Protein AF-0000000074729782 (afdb_homodimer)

Sequence (700 aa):
MRWAVLGTGQIAHDFTIAMLAAPKEQIVAVASRALERSKEFAEKHNVPKAYGSYDEALEDPEVDIVYVAAATSCHVQLACAALGKKKPVLVEKPAGVNAREVRQLLETAQKNDTFLMEGVWMHFFPVVRALSDAMKRGDIGDITSVHASFGWMNPVDVNPGVEDVTQGGGGLLAVGIYLIHLAMLAFNGAKPEKVEAVGELGPKGGDVRTSMVLGWSGGRQAMLAVSLRDNYAGSAVIYGTKAKISIPFPFLCPTSATVEPYDPKEMPTSISEGLPCAEATTNAAGELISNKFNLINSAGLAYEANRVAADVSQGKKENEHVSHELSLAVIEVMDKVREKIGLCYPADKYMRWAVLGTGQIAHDFTIAMLAAPKEQIVAVASRALERSKEFAEKHNVPKAYGSYDEALEDPEVDIVYVAAATSCHVQLACAALGKKKPVLVEKPAGVNAREVRQLLETAQKNDTFLMEGVWMHFFPVVRALSDAMKRGDIGDITSVHASFGWMNPVDVNPGVEDVTQGGGGLLAVGIYLIHLAMLAFNGAKPEKVEAVGELGPKGGDVRTSMVLGWSGGRQAMLAVSLRDNYAGSAVIYGTKAKISIPFPFLCPTSATVEPYDPKEMPTSISEGLPCAEATTNAAGELISNKFNLINSAGLAYEANRVAADVSQGKKENEHVSHELSLAVIEVMDKVREKIGLCYPADKY

Radius of gyration: 29.37 Å; Cα contacts (8 Å, |Δi|>4): 1637; chains: 2; bounding box: 46×94×70 Å

Structure (mmCIF, N/CA/C/O backbone):
data_AF-0000000074729782-model_v1
#
loop_
_entity.id
_entity.type
_entity.pdbx_description
1 polymer 'D-xylose 1-dehydrogenase (NADP(+), D-xylono-1,5-lactone-forming)'
#
loop_
_atom_site.group_PDB
_atom_site.id
_atom_site.type_symbol
_atom_site.label_atom_id
_atom_site.label_alt_id
_atom_site.label_comp_id
_atom_site.label_asym_id
_atom_site.label_entity_id
_atom_site.label_seq_id
_atom_site.pdbx_PDB_ins_code
_atom_site.Cartn_x
_atom_site.Cartn_y
_atom_site.Cartn_z
_atom_site.occupancy
_atom_site.B_iso_or_equiv
_atom_site.auth_seq_id
_atom_site.auth_comp_id
_atom_site.auth_asym_id
_atom_site.auth_atom_id
_atom_site.pdbx_PDB_model_num
ATOM 1 N N . MET A 1 1 ? 7.682 -32.968 -25.435 1 89.98 1 MET A N 1
ATOM 2 C CA . MET A 1 1 ? 7.352 -33.815 -24.293 1 89.98 1 MET A CA 1
ATOM 3 C C . MET A 1 1 ? 5.853 -34.09 -24.235 1 89.98 1 MET A C 1
ATOM 5 O O . MET A 1 1 ? 5.053 -33.303 -24.744 1 89.98 1 MET A O 1
ATOM 9 N N . ARG A 1 2 ? 5.462 -35.17 -23.732 1 94.54 2 ARG A N 1
ATOM 10 C CA . ARG A 1 2 ? 4.065 -35.555 -23.56 1 94.54 2 ARG A CA 1
ATOM 11 C C . ARG A 1 2 ? 3.598 -35.292 -22.132 1 94.54 2 ARG A C 1
ATOM 13 O O . ARG A 1 2 ? 4.081 -35.922 -21.189 1 94.54 2 ARG A O 1
ATOM 20 N N . TRP A 1 3 ? 2.648 -34.349 -22.023 1 96.11 3 TRP A N 1
ATOM 21 C CA . TRP A 1 3 ? 2.21 -33.848 -20.725 1 96.11 3 TRP A CA 1
ATOM 22 C C . TRP A 1 3 ? 0.946 -34.565 -20.263 1 96.11 3 TRP A C 1
ATOM 24 O O . TRP A 1 3 ? 0.058 -34.852 -21.07 1 96.11 3 TRP A O 1
ATOM 34 N N . ALA A 1 4 ? 0.858 -34.809 -19.005 1 97.86 4 ALA A N 1
ATOM 35 C CA . ALA A 1 4 ? -0.421 -35.115 -18.368 1 97.86 4 ALA A CA 1
ATOM 36 C C . ALA A 1 4 ? -0.869 -33.973 -17.461 1 97.86 4 ALA A C 1
ATOM 38 O O . ALA A 1 4 ? -0.054 -33.379 -16.752 1 97.86 4 ALA A O 1
ATOM 39 N N . VAL A 1 5 ? -2.122 -33.646 -17.47 1 97.95 5 VAL A N 1
ATOM 40 C CA . VAL A 1 5 ? -2.714 -32.625 -16.612 1 97.95 5 VAL A CA 1
ATOM 41 C C . VAL A 1 5 ? -3.514 -33.289 -15.494 1 97.95 5 VAL A C 1
ATOM 43 O O . VAL A 1 5 ? -4.464 -34.031 -15.758 1 97.95 5 VAL A O 1
ATOM 46 N N . LEU A 1 6 ? -3.097 -33.052 -14.279 1 98.38 6 LEU A N 1
ATOM 47 C CA . LEU A 1 6 ? -3.818 -33.563 -13.118 1 98.38 6 LEU A CA 1
ATOM 48 C C . LEU A 1 6 ? -4.724 -32.489 -12.525 1 98.38 6 LEU A C 1
ATOM 50 O O . LEU A 1 6 ? -4.252 -31.592 -11.823 1 98.38 6 LEU A O 1
ATOM 54 N N . GLY A 1 7 ? -5.97 -32.644 -12.668 1 96.72 7 GLY A N 1
ATOM 55 C CA . GLY A 1 7 ? -6.969 -31.642 -12.334 1 96.72 7 GLY A CA 1
ATOM 56 C C . GLY A 1 7 ? -7.704 -31.105 -13.548 1 96.72 7 GLY A C 1
ATOM 57 O O . GLY A 1 7 ? -7.149 -31.062 -14.648 1 96.72 7 GLY A O 1
ATOM 58 N N . THR A 1 8 ? -8.933 -30.658 -13.353 1 95.46 8 THR A N 1
ATOM 59 C CA . THR A 1 8 ? -9.754 -30.224 -14.477 1 95.46 8 THR A CA 1
ATOM 60 C C . THR A 1 8 ? -10.411 -28.879 -14.179 1 95.46 8 THR A C 1
ATOM 62 O O . THR A 1 8 ? -11.501 -28.59 -14.678 1 95.46 8 THR A O 1
ATOM 65 N N . GLY A 1 9 ? -9.777 -28.119 -13.306 1 91.58 9 GLY A N 1
ATOM 66 C CA . GLY A 1 9 ? -10.333 -26.825 -12.943 1 91.58 9 GLY A CA 1
ATOM 67 C C . GLY A 1 9 ? -10.022 -25.737 -13.953 1 91.58 9 GLY A C 1
ATOM 68 O O . GLY A 1 9 ? -9.58 -26.025 -15.067 1 91.58 9 GLY A O 1
ATOM 69 N N . GLN A 1 10 ? -10.261 -24.51 -13.619 1 89.35 10 GLN A N 1
ATOM 70 C CA . GLN A 1 10 ? -10.151 -23.35 -14.497 1 89.35 10 GLN A CA 1
ATOM 71 C C . GLN A 1 10 ? -8.716 -23.16 -14.98 1 89.35 10 GLN A C 1
ATOM 73 O O . GLN A 1 10 ? -8.484 -22.869 -16.156 1 89.35 10 GLN A O 1
ATOM 78 N N . ILE A 1 11 ? -7.804 -23.339 -14.05 1 92.91 11 ILE A N 1
ATOM 79 C CA . ILE A 1 11 ? -6.416 -23.097 -14.43 1 92.91 11 ILE A CA 1
ATOM 80 C C . ILE A 1 11 ? -5.93 -24.216 -15.349 1 92.91 11 ILE A C 1
ATOM 82 O O . ILE A 1 11 ? -5.128 -23.979 -16.255 1 92.91 11 ILE A O 1
ATOM 86 N N . ALA A 1 12 ? -6.373 -25.439 -15.115 1 95.15 12 ALA A N 1
ATOM 87 C CA . ALA A 1 12 ? -6.059 -26.551 -16.009 1 95.15 12 ALA A CA 1
ATOM 88 C C . ALA A 1 12 ? -6.576 -26.285 -17.419 1 95.15 12 ALA A C 1
ATOM 90 O O . ALA A 1 12 ? -5.882 -26.553 -18.403 1 95.15 12 ALA A O 1
ATOM 91 N N . HIS A 1 13 ? -7.771 -25.771 -17.441 1 92.73 13 HIS A N 1
ATOM 92 C CA . HIS A 1 13 ? -8.354 -25.374 -18.717 1 92.73 13 HIS A CA 1
ATOM 93 C C . HIS A 1 13 ? -7.474 -24.352 -19.43 1 92.73 13 HIS A C 1
ATOM 95 O O . HIS A 1 13 ? -7.121 -24.537 -20.597 1 92.73 13 HIS A O 1
ATOM 101 N N . ASP A 1 14 ? -7.114 -23.308 -18.731 1 91.55 14 ASP A N 1
ATOM 102 C CA . ASP A 1 14 ? -6.328 -22.228 -19.32 1 91.55 14 ASP A CA 1
ATOM 103 C C . ASP A 1 14 ? -4.952 -22.726 -19.758 1 91.55 14 ASP A C 1
ATOM 105 O O . ASP A 1 14 ? -4.46 -22.347 -20.823 1 91.55 14 ASP A O 1
ATOM 109 N N . PHE A 1 15 ? -4.371 -23.541 -18.914 1 93.8 15 PHE A N 1
ATOM 110 C CA . PHE A 1 15 ? -3.068 -24.115 -19.23 1 93.8 15 PHE A CA 1
ATOM 111 C C . PHE A 1 15 ? -3.135 -24.939 -20.51 1 93.8 15 PHE A C 1
ATOM 113 O O . PHE A 1 15 ? -2.281 -24.801 -21.388 1 93.8 15 PHE A O 1
ATOM 120 N N . THR A 1 16 ? -4.123 -25.737 -20.628 1 91.96 16 THR A N 1
ATOM 121 C CA . THR A 1 16 ? -4.292 -26.612 -21.784 1 91.96 16 THR A CA 1
ATOM 122 C C . THR A 1 16 ? -4.468 -25.793 -23.06 1 91.96 16 THR A C 1
ATOM 124 O O . THR A 1 16 ? -3.804 -26.053 -24.066 1 91.96 16 THR A O 1
ATOM 127 N N . ILE A 1 17 ? -5.261 -24.774 -22.927 1 88.16 17 ILE A N 1
ATOM 128 C CA . ILE A 1 17 ? -5.489 -23.912 -24.082 1 88.16 17 ILE A CA 1
ATOM 129 C C . ILE A 1 17 ? -4.187 -23.213 -24.47 1 88.16 17 ILE A C 1
ATOM 131 O O . ILE A 1 17 ? -3.851 -23.127 -25.653 1 88.16 17 ILE A O 1
ATOM 135 N N . ALA A 1 18 ? -3.495 -22.757 -23.468 1 89.62 18 ALA A N 1
ATOM 136 C CA . ALA A 1 18 ? -2.24 -22.051 -23.715 1 89.62 18 ALA A CA 1
ATOM 137 C C . ALA A 1 18 ? -1.225 -22.962 -24.399 1 89.62 18 ALA A C 1
ATOM 139 O O . ALA A 1 18 ? -0.512 -22.533 -25.31 1 89.62 18 ALA A O 1
ATOM 140 N N . MET A 1 19 ? -1.136 -24.194 -24.032 1 88.06 19 MET A N 1
ATOM 141 C CA . MET A 1 19 ? -0.178 -25.155 -24.571 1 88.06 19 MET A CA 1
ATOM 142 C C . MET A 1 19 ? -0.559 -25.565 -25.989 1 88.06 19 MET A C 1
ATOM 144 O O . MET A 1 19 ? 0.314 -25.824 -26.821 1 88.06 19 MET A O 1
ATOM 148 N N . LEU A 1 20 ? -1.807 -25.606 -26.195 1 77.29 20 LEU A N 1
ATOM 149 C CA . LEU A 1 20 ? -2.28 -25.973 -27.526 1 77.29 20 LEU A CA 1
ATOM 150 C C . LEU A 1 20 ? -2.02 -24.85 -28.524 1 77.29 20 LEU A C 1
ATOM 152 O O . LEU A 1 20 ? -1.811 -25.106 -29.712 1 77.29 20 LEU A O 1
ATOM 156 N N . ALA A 1 21 ? -2.007 -23.687 -28.05 1 69.57 21 ALA A N 1
ATOM 157 C CA . ALA A 1 21 ? -1.85 -22.52 -28.914 1 69.57 21 ALA A CA 1
ATOM 158 C C . ALA A 1 21 ? -0.391 -22.328 -29.318 1 69.57 21 ALA A C 1
ATOM 160 O O . ALA A 1 21 ? -0.099 -21.665 -30.316 1 69.57 21 ALA A O 1
ATOM 161 N N . ALA A 1 22 ? 0.444 -22.725 -28.576 1 60.62 22 ALA A N 1
ATOM 162 C CA . ALA A 1 22 ? 1.858 -22.606 -28.919 1 60.62 22 ALA A CA 1
ATOM 163 C C . ALA A 1 22 ? 2.555 -23.963 -28.854 1 60.62 22 ALA A C 1
ATOM 165 O O . ALA A 1 22 ? 3.264 -24.257 -27.889 1 60.62 22 ALA A O 1
ATOM 166 N N . PRO A 1 23 ? 2.223 -24.781 -29.89 1 60.78 23 PRO A N 1
ATOM 167 C CA . PRO A 1 23 ? 2.385 -26.234 -29.793 1 60.78 23 PRO A CA 1
ATOM 168 C C . PRO A 1 23 ? 3.847 -26.67 -29.85 1 60.78 23 PRO A C 1
ATOM 170 O O . PRO A 1 23 ? 4.452 -26.675 -30.925 1 60.78 23 PRO A O 1
ATOM 173 N N . LYS A 1 24 ? 4.603 -26.271 -28.804 1 66.93 24 LYS A N 1
ATOM 174 C CA . LYS A 1 24 ? 5.89 -26.955 -28.722 1 66.93 24 LYS A CA 1
ATOM 175 C C . LYS A 1 24 ? 5.778 -28.244 -27.913 1 66.93 24 LYS A C 1
ATOM 177 O O . LYS A 1 24 ? 6.649 -29.113 -27.996 1 66.93 24 LYS A O 1
ATOM 182 N N . GLU A 1 25 ? 4.559 -28.476 -27.249 1 77.65 25 GLU A N 1
ATOM 183 C CA . GLU A 1 25 ? 4.344 -29.585 -26.323 1 77.65 25 GLU A CA 1
ATOM 184 C C . GLU A 1 25 ? 3.011 -30.277 -26.592 1 77.65 25 GLU A C 1
ATOM 186 O O . GLU A 1 25 ? 2.155 -29.736 -27.295 1 77.65 25 GLU A O 1
ATOM 191 N N . GLN A 1 26 ? 2.881 -31.496 -26.204 1 87.79 26 GLN A N 1
ATOM 192 C CA . GLN A 1 26 ? 1.646 -32.252 -26.381 1 87.79 26 GLN A CA 1
ATOM 193 C C . GLN A 1 26 ? 1.03 -32.622 -25.034 1 87.79 26 GLN A C 1
ATOM 195 O O . GLN A 1 26 ? 1.736 -33.059 -24.122 1 87.79 26 GLN A O 1
ATOM 200 N N . ILE A 1 27 ? -0.243 -32.369 -24.931 1 93.38 27 ILE A N 1
ATOM 201 C CA . ILE A 1 27 ? -0.99 -32.901 -23.796 1 93.38 27 ILE A CA 1
ATOM 202 C C . ILE A 1 27 ? -1.626 -34.236 -24.178 1 93.38 27 ILE A C 1
ATOM 204 O O . ILE A 1 27 ? -2.477 -34.294 -25.068 1 93.38 27 ILE A O 1
ATOM 208 N N . VAL A 1 28 ? -1.258 -35.299 -23.497 1 95.38 28 VAL A N 1
ATOM 209 C CA . VAL A 1 28 ? -1.65 -36.621 -23.975 1 95.38 28 VAL A CA 1
ATOM 210 C C . VAL A 1 28 ? -2.662 -37.239 -23.013 1 95.38 28 VAL A C 1
ATOM 212 O O . VAL A 1 28 ? -3.337 -38.213 -23.354 1 95.38 28 VAL A O 1
ATOM 215 N N . ALA A 1 29 ? -2.75 -36.632 -21.813 1 97.48 29 ALA A N 1
ATOM 216 C CA . ALA A 1 29 ? -3.624 -37.24 -20.814 1 97.48 29 ALA A CA 1
ATOM 217 C C . ALA A 1 29 ? -4.14 -36.197 -19.828 1 97.48 29 ALA A C 1
ATOM 219 O O . ALA A 1 29 ? -3.484 -35.18 -19.59 1 97.48 29 ALA A O 1
ATOM 220 N N . VAL A 1 30 ? -5.323 -36.477 -19.286 1 98.04 30 VAL A N 1
ATOM 221 C CA . VAL A 1 30 ? -5.906 -35.717 -18.186 1 98.04 30 VAL A CA 1
ATOM 222 C C . VAL A 1 30 ? -6.475 -36.675 -17.141 1 98.04 30 VAL A C 1
ATOM 224 O O . VAL A 1 30 ? -6.954 -37.76 -17.479 1 98.04 30 VAL A O 1
ATOM 227 N N . ALA A 1 31 ? -6.351 -36.281 -15.887 1 98.16 31 ALA A N 1
ATOM 228 C CA . ALA A 1 31 ? -6.874 -37.123 -14.814 1 98.16 31 ALA A CA 1
ATOM 229 C C . ALA A 1 31 ? -7.579 -36.283 -13.753 1 98.16 31 ALA A C 1
ATOM 231 O O . ALA A 1 31 ? -7.141 -35.174 -13.437 1 98.16 31 ALA A O 1
ATOM 232 N N . SER A 1 32 ? -8.619 -36.796 -13.194 1 96.43 32 SER A N 1
ATOM 233 C CA . SER A 1 32 ? -9.321 -36.307 -12.013 1 96.43 32 SER A CA 1
ATOM 234 C C . SER A 1 32 ? -9.748 -37.457 -11.107 1 96.43 32 SER A C 1
ATOM 236 O O . SER A 1 32 ? -9.481 -38.622 -11.407 1 96.43 32 SER A O 1
ATOM 238 N N . ARG A 1 33 ? -10.36 -36.997 -9.974 1 92.99 33 ARG A N 1
ATOM 239 C CA . ARG A 1 33 ? -10.847 -38.02 -9.055 1 92.99 33 ARG A CA 1
ATOM 240 C C . ARG A 1 33 ? -12.068 -38.734 -9.627 1 92.99 33 ARG A C 1
ATOM 242 O O . ARG A 1 33 ? -12.41 -39.835 -9.191 1 92.99 33 ARG A O 1
ATOM 249 N N . ALA A 1 34 ? -12.634 -38.068 -10.626 1 94.25 34 ALA A N 1
ATOM 250 C CA . ALA A 1 34 ? -13.815 -38.627 -11.277 1 94.25 34 ALA A CA 1
ATOM 251 C C . ALA A 1 34 ? -13.6 -38.763 -12.782 1 94.25 34 ALA A C 1
ATOM 253 O O . ALA A 1 34 ? -13.324 -37.775 -13.467 1 94.25 34 ALA A O 1
ATOM 254 N N . LEU A 1 35 ? -13.833 -39.995 -13.283 1 96.39 35 LEU A N 1
ATOM 255 C CA . LEU A 1 35 ? -13.602 -40.275 -14.696 1 96.39 35 LEU A CA 1
ATOM 256 C C . LEU A 1 35 ? -14.455 -39.366 -15.576 1 96.39 35 LEU A C 1
ATOM 258 O O . LEU A 1 35 ? -14.001 -38.911 -16.628 1 96.39 35 LEU A O 1
ATOM 262 N N . GLU A 1 36 ? -15.637 -39.099 -15.131 1 97.35 36 GLU A N 1
ATOM 263 C C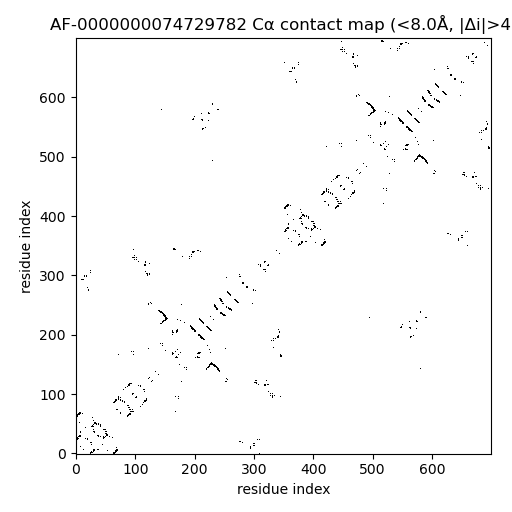A . GLU A 1 36 ? -16.553 -38.282 -15.921 1 97.35 36 GLU A CA 1
ATOM 264 C C . GLU A 1 36 ? -15.993 -36.88 -16.141 1 97.35 36 GLU A C 1
ATOM 266 O O . GLU A 1 36 ? -16.116 -36.321 -17.233 1 97.35 36 GLU A O 1
ATOM 271 N N . ARG A 1 37 ? -15.4 -36.353 -15.126 1 96.35 37 ARG A N 1
ATOM 272 C CA . ARG A 1 37 ? -14.805 -35.025 -15.235 1 96.35 37 ARG A CA 1
ATOM 273 C C . ARG A 1 37 ? -13.626 -35.031 -16.201 1 96.35 37 ARG A C 1
ATOM 275 O O . ARG A 1 37 ? -13.463 -34.104 -16.997 1 96.35 37 ARG A O 1
ATOM 282 N N . SER A 1 38 ? -12.841 -36.084 -16.119 1 97.64 38 SER A N 1
ATOM 283 C CA . SER A 1 38 ? -11.7 -36.21 -17.02 1 97.64 38 SER A CA 1
ATOM 284 C C . SER A 1 38 ? -12.153 -36.347 -18.47 1 97.64 38 SER A C 1
ATOM 286 O O . SER A 1 38 ? -11.555 -35.756 -19.371 1 97.64 38 SER A O 1
ATOM 288 N N . LYS A 1 39 ? -13.183 -37.099 -18.648 1 97.71 39 LYS A N 1
ATOM 289 C CA . LYS A 1 39 ? -13.688 -37.313 -20.001 1 97.71 39 LYS A CA 1
ATOM 290 C C . LYS A 1 39 ? -14.234 -36.018 -20.595 1 97.71 39 LYS A C 1
ATOM 292 O O . LYS A 1 39 ? -13.978 -35.707 -21.76 1 97.71 39 LYS A O 1
ATOM 297 N N . GLU A 1 40 ? -14.978 -35.331 -19.798 1 96.56 40 GLU A N 1
ATOM 298 C CA . GLU A 1 40 ? -15.511 -34.05 -20.251 1 96.56 40 GLU A CA 1
ATOM 299 C C . GLU A 1 40 ? -14.389 -33.089 -20.634 1 96.56 40 GLU A C 1
ATOM 301 O O . GLU A 1 40 ? -14.463 -32.422 -21.669 1 96.56 40 GLU A O 1
ATOM 306 N N . PHE A 1 41 ? -13.431 -33.052 -19.76 1 95.45 41 PHE A N 1
ATOM 307 C CA . PHE A 1 41 ? -12.282 -32.188 -20.005 1 95.45 41 PHE A CA 1
ATOM 308 C C . PHE A 1 41 ? -11.542 -32.617 -21.267 1 95.45 41 PHE A C 1
ATOM 310 O O . PHE A 1 41 ? -11.187 -31.78 -22.099 1 95.45 41 PHE A O 1
ATOM 317 N N . ALA A 1 42 ? -11.308 -33.902 -21.466 1 95.44 42 ALA A N 1
ATOM 318 C CA . ALA A 1 42 ? -10.594 -34.451 -22.616 1 95.44 42 ALA A CA 1
ATOM 319 C C . ALA A 1 42 ? -11.334 -34.149 -23.916 1 95.44 42 ALA A C 1
ATOM 321 O O . ALA A 1 42 ? -10.717 -33.777 -24.917 1 95.44 42 ALA A O 1
ATOM 322 N N . GLU A 1 43 ? -12.62 -34.292 -23.831 1 94.34 43 GLU A N 1
ATOM 323 C CA . GLU A 1 43 ? -13.44 -34.002 -25.004 1 94.34 43 GLU A CA 1
ATOM 324 C C . GLU A 1 43 ? -13.369 -32.523 -25.375 1 94.34 43 GLU A C 1
ATOM 326 O O . GLU A 1 43 ? -13.228 -32.179 -26.55 1 94.34 43 GLU A O 1
ATOM 331 N N . LYS A 1 44 ? -13.431 -31.762 -24.361 1 90.04 44 LYS A N 1
ATOM 332 C CA . LYS A 1 44 ? -13.434 -30.316 -24.565 1 90.04 44 LYS A CA 1
ATOM 333 C C . LYS A 1 44 ? -12.124 -29.846 -25.19 1 90.04 44 LYS A C 1
ATOM 335 O O . LYS A 1 44 ? -12.116 -28.928 -26.013 1 90.04 44 LYS A O 1
ATOM 340 N N . HIS A 1 45 ? -11.018 -30.53 -24.846 1 90.84 45 HIS A N 1
ATOM 341 C CA . HIS A 1 45 ? -9.713 -30.006 -25.23 1 90.84 45 HIS A CA 1
ATOM 342 C C . HIS A 1 45 ? -9.008 -30.943 -26.204 1 90.84 45 HIS A C 1
ATOM 344 O O . HIS A 1 45 ? -7.843 -30.728 -26.547 1 90.84 45 HIS A O 1
ATOM 350 N N . ASN A 1 46 ? -9.674 -31.965 -26.584 1 88.59 46 ASN A N 1
ATOM 351 C CA . ASN A 1 46 ? -9.134 -32.96 -27.504 1 88.59 46 ASN A CA 1
ATOM 352 C C . ASN A 1 46 ? -7.87 -33.61 -26.948 1 88.59 46 ASN A C 1
ATOM 354 O O . ASN A 1 46 ? -6.846 -33.671 -27.63 1 88.59 46 ASN A O 1
ATOM 358 N N . VAL A 1 47 ? -7.958 -33.985 -25.696 1 92.84 47 VAL A N 1
ATOM 359 C CA . VAL A 1 47 ? -6.9 -34.757 -25.052 1 92.84 47 VAL A CA 1
ATOM 360 C C . VAL A 1 47 ? -7.159 -36.25 -25.243 1 92.84 47 VAL A C 1
ATOM 362 O O . VAL A 1 47 ? -8.259 -36.735 -24.967 1 92.84 47 VAL A O 1
ATOM 365 N N . PRO A 1 48 ? -6.253 -36.968 -25.704 1 94.37 48 PRO A N 1
ATOM 366 C CA . PRO A 1 48 ? -6.485 -38.34 -26.162 1 94.37 48 PRO A CA 1
ATOM 367 C C . PRO A 1 48 ? -6.899 -39.278 -25.031 1 94.37 48 PRO A C 1
ATOM 369 O O . PRO A 1 48 ? -7.65 -40.23 -25.258 1 94.37 48 PRO A O 1
ATOM 372 N N . LYS A 1 49 ? -6.376 -39.068 -23.821 1 97.54 49 LYS A N 1
ATOM 373 C CA . LYS A 1 49 ? -6.622 -40.023 -22.744 1 97.54 49 LYS A CA 1
ATOM 374 C C . LYS A 1 49 ? -7.22 -39.332 -21.522 1 97.54 49 LYS A C 1
ATOM 376 O O . LYS A 1 49 ? -6.824 -38.216 -21.177 1 97.54 49 LYS A O 1
ATOM 381 N N . ALA A 1 50 ? -8.204 -40.005 -20.948 1 98.2 50 ALA A N 1
ATOM 382 C CA . ALA A 1 50 ? -8.854 -39.555 -19.72 1 98.2 50 ALA A CA 1
ATOM 383 C C . ALA A 1 50 ? -8.817 -40.642 -18.65 1 98.2 50 ALA A C 1
ATOM 385 O O . ALA A 1 50 ? -9.179 -41.792 -18.911 1 98.2 50 ALA A O 1
ATOM 386 N N . TYR A 1 51 ? -8.369 -40.25 -17.505 1 98.14 51 TYR A N 1
ATOM 387 C CA . TYR A 1 51 ? -8.253 -41.223 -16.425 1 98.14 51 TYR A CA 1
ATOM 388 C C . TYR A 1 51 ? -9.121 -40.824 -15.237 1 98.14 51 TYR A C 1
ATOM 390 O O . TYR A 1 51 ? -9.251 -39.638 -14.925 1 98.14 51 TYR A O 1
ATOM 398 N N . GLY A 1 52 ? -9.634 -41.799 -14.498 1 96.38 52 GLY A N 1
ATOM 399 C CA . GLY A 1 52 ? -10.461 -41.569 -13.324 1 96.38 52 GLY A CA 1
ATOM 400 C C . GLY A 1 52 ? -9.675 -41.596 -12.026 1 96.38 52 GLY A C 1
ATOM 401 O O . GLY A 1 52 ? -10.26 -41.614 -10.941 1 96.38 52 GLY A O 1
ATOM 402 N N . SER A 1 53 ? -8.407 -41.73 -12.201 1 95.98 53 SER A N 1
ATOM 403 C CA . SER A 1 53 ? -7.501 -41.643 -11.059 1 95.98 53 SER A CA 1
ATOM 404 C C . SER A 1 53 ? -6.162 -41.034 -11.461 1 95.98 53 SER A C 1
ATOM 406 O O . SER A 1 53 ? -5.698 -41.228 -12.586 1 95.98 53 SER A O 1
ATOM 408 N N . TYR A 1 54 ? -5.561 -40.393 -10.467 1 96.77 54 TYR A N 1
ATOM 409 C CA . TYR A 1 54 ? -4.263 -39.777 -10.722 1 96.77 54 TYR A CA 1
ATOM 410 C C . TYR A 1 54 ? -3.184 -40.837 -10.908 1 96.77 54 TYR A C 1
ATOM 412 O O . TYR A 1 54 ? -2.297 -40.686 -11.752 1 96.77 54 TYR A O 1
ATOM 420 N N . ASP A 1 55 ? -3.316 -41.921 -10.268 1 96.09 55 ASP A N 1
ATOM 421 C CA . ASP A 1 55 ? -2.337 -43.002 -10.342 1 96.09 55 ASP A CA 1
ATOM 422 C C . ASP A 1 55 ? -2.281 -43.596 -11.747 1 96.09 55 ASP A C 1
ATOM 424 O O . ASP A 1 55 ? -1.2 -43.906 -12.253 1 96.09 55 ASP A O 1
ATOM 428 N N . GLU A 1 56 ? -3.447 -43.763 -12.32 1 96.78 56 GLU A N 1
ATOM 429 C CA . GLU A 1 56 ? -3.498 -44.317 -13.67 1 96.78 56 GLU A CA 1
ATOM 430 C C . GLU A 1 56 ? -2.731 -43.44 -14.656 1 96.78 56 GLU A C 1
ATOM 432 O O . GLU A 1 56 ? -2.02 -43.949 -15.525 1 96.78 56 GLU A O 1
ATOM 437 N N . ALA A 1 57 ? -2.923 -42.173 -14.523 1 97.08 57 ALA A N 1
ATOM 438 C CA . ALA A 1 57 ? -2.214 -41.245 -15.401 1 97.08 57 ALA A CA 1
ATOM 439 C C . ALA A 1 57 ? -0.707 -41.316 -15.173 1 97.08 57 ALA A C 1
ATOM 441 O O . ALA A 1 57 ? 0.074 -41.267 -16.126 1 97.08 57 ALA A O 1
ATOM 442 N N . LEU A 1 58 ? -0.254 -41.485 -13.934 1 97.45 58 LEU A N 1
ATOM 443 C CA . LEU A 1 58 ? 1.159 -41.481 -13.569 1 97.45 58 LEU A CA 1
ATOM 444 C C . LEU A 1 58 ? 1.838 -42.773 -14.01 1 97.45 58 LEU A C 1
ATOM 446 O O . LEU A 1 58 ? 3.061 -42.817 -14.16 1 97.45 58 LEU A O 1
ATOM 450 N N . GLU A 1 59 ? 1.024 -43.819 -14.235 1 97.1 59 GLU A N 1
ATOM 451 C CA . GLU A 1 59 ? 1.562 -45.112 -14.648 1 97.1 59 GLU A CA 1
ATOM 452 C C . GLU A 1 59 ? 1.657 -45.21 -16.168 1 97.1 59 GLU A C 1
ATOM 454 O O . GLU A 1 59 ? 2.273 -46.137 -16.698 1 97.1 59 GLU A O 1
ATOM 459 N N . ASP A 1 60 ? 1.064 -44.296 -16.832 1 97.22 60 ASP A N 1
ATOM 460 C CA . ASP A 1 60 ? 1.069 -44.315 -18.291 1 97.22 60 ASP A CA 1
ATOM 461 C C . ASP A 1 60 ? 2.469 -44.049 -18.839 1 97.22 60 ASP A C 1
ATOM 463 O O . ASP A 1 60 ? 3.033 -42.974 -18.622 1 97.22 60 ASP A O 1
ATOM 467 N N . PRO A 1 61 ? 3.034 -44.94 -19.581 1 96.34 61 PRO A N 1
ATOM 468 C CA . PRO A 1 61 ? 4.388 -44.765 -20.111 1 96.34 61 PRO A CA 1
ATOM 469 C C . PRO A 1 61 ? 4.471 -43.664 -21.165 1 96.34 61 PRO A C 1
ATOM 471 O O . PRO A 1 61 ? 5.569 -43.226 -21.52 1 96.34 61 PRO A O 1
ATOM 474 N N . GLU A 1 62 ? 3.342 -43.209 -21.631 1 96.04 62 GLU A N 1
ATOM 475 C CA . GLU A 1 62 ? 3.335 -42.162 -22.648 1 96.04 62 GLU A CA 1
ATOM 476 C C . GLU A 1 62 ? 3.35 -40.775 -22.011 1 96.04 62 GLU A C 1
ATOM 478 O O . GLU A 1 62 ? 3.374 -39.763 -22.715 1 96.04 62 GLU A O 1
ATOM 483 N N . VAL A 1 63 ? 3.362 -40.733 -20.725 1 96.88 63 VAL A N 1
ATOM 484 C CA . VAL A 1 63 ? 3.446 -39.465 -20.009 1 96.88 63 VAL A CA 1
ATOM 485 C C . VAL A 1 63 ? 4.891 -39.202 -19.591 1 96.88 63 VAL A C 1
ATOM 487 O O . VAL A 1 63 ? 5.476 -39.979 -18.834 1 96.88 63 VAL A O 1
ATOM 490 N N . ASP A 1 64 ? 5.459 -38.087 -20.073 1 96 64 ASP A N 1
ATOM 491 C CA . ASP A 1 64 ? 6.84 -37.727 -19.764 1 96 64 ASP A CA 1
ATOM 492 C C . ASP A 1 64 ? 6.905 -36.755 -18.589 1 96 64 ASP A C 1
ATOM 494 O O . ASP A 1 64 ? 7.885 -36.741 -17.841 1 96 64 ASP A O 1
ATOM 498 N N . ILE A 1 65 ? 5.938 -35.897 -18.454 1 96.92 65 ILE A N 1
ATOM 499 C CA . ILE A 1 65 ? 5.94 -34.79 -17.504 1 96.92 65 ILE A CA 1
ATOM 500 C C . ILE A 1 65 ? 4.514 -34.51 -17.035 1 96.92 65 ILE A C 1
ATOM 502 O O . ILE A 1 65 ? 3.553 -34.769 -17.762 1 96.92 65 ILE A O 1
ATOM 506 N N . VAL A 1 66 ? 4.383 -33.999 -15.839 1 97.97 66 VAL A N 1
ATOM 507 C CA . VAL A 1 66 ? 3.047 -33.832 -15.278 1 97.97 66 VAL A CA 1
ATOM 508 C C . VAL A 1 66 ? 2.854 -32.387 -14.823 1 97.97 66 VAL A C 1
ATOM 510 O O . VAL A 1 66 ? 3.777 -31.771 -14.285 1 97.97 66 VAL A O 1
ATOM 513 N N . TYR A 1 67 ? 1.709 -31.817 -15.084 1 98.11 67 TYR A N 1
ATOM 514 C CA . TYR A 1 67 ? 1.217 -30.557 -14.536 1 98.11 67 TYR A CA 1
ATOM 515 C C . TYR A 1 67 ? 0.165 -30.804 -13.462 1 98.11 67 TYR A C 1
ATOM 517 O O . TYR A 1 67 ? -0.925 -31.301 -13.754 1 98.11 67 TYR A O 1
ATOM 525 N N . VAL A 1 68 ? 0.482 -30.436 -12.238 1 98.58 68 VAL A N 1
ATOM 526 C CA . VAL A 1 68 ? -0.439 -30.636 -11.123 1 98.58 68 VAL A CA 1
ATOM 527 C C . VAL A 1 68 ? -1.27 -29.373 -10.908 1 98.58 68 VAL A C 1
ATOM 529 O O . VAL A 1 68 ? -0.761 -28.363 -10.416 1 98.58 68 VAL A O 1
ATOM 532 N N . ALA A 1 69 ? -2.533 -29.45 -11.219 1 96.64 69 ALA A N 1
ATOM 533 C CA . ALA A 1 69 ? -3.428 -28.299 -11.134 1 96.64 69 ALA A CA 1
ATOM 534 C C . ALA A 1 69 ? -4.693 -28.643 -10.354 1 96.64 69 ALA A C 1
ATOM 536 O O . ALA A 1 69 ? -5.76 -28.081 -10.609 1 96.64 69 ALA A O 1
ATOM 537 N N . ALA A 1 70 ? -4.654 -29.645 -9.499 1 93.82 70 ALA A N 1
ATOM 538 C CA . ALA A 1 70 ? -5.731 -29.975 -8.568 1 93.82 70 ALA A CA 1
ATOM 539 C C . ALA A 1 70 ? -5.811 -28.952 -7.438 1 93.82 70 ALA A C 1
ATOM 541 O O . ALA A 1 70 ? -5.153 -27.911 -7.487 1 93.82 70 ALA A O 1
ATOM 542 N N . ALA A 1 71 ? -6.708 -29.181 -6.471 1 90.87 71 ALA A N 1
ATOM 543 C CA . ALA A 1 71 ? -6.803 -28.294 -5.315 1 90.87 71 ALA A CA 1
ATOM 544 C C . ALA A 1 71 ? -5.473 -28.22 -4.57 1 90.87 71 ALA A C 1
ATOM 546 O O . ALA A 1 71 ? -4.727 -29.201 -4.519 1 90.87 71 ALA A O 1
ATOM 547 N N . THR A 1 72 ? -5.202 -27.058 -3.976 1 93.51 72 THR A N 1
ATOM 548 C CA . THR A 1 72 ? -3.916 -26.809 -3.334 1 93.51 72 THR A CA 1
ATOM 549 C C . THR A 1 72 ? -3.61 -27.888 -2.299 1 93.51 72 THR A C 1
ATOM 551 O O . THR A 1 72 ? -2.462 -28.313 -2.158 1 93.51 72 THR A O 1
ATOM 554 N N . SER A 1 73 ? -4.616 -28.361 -1.664 1 92.24 73 SER A N 1
ATOM 555 C CA . SER A 1 73 ? -4.438 -29.361 -0.617 1 92.24 73 SER A CA 1
ATOM 556 C C . SER A 1 73 ? -3.922 -30.676 -1.19 1 92.24 73 SER A C 1
ATOM 558 O O . SER A 1 73 ? -3.429 -31.531 -0.451 1 92.24 73 SER A O 1
ATOM 560 N N . CYS A 1 74 ? -3.957 -30.828 -2.497 1 94.2 74 CYS A N 1
ATOM 561 C CA . CYS A 1 74 ? -3.553 -32.068 -3.149 1 94.2 74 CYS A CA 1
ATOM 562 C C . CYS A 1 74 ? -2.18 -31.923 -3.795 1 94.2 74 CYS A C 1
ATOM 564 O O . CYS A 1 74 ? -1.612 -32.902 -4.281 1 94.2 74 CYS A O 1
ATOM 566 N N . HIS A 1 75 ? -1.634 -30.72 -3.796 1 97.93 75 HIS A N 1
ATOM 567 C CA . HIS A 1 75 ? -0.425 -30.435 -4.56 1 97.93 75 HIS A CA 1
ATOM 568 C C . HIS A 1 75 ? 0.725 -31.34 -4.13 1 97.93 75 HIS A C 1
ATOM 570 O O . HIS A 1 75 ? 1.32 -32.031 -4.96 1 97.93 75 HIS A O 1
ATOM 576 N N . VAL A 1 76 ? 0.922 -31.424 -2.841 1 97.92 76 VAL A N 1
ATOM 577 C CA . VAL A 1 76 ? 2.103 -32.117 -2.337 1 97.92 76 VAL A CA 1
ATOM 578 C C . VAL A 1 76 ? 1.959 -33.619 -2.571 1 97.92 76 VAL A C 1
ATOM 580 O O . VAL A 1 76 ? 2.883 -34.268 -3.067 1 97.92 76 VAL A O 1
ATOM 583 N N . GLN A 1 77 ? 0.829 -34.118 -2.284 1 97.41 77 GLN A N 1
ATOM 584 C CA . GLN A 1 77 ? 0.585 -35.545 -2.458 1 97.41 77 GLN A CA 1
ATOM 585 C C . GLN A 1 77 ? 0.763 -35.96 -3.915 1 97.41 77 GLN A C 1
ATOM 587 O O . GLN A 1 77 ? 1.479 -36.92 -4.21 1 97.41 77 GLN A O 1
ATOM 592 N N . LEU A 1 78 ? 0.181 -35.266 -4.801 1 98.36 78 LEU A N 1
ATOM 593 C CA . LEU A 1 78 ? 0.214 -35.611 -6.218 1 98.36 78 LEU A CA 1
ATOM 594 C C . LEU A 1 78 ? 1.611 -35.41 -6.795 1 98.36 78 LEU A C 1
ATOM 596 O O . LEU A 1 78 ? 2.093 -36.24 -7.569 1 98.36 78 LEU A O 1
ATOM 600 N N . ALA A 1 79 ? 2.222 -34.311 -6.436 1 98.75 79 ALA A N 1
ATOM 601 C CA . ALA A 1 79 ? 3.569 -34.04 -6.932 1 98.75 79 ALA A CA 1
ATOM 602 C C . ALA A 1 79 ? 4.56 -35.084 -6.427 1 98.75 79 ALA A C 1
ATOM 604 O O . ALA A 1 79 ? 5.403 -35.568 -7.186 1 98.75 79 ALA A O 1
ATOM 605 N N . CYS A 1 80 ? 4.445 -35.442 -5.178 1 98.66 80 CYS A N 1
ATOM 606 C CA . CYS A 1 80 ? 5.333 -36.458 -4.623 1 98.66 80 CYS A CA 1
ATOM 607 C C . CYS A 1 80 ? 5.133 -37.798 -5.32 1 98.66 80 CYS A C 1
ATOM 609 O O . CYS A 1 80 ? 6.101 -38.506 -5.602 1 98.66 80 CYS A O 1
ATOM 611 N N . ALA A 1 81 ? 3.917 -38.162 -5.554 1 98.53 81 ALA A N 1
ATOM 612 C CA . ALA A 1 81 ? 3.628 -39.408 -6.261 1 98.53 81 ALA A CA 1
ATOM 613 C C . ALA A 1 81 ? 4.281 -39.42 -7.64 1 98.53 81 ALA A C 1
ATOM 615 O O . ALA A 1 81 ? 4.876 -40.422 -8.044 1 98.53 81 ALA A O 1
ATOM 616 N N . ALA A 1 82 ? 4.169 -38.348 -8.362 1 98.64 82 ALA A N 1
ATOM 617 C CA . ALA A 1 82 ? 4.768 -38.234 -9.69 1 98.64 82 ALA A CA 1
ATOM 618 C C . ALA A 1 82 ? 6.29 -38.313 -9.613 1 98.64 82 ALA A C 1
ATOM 620 O O . ALA A 1 82 ? 6.921 -39.021 -10.401 1 98.64 82 ALA A O 1
ATOM 621 N N . LEU A 1 83 ? 6.855 -37.599 -8.685 1 98.71 83 LEU A N 1
ATOM 622 C CA . LEU A 1 83 ? 8.301 -37.589 -8.495 1 98.71 83 LEU A CA 1
ATOM 623 C C . LEU A 1 83 ? 8.814 -38.983 -8.149 1 98.71 83 LEU A C 1
ATOM 625 O O . LEU A 1 83 ? 9.889 -39.383 -8.603 1 98.71 83 LEU A O 1
ATOM 629 N N . GLY A 1 84 ? 8.017 -39.646 -7.357 1 97.98 84 GLY A N 1
ATOM 630 C CA . GLY A 1 84 ? 8.369 -41.013 -7.007 1 97.98 84 GLY A CA 1
ATOM 631 C C . GLY A 1 84 ? 8.463 -41.932 -8.21 1 97.98 84 GLY A C 1
ATOM 632 O O . GLY A 1 84 ? 9.16 -42.948 -8.168 1 97.98 84 GLY A O 1
ATOM 633 N N . LYS A 1 85 ? 7.815 -41.623 -9.214 1 97.53 85 LYS A N 1
ATOM 634 C CA . LYS A 1 85 ? 7.83 -42.388 -10.457 1 97.53 85 LYS A CA 1
ATOM 635 C C . LYS A 1 85 ? 8.794 -41.775 -11.469 1 97.53 85 LYS A C 1
ATOM 637 O O . LYS A 1 85 ? 8.769 -42.126 -12.65 1 97.53 85 LYS A O 1
ATOM 642 N N . LYS A 1 86 ? 9.563 -40.78 -10.992 1 97.37 86 LYS A N 1
ATOM 643 C CA . LYS A 1 86 ? 10.62 -40.103 -11.738 1 97.37 86 LYS A CA 1
ATOM 644 C C . LYS A 1 86 ? 10.045 -39.309 -12.907 1 97.37 86 LYS A C 1
ATOM 646 O O . LYS A 1 86 ? 10.658 -39.233 -13.974 1 97.37 86 LYS A O 1
ATOM 651 N N . LYS A 1 87 ? 8.891 -38.847 -12.749 1 98.18 87 LYS A N 1
ATOM 652 C CA . LYS A 1 87 ? 8.299 -37.94 -13.728 1 98.18 87 LYS A CA 1
ATOM 653 C C . LYS A 1 87 ? 8.502 -36.484 -13.322 1 98.18 87 LYS A C 1
ATOM 655 O O . LYS A 1 87 ? 8.134 -36.086 -12.214 1 98.18 87 LYS A O 1
ATOM 660 N N . PRO A 1 88 ? 9.092 -35.674 -14.197 1 98.54 88 PRO A N 1
ATOM 661 C CA . PRO A 1 88 ? 9.197 -34.241 -13.912 1 98.54 88 PRO A CA 1
ATOM 662 C C . PRO A 1 88 ? 7.844 -33.599 -13.612 1 98.54 88 PRO A C 1
ATOM 664 O O . PRO A 1 88 ? 6.823 -34.013 -14.166 1 98.54 88 PRO A O 1
ATOM 667 N N . VAL A 1 89 ? 7.884 -32.539 -12.734 1 98.83 89 VAL A N 1
ATOM 668 C CA . VAL A 1 89 ? 6.62 -31.995 -12.248 1 98.83 89 VAL A CA 1
ATOM 669 C C . VAL A 1 89 ? 6.643 -30.471 -12.343 1 98.83 89 VAL A C 1
ATOM 671 O O . VAL A 1 89 ? 7.614 -29.832 -11.931 1 98.83 89 VAL A O 1
ATOM 674 N N . LEU A 1 90 ? 5.63 -29.866 -12.934 1 98.64 90 LEU A N 1
ATOM 675 C CA . LEU A 1 90 ? 5.187 -28.492 -12.724 1 98.64 90 LEU A CA 1
ATOM 676 C C . LEU A 1 90 ? 3.958 -28.449 -11.822 1 98.64 90 LEU A C 1
ATOM 678 O O . LEU A 1 90 ? 2.875 -28.882 -12.221 1 98.64 90 LEU A O 1
ATOM 682 N N . VAL A 1 91 ? 4.13 -27.994 -10.624 1 98.79 91 VAL A N 1
ATOM 683 C CA . VAL A 1 91 ? 3.01 -27.938 -9.691 1 98.79 91 VAL A CA 1
ATOM 684 C C . VAL A 1 91 ? 2.494 -26.505 -9.589 1 98.79 91 VAL A C 1
ATOM 686 O O . VAL A 1 91 ? 3.277 -25.567 -9.42 1 98.79 91 VAL A O 1
ATOM 689 N N . GLU A 1 92 ? 1.25 -26.308 -9.723 1 97.99 92 GLU A N 1
ATOM 690 C CA . GLU A 1 92 ? 0.641 -24.986 -9.607 1 97.99 92 GLU A CA 1
ATOM 691 C C . GLU A 1 92 ? 0.969 -24.343 -8.263 1 97.99 92 GLU A C 1
ATOM 693 O O . GLU A 1 92 ? 1.216 -25.043 -7.278 1 97.99 92 GLU A O 1
ATOM 698 N N . LYS A 1 93 ? 1.02 -23.077 -8.246 1 98.15 93 LYS A N 1
ATOM 699 C CA . LYS A 1 93 ? 1.226 -22.351 -6.996 1 98.15 93 LYS A CA 1
ATOM 700 C C . LYS A 1 93 ? -0.067 -22.266 -6.19 1 98.15 93 LYS A C 1
ATOM 702 O O . LYS A 1 93 ? -1.159 -22.218 -6.762 1 98.15 93 LYS A O 1
ATOM 707 N N . PRO A 1 94 ? -0.048 -22.278 -4.962 1 97.73 94 PRO A N 1
ATOM 708 C CA . PRO A 1 94 ? 1.18 -22.58 -4.222 1 97.73 94 PRO A CA 1
ATOM 709 C C . PRO A 1 94 ? 1.526 -24.067 -4.235 1 97.73 94 PRO A C 1
ATOM 711 O O . PRO A 1 94 ? 0.633 -24.912 -4.336 1 97.73 94 PRO A O 1
ATOM 714 N N . ALA A 1 95 ? 2.807 -24.387 -4.121 1 98.27 95 ALA A N 1
ATOM 715 C CA . ALA A 1 95 ? 3.246 -25.78 -4.152 1 98.27 95 ALA A CA 1
ATOM 716 C C . ALA A 1 95 ? 2.742 -26.541 -2.929 1 98.27 95 ALA A C 1
ATOM 718 O O . ALA A 1 95 ? 2.548 -27.758 -2.984 1 98.27 95 ALA A O 1
ATOM 719 N N . GLY A 1 96 ? 2.564 -25.9 -1.883 1 97.69 96 GLY A N 1
ATOM 720 C CA . GLY A 1 96 ? 2.029 -26.363 -0.613 1 97.69 96 GLY A CA 1
ATOM 721 C C . GLY A 1 96 ? 1.425 -25.25 0.222 1 97.69 96 GLY A C 1
ATOM 722 O O . GLY A 1 96 ? 1.555 -24.072 -0.117 1 97.69 96 GLY A O 1
ATOM 723 N N . VAL A 1 97 ? 0.837 -25.649 1.339 1 97.36 97 VAL A N 1
ATOM 724 C CA . VAL A 1 97 ? 0.101 -24.641 2.095 1 97.36 97 VAL A CA 1
ATOM 725 C C . VAL A 1 97 ? 0.989 -24.071 3.199 1 97.36 97 VAL A C 1
ATOM 727 O O . VAL A 1 97 ? 0.638 -23.075 3.834 1 97.36 97 VAL A O 1
ATOM 730 N N . ASN A 1 98 ? 2.148 -24.724 3.496 1 97.78 98 ASN A N 1
ATOM 731 C CA . ASN A 1 98 ? 3.108 -24.251 4.488 1 97.78 98 ASN A CA 1
ATOM 732 C C . ASN A 1 98 ? 4.523 -24.725 4.168 1 97.78 98 ASN A C 1
ATOM 734 O O . ASN A 1 98 ? 4.73 -25.473 3.211 1 97.78 98 ASN A O 1
ATOM 738 N N . ALA A 1 99 ? 5.463 -24.269 4.94 1 98.24 99 ALA A N 1
ATOM 739 C CA . ALA A 1 99 ? 6.873 -24.554 4.687 1 98.24 99 ALA A CA 1
ATOM 740 C C . ALA A 1 99 ? 7.169 -26.042 4.845 1 98.24 99 ALA A C 1
ATOM 742 O O . ALA A 1 99 ? 8.003 -26.596 4.124 1 98.24 99 ALA A O 1
ATOM 743 N N . ARG A 1 100 ? 6.544 -26.669 5.761 1 98.04 100 ARG A N 1
ATOM 744 C CA . ARG A 1 100 ? 6.759 -28.097 5.971 1 98.04 100 ARG A CA 1
ATOM 745 C C . ARG A 1 100 ? 6.4 -28.894 4.721 1 98.04 100 ARG A C 1
ATOM 747 O O . ARG A 1 100 ? 7.165 -29.759 4.289 1 98.04 100 ARG A O 1
ATOM 754 N N . GLU A 1 101 ? 5.296 -28.604 4.164 1 98.09 101 GLU A N 1
ATOM 755 C CA . GLU A 1 101 ? 4.849 -29.291 2.955 1 98.09 101 GLU A CA 1
ATOM 756 C C . GLU A 1 101 ? 5.801 -29.034 1.791 1 98.09 101 GLU A C 1
ATOM 758 O O . GLU A 1 101 ? 6.153 -29.958 1.054 1 98.09 101 GLU A O 1
ATOM 763 N N . VAL A 1 102 ? 6.185 -27.795 1.633 1 98.53 102 VAL A N 1
ATOM 764 C CA . VAL A 1 102 ? 7.067 -27.453 0.522 1 98.53 102 VAL A CA 1
ATOM 765 C C . VAL A 1 102 ? 8.42 -28.135 0.707 1 98.53 102 VAL A C 1
ATOM 767 O O . VAL A 1 102 ? 9.006 -28.638 -0.255 1 98.53 102 VAL A O 1
ATOM 770 N N . ARG A 1 103 ? 8.911 -28.19 1.921 1 98.41 103 ARG A N 1
ATOM 771 C CA . ARG A 1 103 ? 10.159 -28.895 2.194 1 98.41 103 ARG A CA 1
ATOM 772 C C . ARG A 1 103 ? 10.046 -30.371 1.828 1 98.41 103 ARG A C 1
ATOM 774 O O . ARG A 1 103 ? 10.974 -30.946 1.254 1 98.41 103 ARG A O 1
ATOM 781 N N . GLN A 1 104 ? 8.954 -30.943 2.24 1 98.03 104 GLN A N 1
ATOM 782 C CA . GLN A 1 104 ? 8.721 -32.342 1.895 1 98.03 104 GLN A CA 1
ATOM 783 C C . GLN A 1 104 ? 8.778 -32.552 0.384 1 98.03 104 GLN A C 1
ATOM 785 O O . GLN A 1 104 ? 9.379 -33.518 -0.091 1 98.03 104 GLN A O 1
ATOM 790 N N . LEU A 1 105 ? 8.135 -31.721 -0.291 1 98.45 105 LEU A N 1
ATOM 791 C CA . LEU A 1 105 ? 8.099 -31.789 -1.748 1 98.45 105 LEU A CA 1
ATOM 792 C C . LEU A 1 105 ? 9.502 -31.666 -2.333 1 98.45 105 LEU A C 1
ATOM 794 O O . LEU A 1 105 ? 9.89 -32.456 -3.197 1 98.45 105 LEU A O 1
ATOM 798 N N . LEU A 1 106 ? 10.26 -30.693 -1.869 1 98.66 106 LEU A N 1
ATOM 799 C CA . LEU A 1 106 ? 11.616 -30.458 -2.355 1 98.66 106 LEU A CA 1
ATOM 800 C C . LEU A 1 106 ? 12.521 -31.643 -2.036 1 98.66 106 LEU A C 1
ATOM 802 O O . LEU A 1 106 ? 13.339 -32.046 -2.866 1 98.66 106 LEU A O 1
ATOM 806 N N . GLU A 1 107 ? 12.372 -32.169 -0.89 1 98.58 107 GLU A N 1
ATOM 807 C CA . GLU A 1 107 ? 13.153 -33.337 -0.494 1 98.58 107 GLU A CA 1
ATOM 808 C C . GLU A 1 107 ? 12.837 -34.538 -1.381 1 98.58 107 GLU A C 1
ATOM 810 O O . GLU A 1 107 ? 13.734 -35.304 -1.741 1 98.58 107 GLU A O 1
ATOM 815 N N . THR A 1 108 ? 11.584 -34.713 -1.662 1 98.74 108 THR A N 1
ATOM 816 C CA . THR A 1 108 ? 11.179 -35.806 -2.539 1 98.74 108 THR A CA 1
ATOM 817 C C . THR A 1 108 ? 11.803 -35.649 -3.923 1 98.74 108 THR A C 1
ATOM 819 O O . THR A 1 108 ? 12.276 -36.624 -4.51 1 98.74 108 THR A O 1
ATOM 822 N N . ALA A 1 109 ? 11.792 -34.448 -4.452 1 98.8 109 ALA A N 1
ATOM 823 C CA . ALA A 1 109 ? 12.407 -34.187 -5.751 1 98.8 109 ALA A CA 1
ATOM 824 C C . ALA A 1 109 ? 13.897 -34.516 -5.728 1 98.8 109 ALA A C 1
ATOM 826 O O . ALA A 1 109 ? 14.418 -35.127 -6.663 1 98.8 109 ALA A O 1
ATOM 827 N N . GLN A 1 110 ? 14.537 -34.066 -4.669 1 98.44 110 GLN A N 1
ATOM 828 C CA . GLN A 1 110 ? 15.967 -34.313 -4.515 1 98.44 110 GLN A CA 1
ATOM 829 C C . GLN A 1 110 ? 16.26 -35.807 -4.418 1 98.44 110 GLN A C 1
ATOM 831 O O . GLN A 1 110 ? 17.154 -36.315 -5.097 1 98.44 110 GLN A O 1
ATOM 836 N N . LYS A 1 111 ? 15.54 -36.484 -3.616 1 98.38 111 LYS A N 1
ATOM 837 C CA . LYS A 1 111 ? 15.727 -37.915 -3.394 1 98.38 111 LYS A CA 1
ATOM 838 C C . LYS A 1 111 ? 15.569 -38.698 -4.695 1 98.38 111 LYS A C 1
ATOM 840 O O . LYS A 1 111 ? 16.285 -39.674 -4.928 1 98.38 111 LYS A O 1
ATOM 845 N N . ASN A 1 112 ? 14.669 -38.3 -5.517 1 98.42 112 ASN A N 1
ATOM 846 C CA . ASN A 1 112 ? 14.374 -39.036 -6.742 1 98.42 112 ASN A CA 1
ATOM 847 C C . ASN A 1 112 ? 15.123 -38.457 -7.939 1 98.42 112 ASN A C 1
ATOM 849 O O . ASN A 1 112 ? 14.992 -38.954 -9.058 1 98.42 112 ASN A O 1
ATOM 853 N N . ASP A 1 113 ? 15.889 -37.36 -7.675 1 98.42 113 ASP A N 1
ATOM 854 C CA . ASP A 1 113 ? 16.676 -36.712 -8.72 1 98.42 113 ASP A CA 1
ATOM 855 C C . ASP A 1 113 ? 15.805 -36.36 -9.924 1 98.42 113 ASP A C 1
ATOM 857 O O . ASP A 1 113 ? 16.128 -36.723 -11.057 1 98.42 113 ASP A O 1
ATOM 861 N N . THR A 1 114 ? 14.714 -35.788 -9.706 1 98.59 114 THR A N 1
ATOM 862 C CA . THR A 1 114 ? 13.71 -35.486 -10.72 1 98.59 114 THR A CA 1
ATOM 863 C C . THR A 1 114 ? 13.356 -34.001 -10.705 1 98.59 114 THR A C 1
ATOM 865 O O . THR A 1 114 ? 13.334 -33.374 -9.644 1 98.59 114 THR A O 1
ATOM 868 N N . PHE A 1 115 ? 13.044 -33.373 -11.824 1 98.71 115 PHE A N 1
ATOM 869 C CA . PHE A 1 115 ? 12.733 -31.957 -11.987 1 98.71 115 PHE A CA 1
ATOM 870 C C . PHE A 1 115 ? 11.446 -31.598 -11.255 1 98.71 115 PHE A C 1
ATOM 872 O O . PHE A 1 115 ? 10.461 -32.338 -11.32 1 98.71 115 PHE A O 1
ATOM 879 N N . LEU A 1 116 ? 11.488 -30.495 -10.543 1 98.9 116 LEU A N 1
ATOM 880 C CA . LEU A 1 116 ? 10.321 -29.909 -9.891 1 98.9 116 LEU A CA 1
ATOM 881 C C . LEU A 1 116 ? 10.334 -28.389 -10.018 1 98.9 116 LEU A C 1
ATOM 883 O O . LEU A 1 116 ? 11.378 -27.756 -9.846 1 98.9 116 LEU A O 1
ATOM 887 N N . MET A 1 117 ? 9.187 -27.811 -10.362 1 98.79 117 MET A N 1
ATOM 888 C CA . MET A 1 117 ? 9.059 -26.356 -10.351 1 98.79 117 MET A CA 1
ATOM 889 C C . MET A 1 117 ? 7.674 -25.935 -9.874 1 98.79 117 MET A C 1
ATOM 891 O O . MET A 1 117 ? 6.669 -26.527 -10.271 1 98.79 117 MET A O 1
ATOM 895 N N . GLU A 1 118 ? 7.649 -25.023 -8.95 1 98.79 118 GLU A N 1
ATOM 896 C CA . GLU A 1 118 ? 6.4 -24.353 -8.603 1 98.79 118 GLU A CA 1
ATOM 897 C C . GLU A 1 118 ? 5.925 -23.449 -9.738 1 98.79 118 GLU A C 1
ATOM 899 O O . GLU A 1 118 ? 6.717 -22.7 -10.315 1 98.79 118 GLU A O 1
ATOM 904 N N . GLY A 1 119 ? 4.637 -23.526 -10.072 1 98.35 119 GLY A N 1
ATOM 905 C CA . GLY A 1 119 ? 4.075 -22.837 -11.222 1 98.35 119 GLY A CA 1
ATOM 906 C C . GLY A 1 119 ? 3.678 -21.403 -10.924 1 98.35 119 GLY A C 1
ATOM 907 O O . GLY A 1 119 ? 2.497 -21.055 -10.984 1 98.35 119 GLY A O 1
ATOM 908 N N . VAL A 1 120 ? 4.661 -20.554 -10.719 1 98.31 120 VAL A N 1
ATOM 909 C CA . VAL A 1 120 ? 4.417 -19.12 -10.609 1 98.31 120 VAL A CA 1
ATOM 910 C C . VAL A 1 120 ? 4.661 -18.449 -11.96 1 98.31 120 VAL A C 1
ATOM 912 O O . VAL A 1 120 ? 5.739 -17.901 -12.202 1 98.31 120 VAL A O 1
ATOM 915 N N . TRP A 1 121 ? 3.689 -18.377 -12.744 1 97.4 121 TRP A N 1
ATOM 916 C CA . TRP A 1 121 ? 3.802 -18.029 -14.157 1 97.4 121 TRP A CA 1
ATOM 917 C C . TRP A 1 121 ? 4.304 -16.6 -14.327 1 97.4 121 TRP A C 1
ATOM 919 O O . TRP A 1 121 ? 4.933 -16.272 -15.336 1 97.4 121 TRP A O 1
ATOM 929 N N . MET A 1 122 ? 4.18 -15.765 -13.316 1 97.83 122 MET A N 1
ATOM 930 C CA . MET A 1 122 ? 4.579 -14.361 -13.343 1 97.83 122 MET A CA 1
ATOM 931 C C . MET A 1 122 ? 6.042 -14.218 -13.752 1 97.83 122 MET A C 1
ATOM 933 O O . MET A 1 122 ? 6.385 -13.346 -14.552 1 97.83 122 MET A O 1
ATOM 937 N N . HIS A 1 123 ? 6.841 -15.11 -13.308 1 98.05 123 HIS A N 1
ATOM 938 C CA . HIS A 1 123 ? 8.284 -15.012 -13.496 1 98.05 123 HIS A CA 1
ATOM 939 C C . HIS A 1 123 ? 8.665 -15.224 -14.957 1 98.05 123 HIS A C 1
ATOM 941 O O . HIS A 1 123 ? 9.797 -14.943 -15.355 1 98.05 123 HIS A O 1
ATOM 947 N N . PHE A 1 124 ? 7.746 -15.64 -15.76 1 96.99 124 PHE A N 1
ATOM 948 C CA . PHE A 1 124 ? 8.146 -16.079 -17.092 1 96.99 124 PHE A CA 1
ATOM 949 C C . PHE A 1 124 ? 7.611 -15.13 -18.157 1 96.99 124 PHE A C 1
ATOM 951 O O . PHE A 1 124 ? 7.909 -15.288 -19.343 1 96.99 124 PHE A O 1
ATOM 958 N N . PHE A 1 125 ? 6.796 -14.185 -17.742 1 97.16 125 PHE A N 1
ATOM 959 C CA . PHE A 1 125 ? 6.401 -13.155 -18.695 1 97.16 125 PHE A CA 1
ATOM 960 C C . PHE A 1 125 ? 7.613 -12.359 -19.166 1 97.16 125 PHE A C 1
ATOM 962 O O . PHE A 1 125 ? 8.449 -11.954 -18.356 1 97.16 125 PHE A O 1
ATOM 969 N N . PRO A 1 126 ? 7.695 -12.113 -20.469 1 97.22 126 PRO A N 1
ATOM 970 C CA . PRO A 1 126 ? 8.845 -11.381 -21.006 1 97.22 126 PRO A CA 1
ATOM 971 C C . PRO A 1 126 ? 9.043 -10.023 -20.337 1 97.22 126 PRO A C 1
ATOM 973 O O . PRO A 1 126 ? 10.181 -9.596 -20.123 1 97.22 126 PRO A O 1
ATOM 976 N N . VAL A 1 127 ? 8.002 -9.35 -19.961 1 97.79 127 VAL A N 1
ATOM 977 C CA . VAL A 1 127 ? 8.075 -8.053 -19.297 1 97.79 127 VAL A CA 1
ATOM 978 C C . VAL A 1 127 ? 8.773 -8.202 -17.947 1 97.79 127 VAL A C 1
ATOM 980 O O . VAL A 1 127 ? 9.657 -7.412 -17.608 1 97.79 127 VAL A O 1
ATOM 983 N N . VAL A 1 128 ? 8.436 -9.22 -17.18 1 98 128 VAL A N 1
ATOM 984 C CA . VAL A 1 128 ? 9.022 -9.449 -15.864 1 98 128 VAL A CA 1
ATOM 985 C C . VAL A 1 128 ? 10.502 -9.795 -16.009 1 98 128 VAL A C 1
ATOM 987 O O . VAL A 1 128 ? 11.336 -9.321 -15.234 1 98 128 VAL A O 1
ATOM 990 N N . ARG A 1 129 ? 10.838 -10.564 -16.996 1 96.88 129 ARG A N 1
ATOM 991 C CA . ARG A 1 129 ? 12.231 -10.908 -17.257 1 96.88 129 ARG A CA 1
ATOM 992 C C . ARG A 1 129 ? 13.045 -9.667 -17.609 1 96.88 129 ARG A C 1
ATOM 994 O O . ARG A 1 129 ? 14.162 -9.491 -17.117 1 96.88 129 ARG A O 1
ATOM 1001 N N . ALA A 1 130 ? 12.439 -8.859 -18.454 1 96.97 130 ALA A N 1
ATOM 1002 C CA . ALA A 1 130 ? 13.116 -7.624 -18.841 1 96.97 130 ALA A CA 1
ATOM 1003 C C . ALA A 1 130 ? 13.348 -6.723 -17.631 1 96.97 130 ALA A C 1
ATOM 1005 O O . ALA A 1 130 ? 14.419 -6.129 -17.488 1 96.97 130 ALA A O 1
ATOM 1006 N N . LEU A 1 131 ? 12.362 -6.646 -16.791 1 96.82 131 LEU A N 1
ATOM 1007 C CA . LEU A 1 131 ? 12.476 -5.83 -15.586 1 96.82 131 LEU A CA 1
ATOM 1008 C C . LEU A 1 131 ? 13.542 -6.39 -14.65 1 96.82 131 LEU A C 1
ATOM 1010 O O . LEU A 1 131 ? 14.331 -5.634 -14.078 1 96.82 131 LEU A O 1
ATOM 1014 N N . SER A 1 132 ? 13.501 -7.685 -14.476 1 96.27 132 SER A N 1
ATOM 1015 C CA . SER A 1 132 ? 14.502 -8.338 -13.639 1 96.27 132 SER A CA 1
ATOM 1016 C C . SER A 1 132 ? 15.914 -8.029 -14.124 1 96.27 132 SER A C 1
ATOM 1018 O O . SER A 1 132 ? 16.795 -7.709 -13.323 1 96.27 132 SER A O 1
ATOM 1020 N N . ASP A 1 133 ? 16.122 -8.096 -15.413 1 95.2 133 ASP A N 1
ATOM 1021 C CA . ASP A 1 133 ? 17.424 -7.793 -16 1 95.2 133 ASP A CA 1
ATOM 1022 C C . ASP A 1 133 ? 17.806 -6.333 -15.763 1 95.2 133 ASP A C 1
ATOM 1024 O O . ASP A 1 133 ? 18.953 -6.034 -15.423 1 95.2 133 ASP A O 1
ATOM 1028 N N . ALA A 1 134 ? 16.863 -5.468 -15.926 1 94.81 134 ALA A N 1
ATOM 1029 C CA . ALA A 1 134 ? 17.108 -4.043 -15.719 1 94.81 134 ALA A CA 1
ATOM 1030 C C . ALA A 1 134 ? 17.516 -3.761 -14.275 1 94.81 134 ALA A C 1
ATOM 1032 O O . ALA A 1 134 ? 18.42 -2.961 -14.024 1 94.81 134 ALA A O 1
ATOM 1033 N N . MET A 1 135 ? 16.872 -4.385 -13.334 1 96.1 135 MET A N 1
ATOM 1034 C CA . MET A 1 135 ? 17.169 -4.214 -11.915 1 96.1 135 MET A CA 1
ATOM 1035 C C . MET A 1 135 ? 18.553 -4.761 -11.579 1 96.1 135 MET A C 1
ATOM 1037 O O . MET A 1 135 ? 19.31 -4.132 -10.839 1 96.1 135 MET A O 1
ATOM 1041 N N . LYS A 1 136 ? 18.908 -5.845 -12.155 1 94.26 136 LYS A N 1
ATOM 1042 C CA . LYS A 1 136 ? 20.208 -6.467 -11.918 1 94.26 136 LYS A CA 1
ATOM 1043 C C . LYS A 1 136 ? 21.337 -5.615 -12.492 1 94.26 136 LYS A C 1
ATOM 1045 O O . LYS A 1 136 ? 22.422 -5.541 -11.911 1 94.26 136 LYS A O 1
ATOM 1050 N N . ARG A 1 137 ? 21.031 -4.953 -13.6 1 94.49 137 ARG A N 1
ATOM 1051 C CA . ARG A 1 137 ? 22.034 -4.112 -14.245 1 94.49 137 ARG A CA 1
ATOM 1052 C C . ARG A 1 137 ? 22.204 -2.792 -13.499 1 94.49 137 ARG A C 1
ATOM 1054 O O . ARG A 1 137 ? 23.139 -2.036 -13.77 1 94.49 137 ARG A O 1
ATOM 1061 N N . GLY A 1 138 ? 21.233 -2.475 -12.65 1 93.83 138 GLY A N 1
ATOM 1062 C CA . GLY A 1 138 ? 21.321 -1.25 -11.872 1 93.83 138 GLY A CA 1
ATOM 1063 C C . GLY A 1 138 ? 20.692 -0.056 -12.564 1 93.83 138 GLY A C 1
ATOM 1064 O O . GLY A 1 138 ? 20.971 1.092 -12.211 1 93.83 138 GLY A O 1
ATOM 1065 N N . ASP A 1 139 ? 19.816 -0.326 -13.566 1 92.9 139 ASP A N 1
ATOM 1066 C CA . ASP A 1 139 ? 19.206 0.75 -14.343 1 92.9 139 ASP A CA 1
ATOM 1067 C C . ASP A 1 139 ? 18.347 1.648 -13.457 1 92.9 139 ASP A C 1
ATOM 1069 O O . ASP A 1 139 ? 18.146 2.825 -13.765 1 92.9 139 ASP A O 1
ATOM 1073 N N . ILE A 1 140 ? 17.908 1.122 -12.359 1 95.6 140 ILE A N 1
ATOM 1074 C CA . ILE A 1 140 ? 17.006 1.925 -11.541 1 95.6 140 ILE A CA 1
ATOM 1075 C C . ILE A 1 140 ? 17.678 2.261 -10.211 1 95.6 140 ILE A C 1
ATOM 1077 O O . ILE A 1 140 ? 17.022 2.735 -9.28 1 95.6 140 ILE A O 1
ATOM 1081 N N . GLY A 1 141 ? 18.95 1.971 -10.076 1 96.18 141 GLY A N 1
ATOM 1082 C CA . GLY A 1 141 ? 19.647 2.157 -8.813 1 96.18 141 GLY A CA 1
ATOM 1083 C C . GLY A 1 141 ? 19.319 1.088 -7.787 1 96.18 141 GLY A C 1
ATOM 1084 O O . GLY A 1 141 ? 18.898 -0.014 -8.145 1 96.18 141 GLY A O 1
ATOM 1085 N N . ASP A 1 142 ? 19.611 1.389 -6.526 1 96.23 142 ASP A N 1
ATOM 1086 C CA . ASP A 1 142 ? 19.287 0.46 -5.448 1 96.23 142 ASP A CA 1
ATOM 1087 C C . ASP A 1 142 ? 17.785 0.445 -5.169 1 96.23 142 ASP A C 1
ATOM 1089 O O . ASP A 1 142 ? 17.171 1.499 -4.99 1 96.23 142 ASP A O 1
ATOM 1093 N N . ILE A 1 143 ? 17.196 -0.682 -5.144 1 97.58 143 ILE A N 1
ATOM 1094 C CA . ILE A 1 143 ? 15.77 -0.806 -4.861 1 97.58 143 ILE A CA 1
ATOM 1095 C C . ILE A 1 143 ? 15.506 -0.491 -3.391 1 97.58 143 ILE A C 1
ATOM 1097 O O . ILE A 1 143 ? 16.179 -1.022 -2.505 1 97.58 143 ILE A O 1
ATOM 1101 N N . THR A 1 144 ? 14.501 0.335 -3.159 1 97.14 144 THR A N 1
ATOM 1102 C CA . THR A 1 144 ? 14.26 0.781 -1.791 1 97.14 144 THR A CA 1
ATOM 1103 C C . THR A 1 144 ? 12.894 0.308 -1.301 1 97.14 144 THR A C 1
ATOM 1105 O O . THR A 1 144 ? 12.721 0.016 -0.115 1 97.14 144 THR A O 1
ATOM 1108 N N . SER A 1 145 ? 11.97 0.244 -2.239 1 98.24 145 SER A N 1
ATOM 1109 C CA . SER A 1 145 ? 10.617 -0.084 -1.801 1 98.24 145 SER A CA 1
ATOM 1110 C C . SER A 1 145 ? 9.819 -0.746 -2.918 1 98.24 145 SER A C 1
ATOM 1112 O O . SER A 1 145 ? 10.061 -0.487 -4.099 1 98.24 145 SER A O 1
ATOM 1114 N N . VAL A 1 146 ? 8.859 -1.583 -2.541 1 98.75 146 VAL A N 1
ATOM 1115 C CA . VAL A 1 146 ? 7.89 -2.198 -3.443 1 98.75 146 VAL A CA 1
ATOM 1116 C C . VAL A 1 146 ? 6.476 -1.978 -2.91 1 98.75 146 VAL A C 1
ATOM 1118 O O . VAL A 1 146 ? 6.188 -2.282 -1.749 1 98.75 146 VAL A O 1
ATOM 1121 N N . HIS A 1 147 ? 5.606 -1.38 -3.696 1 98.74 147 HIS A N 1
ATOM 1122 C CA . HIS A 1 147 ? 4.193 -1.222 -3.373 1 98.74 147 HIS A CA 1
ATOM 1123 C C . HIS A 1 147 ? 3.314 -1.993 -4.353 1 98.74 147 HIS A C 1
ATOM 1125 O O . HIS A 1 147 ? 3.412 -1.797 -5.567 1 98.74 147 HIS A O 1
ATOM 1131 N N . ALA A 1 148 ? 2.48 -2.859 -3.833 1 98.54 148 ALA A N 1
ATOM 1132 C CA . ALA A 1 148 ? 1.61 -3.627 -4.72 1 98.54 148 ALA A CA 1
ATOM 1133 C C . ALA A 1 148 ? 0.367 -4.116 -3.981 1 98.54 148 ALA A C 1
ATOM 1135 O O . ALA A 1 148 ? 0.411 -4.357 -2.772 1 98.54 148 ALA A O 1
ATOM 1136 N N . SER A 1 149 ? -0.707 -4.224 -4.637 1 97.92 149 SER A N 1
ATOM 1137 C CA . SER A 1 149 ? -1.944 -4.79 -4.107 1 97.92 149 SER A CA 1
ATOM 1138 C C . SER A 1 149 ? -2.716 -5.539 -5.188 1 97.92 149 SER A C 1
ATOM 1140 O O . SER A 1 149 ? -2.557 -5.26 -6.378 1 97.92 149 SER A O 1
ATOM 1142 N N . PHE A 1 150 ? -3.411 -6.464 -4.784 1 96.26 150 PHE A N 1
ATOM 1143 C CA . PHE A 1 150 ? -4.279 -7.214 -5.684 1 96.26 150 PHE A CA 1
ATOM 1144 C C . PHE A 1 150 ? -5.523 -7.705 -4.953 1 96.26 150 PHE A C 1
ATOM 1146 O O . PHE A 1 150 ? -5.427 -8.254 -3.854 1 96.26 150 PHE A O 1
ATOM 1153 N N . GLY A 1 151 ? -6.602 -7.437 -5.543 1 92.28 151 GLY A N 1
ATOM 1154 C CA . GLY A 1 151 ? -7.858 -7.88 -4.958 1 92.28 151 GLY A CA 1
ATOM 1155 C C . GLY A 1 151 ? -8.996 -7.934 -5.96 1 92.28 151 GLY A C 1
ATOM 1156 O O . GLY A 1 151 ? -9.023 -7.161 -6.919 1 92.28 151 GLY A O 1
ATOM 1157 N N . TRP A 1 152 ? -9.815 -8.834 -5.803 1 86.09 152 TRP A N 1
ATOM 1158 C CA . TRP A 1 152 ? -11.027 -8.953 -6.606 1 86.09 152 TRP A CA 1
ATOM 1159 C C . TRP A 1 152 ? -12.224 -9.319 -5.734 1 86.09 152 TRP A C 1
ATOM 1161 O O . TRP A 1 152 ? -12.089 -10.075 -4.769 1 86.09 152 TRP A O 1
ATOM 1171 N N . MET A 1 153 ? -13.243 -8.593 -6.094 1 78.17 153 MET A N 1
ATOM 1172 C CA . MET A 1 153 ?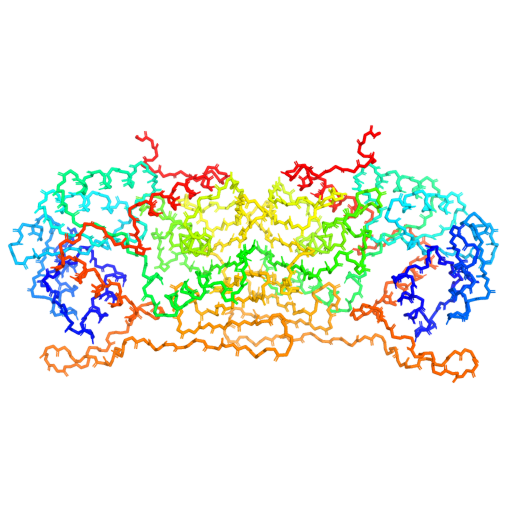 -14.478 -8.948 -5.4 1 78.17 153 MET A CA 1
ATOM 1173 C C . MET A 1 153 ? -14.978 -10.318 -5.846 1 78.17 153 MET A C 1
ATOM 1175 O O . MET A 1 153 ? -15.343 -10.502 -7.009 1 78.17 153 MET A O 1
ATOM 1179 N N . ASN A 1 154 ? -14.642 -11.287 -5.108 1 65.36 154 ASN A N 1
ATOM 1180 C CA . ASN A 1 154 ? -15.081 -12.645 -5.409 1 65.36 154 ASN A CA 1
ATOM 1181 C C . ASN A 1 154 ? -16.465 -12.928 -4.832 1 65.36 154 ASN A C 1
ATOM 1183 O O . ASN A 1 154 ? -16.639 -12.961 -3.612 1 65.36 154 ASN A O 1
ATOM 1187 N N . PRO A 1 155 ? -17.327 -12.899 -5.731 1 55 155 PRO A N 1
ATOM 1188 C CA . PRO A 1 155 ? -18.568 -13.412 -5.144 1 55 155 PRO A CA 1
ATOM 1189 C C . PRO A 1 155 ? -18.422 -14.833 -4.606 1 55 155 PRO A C 1
ATOM 1191 O O . PRO A 1 155 ? -17.834 -15.691 -5.27 1 55 155 PRO A O 1
ATOM 1194 N N . VAL A 1 156 ? -18.558 -15.045 -3.34 1 52.57 156 VAL A N 1
ATOM 1195 C CA . VAL A 1 156 ? -18.42 -16.304 -2.616 1 52.57 156 VAL A CA 1
ATOM 1196 C C . VAL A 1 156 ? -18.984 -17.448 -3.457 1 52.57 156 VAL A C 1
ATOM 1198 O O . VAL A 1 156 ? -18.432 -18.551 -3.465 1 52.57 156 VAL A O 1
ATOM 1201 N N . ASP A 1 157 ? -19.853 -17.096 -4.274 1 52.34 157 ASP A N 1
ATOM 1202 C CA . ASP A 1 157 ? -20.564 -18.151 -4.99 1 52.34 157 ASP A CA 1
ATOM 1203 C C . ASP A 1 157 ? -19.798 -18.58 -6.239 1 52.34 157 ASP A C 1
ATOM 1205 O O . ASP A 1 157 ? -19.967 -19.701 -6.723 1 52.34 157 ASP A O 1
ATOM 1209 N N . VAL A 1 158 ? -18.918 -17.666 -6.797 1 56.2 158 VAL A N 1
ATOM 1210 C CA . VAL A 1 158 ? -18.268 -17.978 -8.065 1 56.2 158 VAL A CA 1
ATOM 1211 C C . VAL A 1 158 ? -17.162 -19.006 -7.84 1 56.2 158 VAL A C 1
ATOM 1213 O O . VAL A 1 158 ? -17.018 -19.953 -8.617 1 56.2 158 VAL A O 1
ATOM 1216 N N . ASN A 1 159 ? -16.394 -19.047 -6.645 1 69.5 159 ASN A N 1
ATOM 1217 C CA . ASN A 1 159 ? -15.313 -19.976 -6.334 1 69.5 159 ASN A CA 1
ATOM 1218 C C . ASN A 1 159 ? -15.218 -20.243 -4.834 1 69.5 159 ASN A C 1
ATOM 1220 O O . ASN A 1 159 ? -14.319 -19.732 -4.164 1 69.5 159 ASN A O 1
ATOM 1224 N N . PRO A 1 160 ? -16.092 -21.089 -4.398 1 67.83 160 PRO A N 1
ATOM 1225 C CA . PRO A 1 160 ? -16.165 -21.292 -2.949 1 67.83 160 PRO A CA 1
ATOM 1226 C C . PRO A 1 160 ? -14.866 -21.84 -2.363 1 67.83 160 PRO A C 1
ATOM 1228 O O . PRO A 1 160 ? -14.587 -21.642 -1.178 1 67.83 160 PRO A O 1
ATOM 1231 N N . GLY A 1 161 ? -14.138 -22.464 -3.191 1 82.11 161 GLY A N 1
ATOM 1232 C CA . GLY A 1 161 ? -12.914 -23.084 -2.709 1 82.11 161 GLY A CA 1
ATOM 1233 C C . GLY A 1 161 ? -11.816 -22.081 -2.407 1 82.11 161 GLY A C 1
ATOM 1234 O O . GLY A 1 161 ? -10.896 -22.372 -1.64 1 82.11 161 GLY A O 1
ATOM 1235 N N . VAL A 1 162 ? -12.028 -20.91 -2.801 1 87.23 162 VAL A N 1
ATOM 1236 C CA . VAL A 1 162 ? -10.939 -19.939 -2.753 1 87.23 162 VAL A CA 1
ATOM 1237 C C . VAL A 1 162 ? -10.751 -19.444 -1.321 1 87.23 162 VAL A C 1
ATOM 1239 O O . VAL A 1 162 ? -9.663 -18.998 -0.95 1 87.23 162 VAL A O 1
ATOM 1242 N N . GLU A 1 163 ? -11.761 -19.641 -0.501 1 91.2 163 GLU A N 1
ATOM 1243 C CA . GLU A 1 163 ? -11.654 -19.186 0.882 1 91.2 163 GLU A CA 1
ATOM 1244 C C . GLU A 1 163 ? -11.585 -20.365 1.848 1 91.2 163 GLU A C 1
ATOM 1246 O O . GLU A 1 163 ? -11.448 -20.176 3.058 1 91.2 163 GLU A O 1
ATOM 1251 N N . ASP A 1 164 ? -11.72 -21.549 1.333 1 93.96 164 ASP A N 1
ATOM 1252 C CA . ASP A 1 164 ? -11.867 -22.738 2.165 1 93.96 164 ASP A CA 1
ATOM 1253 C C . ASP A 1 164 ? -10.505 -23.297 2.571 1 93.96 164 ASP A C 1
ATOM 1255 O O . ASP A 1 164 ? -9.786 -23.857 1.741 1 93.96 164 ASP A O 1
ATOM 1259 N N . VAL A 1 165 ? -10.202 -23.307 3.837 1 94.99 165 VAL A N 1
ATOM 1260 C CA . VAL A 1 165 ? -8.88 -23.705 4.311 1 94.99 165 VAL A CA 1
ATOM 1261 C C . VAL A 1 165 ? -8.687 -25.206 4.104 1 94.99 165 VAL A C 1
ATOM 1263 O O . VAL A 1 165 ? -7.554 -25.685 4.01 1 94.99 165 VAL A O 1
ATOM 1266 N N . THR A 1 166 ? -9.754 -25.963 4.029 1 94.28 166 THR A N 1
ATOM 1267 C CA . THR A 1 166 ? -9.635 -27.402 3.823 1 94.28 166 THR A CA 1
ATOM 1268 C C . THR A 1 166 ? -9.154 -27.708 2.408 1 94.28 166 THR A C 1
ATOM 1270 O O . THR A 1 166 ? -8.66 -28.805 2.138 1 94.28 166 THR A O 1
ATOM 1273 N N . GLN A 1 167 ? -9.235 -26.763 1.545 1 93.17 167 GLN A N 1
ATOM 1274 C CA . GLN A 1 167 ? -8.779 -26.913 0.167 1 93.17 167 GLN A CA 1
ATOM 1275 C C . GLN A 1 167 ? -7.511 -26.101 -0.084 1 93.17 167 GLN A C 1
ATOM 1277 O O . GLN A 1 167 ? -7.079 -25.955 -1.229 1 93.17 167 GLN A O 1
ATOM 1282 N N . GLY A 1 168 ? -7.001 -25.535 1.005 1 94.09 168 GLY A N 1
ATOM 1283 C CA . GLY A 1 168 ? -5.841 -24.669 0.865 1 94.09 168 GLY A CA 1
ATOM 1284 C C . GLY A 1 168 ? -6.189 -23.28 0.364 1 94.09 168 GLY A C 1
ATOM 1285 O O . GLY A 1 168 ? -5.402 -22.657 -0.352 1 94.09 168 GLY A O 1
ATOM 1286 N N . GLY A 1 169 ? -7.364 -22.846 0.66 1 93.47 169 GLY A N 1
ATOM 1287 C CA . GLY A 1 169 ? -7.816 -21.545 0.194 1 93.47 169 GLY A CA 1
ATOM 1288 C C . GLY A 1 169 ? -7.329 -20.399 1.06 1 93.47 169 GLY A C 1
ATOM 1289 O O . GLY A 1 169 ? -6.668 -20.619 2.076 1 93.47 169 GLY A O 1
ATOM 1290 N N . GLY A 1 170 ? -7.738 -19.156 0.611 1 95.33 170 GLY A N 1
ATOM 1291 C CA . GLY A 1 170 ? -7.298 -17.91 1.218 1 95.33 170 GLY A CA 1
ATOM 1292 C C . GLY A 1 170 ? -6.644 -16.963 0.23 1 95.33 170 GLY A C 1
ATOM 1293 O O . GLY A 1 170 ? -5.97 -17.401 -0.704 1 95.33 170 GLY A O 1
ATOM 1294 N N . GLY A 1 171 ? -6.82 -15.7 0.517 1 95.5 171 GLY A N 1
ATOM 1295 C CA . GLY A 1 171 ? -6.285 -14.69 -0.382 1 95.5 171 GLY A CA 1
ATOM 1296 C C . GLY A 1 171 ? -4.771 -14.721 -0.482 1 95.5 171 GLY A C 1
ATOM 1297 O O . GLY A 1 171 ? -4.21 -14.497 -1.556 1 95.5 171 GLY A O 1
ATOM 1298 N N . LEU A 1 172 ? -4.102 -15.015 0.602 1 96.96 172 LEU A N 1
ATOM 1299 C CA . LEU A 1 172 ? -2.644 -15.054 0.641 1 96.96 172 LEU A CA 1
ATOM 1300 C C . LEU A 1 172 ? -2.103 -16.098 -0.33 1 96.96 172 LEU A C 1
ATOM 1302 O O . LEU A 1 172 ? -1.244 -15.793 -1.161 1 96.96 172 LEU A O 1
ATOM 1306 N N . LEU A 1 173 ? -2.634 -17.317 -0.27 1 96.39 173 LEU A N 1
ATOM 1307 C CA . LEU A 1 173 ? -2.155 -18.392 -1.132 1 96.39 173 LEU A CA 1
ATOM 1308 C C . LEU A 1 173 ? -2.649 -18.203 -2.563 1 96.39 173 LEU A C 1
ATOM 1310 O O . LEU A 1 173 ? -1.939 -18.528 -3.517 1 96.39 173 LEU A O 1
ATOM 1314 N N . ALA A 1 174 ? -3.819 -17.646 -2.718 1 93.14 174 ALA A N 1
ATOM 1315 C CA . ALA A 1 174 ? -4.419 -17.515 -4.043 1 93.14 174 ALA A CA 1
ATOM 1316 C C . ALA A 1 174 ? -3.728 -16.422 -4.852 1 93.14 174 ALA A C 1
ATOM 1318 O O . ALA A 1 174 ? -3.395 -16.623 -6.023 1 93.14 174 ALA A O 1
ATOM 1319 N N . VAL A 1 175 ? -3.545 -15.275 -4.146 1 92.8 175 VAL A N 1
ATOM 1320 C CA . VAL A 1 175 ? -3.066 -14.138 -4.924 1 92.8 175 VAL A CA 1
ATOM 1321 C C . VAL A 1 175 ? -1.905 -13.465 -4.194 1 92.8 175 VAL A C 1
ATOM 1323 O O . VAL A 1 175 ? -1.012 -12.896 -4.827 1 92.8 175 VAL A O 1
ATOM 1326 N N . GLY A 1 176 ? -1.913 -13.503 -2.883 1 96.93 176 GLY A N 1
ATOM 1327 C CA . GLY A 1 176 ? -0.854 -12.891 -2.097 1 96.93 176 GLY A CA 1
ATOM 1328 C C . GLY A 1 176 ? 0.524 -13.433 -2.428 1 96.93 176 GLY A C 1
ATOM 1329 O O . GLY A 1 176 ? 1.524 -12.725 -2.293 1 96.93 176 GLY A O 1
ATOM 1330 N N . ILE A 1 177 ? 0.574 -14.631 -2.862 1 98.14 177 ILE A N 1
ATOM 1331 C CA . ILE A 1 177 ? 1.832 -15.29 -3.195 1 98.14 177 ILE A CA 1
ATOM 1332 C C . ILE A 1 177 ? 2.543 -14.515 -4.302 1 98.14 177 ILE A C 1
ATOM 1334 O O . ILE A 1 177 ? 3.771 -14.394 -4.293 1 98.14 177 ILE A O 1
ATOM 1338 N N . TYR A 1 178 ? 1.801 -13.934 -5.259 1 98.26 178 TYR A N 1
ATOM 1339 C CA . TYR A 1 178 ? 2.397 -13.165 -6.346 1 98.26 178 TYR A CA 1
ATOM 1340 C C . TYR A 1 178 ? 3.036 -11.885 -5.822 1 98.26 178 TYR A C 1
ATOM 1342 O O . TYR A 1 178 ? 4.071 -11.447 -6.331 1 98.26 178 TYR A O 1
ATOM 1350 N N . LEU A 1 179 ? 2.452 -11.303 -4.82 1 98.62 179 LEU A N 1
ATOM 1351 C CA . LEU A 1 179 ? 2.983 -10.081 -4.227 1 98.62 179 LEU A CA 1
ATOM 1352 C C . LEU A 1 179 ? 4.325 -10.344 -3.551 1 98.62 179 LEU A C 1
ATOM 1354 O O . LEU A 1 179 ? 5.269 -9.567 -3.712 1 98.62 179 LEU A O 1
ATOM 1358 N N . ILE A 1 180 ? 4.373 -11.417 -2.854 1 98.76 180 ILE A N 1
ATOM 1359 C CA . ILE A 1 180 ? 5.6 -11.754 -2.141 1 98.76 180 ILE A CA 1
ATOM 1360 C C . ILE A 1 180 ? 6.685 -12.15 -3.139 1 98.76 180 ILE A C 1
ATOM 1362 O O . ILE A 1 180 ? 7.848 -11.769 -2.986 1 98.76 180 ILE A O 1
ATOM 1366 N N . HIS A 1 181 ? 6.317 -12.885 -4.181 1 98.7 181 HIS A N 1
ATOM 1367 C CA . HIS A 1 181 ? 7.27 -13.186 -5.243 1 98.7 181 HIS A CA 1
ATOM 1368 C C . HIS A 1 181 ? 7.816 -11.909 -5.872 1 98.7 181 HIS A C 1
ATOM 1370 O O . HIS A 1 181 ? 9.014 -11.81 -6.148 1 98.7 181 HIS A O 1
ATOM 1376 N N . LEU A 1 182 ? 6.963 -10.95 -6.122 1 98.6 182 LEU A N 1
ATOM 1377 C CA . LEU A 1 182 ? 7.392 -9.692 -6.723 1 98.6 182 LEU A CA 1
ATOM 1378 C C . LEU A 1 182 ? 8.396 -8.976 -5.826 1 98.6 182 LEU A C 1
ATOM 1380 O O . LEU A 1 182 ? 9.426 -8.492 -6.303 1 98.6 182 LEU A O 1
ATOM 1384 N N . ALA A 1 183 ? 8.076 -8.915 -4.55 1 98.51 183 ALA A N 1
ATOM 1385 C CA . ALA A 1 183 ? 8.98 -8.26 -3.608 1 98.51 183 ALA A CA 1
ATOM 1386 C C . ALA A 1 183 ? 10.334 -8.964 -3.567 1 98.51 183 ALA A C 1
ATOM 1388 O O . ALA A 1 183 ? 11.38 -8.313 -3.607 1 98.51 183 ALA A O 1
ATOM 1389 N N . MET A 1 184 ? 10.303 -10.259 -3.497 1 97.71 184 MET A N 1
ATOM 1390 C CA . MET A 1 184 ? 11.546 -11.021 -3.423 1 97.71 184 MET A CA 1
ATOM 1391 C C . MET A 1 184 ? 12.329 -10.913 -4.727 1 97.71 184 MET A C 1
ATOM 1393 O O . MET A 1 184 ? 13.561 -10.864 -4.715 1 97.71 184 MET A O 1
ATOM 1397 N N . LEU A 1 185 ? 11.616 -10.91 -5.85 1 97.37 185 LEU A N 1
ATOM 1398 C CA . LEU A 1 185 ? 12.265 -10.66 -7.133 1 97.37 185 LEU A CA 1
ATOM 1399 C C . LEU A 1 185 ? 12.987 -9.317 -7.124 1 97.37 185 LEU A C 1
ATOM 1401 O O . LEU A 1 185 ? 14.14 -9.224 -7.553 1 97.37 185 LEU A O 1
ATOM 1405 N N . ALA A 1 186 ? 12.339 -8.293 -6.612 1 97.67 186 ALA A N 1
ATOM 1406 C CA . ALA A 1 186 ? 12.906 -6.947 -6.57 1 97.67 186 ALA A CA 1
ATOM 1407 C C . ALA A 1 186 ? 14.147 -6.902 -5.684 1 97.67 186 ALA A C 1
ATOM 1409 O O . ALA A 1 186 ? 15.11 -6.195 -5.99 1 97.67 186 ALA A O 1
ATOM 1410 N N . PHE A 1 187 ? 14.114 -7.678 -4.629 1 96.65 187 PHE A N 1
ATOM 1411 C CA . PHE A 1 187 ? 15.211 -7.62 -3.67 1 96.65 187 PHE A CA 1
ATOM 1412 C C . PHE A 1 187 ? 16.152 -8.805 -3.852 1 96.65 187 PHE A C 1
ATOM 1414 O O . PHE A 1 187 ? 16.757 -9.277 -2.888 1 96.65 187 PHE A O 1
ATOM 1421 N N . ASN A 1 188 ? 16.187 -9.374 -5.002 1 92.42 188 ASN A N 1
ATOM 1422 C CA . ASN A 1 188 ? 17.146 -10.374 -5.461 1 92.42 188 ASN A CA 1
ATOM 1423 C C . ASN A 1 188 ? 17.042 -11.663 -4.651 1 92.42 188 ASN A C 1
ATOM 1425 O O . ASN A 1 188 ? 18.059 -12.248 -4.274 1 92.42 188 ASN A O 1
ATOM 1429 N N . GLY A 1 189 ? 15.787 -11.985 -4.28 1 92.85 189 GLY A N 1
ATOM 1430 C CA . GLY A 1 189 ? 15.537 -13.27 -3.647 1 92.85 189 GLY A CA 1
ATOM 1431 C C . GLY A 1 189 ? 15.796 -13.259 -2.152 1 92.85 189 GLY A C 1
ATOM 1432 O O . GLY A 1 189 ? 15.585 -14.266 -1.472 1 92.85 189 GLY A O 1
ATOM 1433 N N . ALA A 1 190 ? 16.198 -12.143 -1.557 1 94.52 190 ALA A N 1
ATOM 1434 C CA . ALA A 1 190 ? 16.485 -12.061 -0.127 1 94.52 190 ALA A CA 1
ATOM 1435 C C . ALA A 1 190 ? 15.206 -12.171 0.697 1 94.52 190 ALA A C 1
ATOM 1437 O O . ALA A 1 190 ? 14.172 -11.607 0.329 1 94.52 190 ALA A O 1
ATOM 1438 N N . LYS A 1 191 ? 15.324 -12.873 1.746 1 96.68 191 LYS A N 1
ATOM 1439 C CA . LYS A 1 191 ? 14.192 -12.959 2.664 1 96.68 191 LYS A CA 1
ATOM 1440 C C . LYS A 1 191 ? 14.073 -11.696 3.511 1 96.68 191 LYS A C 1
ATOM 1442 O O . LYS A 1 191 ? 15.08 -11.149 3.965 1 96.68 191 LYS A O 1
ATOM 1447 N N . PRO A 1 192 ? 12.888 -11.265 3.721 1 98.41 192 PRO A N 1
ATOM 1448 C CA . PRO A 1 192 ? 12.736 -10.143 4.65 1 98.41 192 PRO A CA 1
ATOM 1449 C C . PRO A 1 192 ? 13.088 -10.515 6.089 1 98.41 192 PRO A C 1
ATOM 1451 O O . PRO A 1 192 ? 12.865 -11.654 6.508 1 98.41 192 PRO A O 1
ATOM 1454 N N . GLU A 1 193 ? 13.57 -9.591 6.827 1 98.01 193 GLU A N 1
ATOM 1455 C CA . GLU A 1 193 ? 13.933 -9.775 8.229 1 98.01 193 GLU A CA 1
ATOM 1456 C C . GLU A 1 193 ? 12.757 -9.46 9.149 1 98.01 193 GLU A C 1
ATOM 1458 O O . GLU A 1 193 ? 12.696 -9.952 10.278 1 98.01 193 GLU A O 1
ATOM 1463 N N . LYS A 1 194 ? 11.924 -8.595 8.707 1 98.26 194 LYS A N 1
ATOM 1464 C CA . LYS A 1 194 ? 10.728 -8.218 9.455 1 98.26 194 LYS A CA 1
ATOM 1465 C C . LYS A 1 194 ? 9.464 -8.496 8.647 1 98.26 194 LYS A C 1
ATOM 1467 O O . LYS A 1 194 ? 9.416 -8.22 7.446 1 98.26 194 LYS A O 1
ATOM 1472 N N . VAL A 1 195 ? 8.492 -9.1 9.274 1 98.72 195 VAL A N 1
ATOM 1473 C CA . VAL A 1 195 ? 7.196 -9.395 8.671 1 98.72 195 VAL A CA 1
ATOM 1474 C C . VAL A 1 195 ? 6.077 -8.971 9.619 1 98.72 195 VAL A C 1
ATOM 1476 O O . VAL A 1 195 ? 5.999 -9.452 10.752 1 98.72 195 VAL A O 1
ATOM 1479 N N . GLU A 1 196 ? 5.263 -8.011 9.219 1 98.72 196 GLU A N 1
ATOM 1480 C CA . GLU A 1 196 ? 4.096 -7.559 9.971 1 98.72 196 GLU A CA 1
ATOM 1481 C C . GLU A 1 196 ? 2.841 -7.575 9.103 1 98.72 196 GLU A C 1
ATOM 1483 O O . GLU A 1 196 ? 2.912 -7.344 7.894 1 98.72 196 GLU A O 1
ATOM 1488 N N . ALA A 1 197 ? 1.679 -7.859 9.76 1 98.73 197 ALA A N 1
ATOM 1489 C CA . ALA A 1 197 ? 0.469 -7.983 8.952 1 98.73 197 ALA A CA 1
ATOM 1490 C C . ALA A 1 197 ? -0.782 -7.804 9.808 1 98.73 197 ALA A C 1
ATOM 1492 O O . ALA A 1 197 ? -0.737 -7.977 11.028 1 98.73 197 ALA A O 1
ATOM 1493 N N . VAL A 1 198 ? -1.817 -7.369 9.174 1 98.63 198 VAL A N 1
ATOM 1494 C CA . VAL A 1 198 ? -3.182 -7.409 9.688 1 98.63 198 VAL A CA 1
ATOM 1495 C C . VAL A 1 198 ? -4.09 -8.121 8.687 1 98.63 198 VAL A C 1
ATOM 1497 O O . VAL A 1 198 ? -3.895 -8.011 7.475 1 98.63 198 VAL A O 1
ATOM 1500 N N . GLY A 1 199 ? -4.96 -8.932 9.186 1 97.86 199 GLY A N 1
ATOM 1501 C CA . GLY A 1 199 ? -5.796 -9.7 8.277 1 97.86 199 GLY A CA 1
ATOM 1502 C C . GLY A 1 199 ? -7.185 -9.967 8.826 1 97.86 199 GLY A C 1
ATOM 1503 O O . GLY A 1 199 ? -7.452 -9.716 10.003 1 97.86 199 GLY A O 1
ATOM 1504 N N . GLU A 1 200 ? -8.032 -10.36 7.934 1 97.48 200 GLU A N 1
ATOM 1505 C CA . GLU A 1 200 ? -9.394 -10.802 8.217 1 97.48 200 GLU A CA 1
ATOM 1506 C C . GLU A 1 200 ? -9.635 -12.215 7.695 1 97.48 200 GLU A C 1
ATOM 1508 O O . GLU A 1 200 ? -9.383 -12.501 6.523 1 97.48 200 GLU A O 1
ATOM 1513 N N . LEU A 1 201 ? -10.144 -13.079 8.535 1 96.78 201 LEU A N 1
ATOM 1514 C CA . LEU A 1 201 ? -10.506 -14.43 8.119 1 96.78 201 LEU A CA 1
ATOM 1515 C C . LEU A 1 201 ? -11.99 -14.515 7.778 1 96.78 201 LEU A C 1
ATOM 1517 O O . LEU A 1 201 ? -12.822 -13.905 8.455 1 96.78 201 LEU A O 1
ATOM 1521 N N . GLY A 1 202 ? -12.284 -15.227 6.722 1 93.96 202 GLY A N 1
ATOM 1522 C CA . GLY A 1 202 ? -13.666 -15.447 6.325 1 93.96 202 GLY A CA 1
ATOM 1523 C C . GLY A 1 202 ? -14.312 -16.619 7.038 1 93.96 202 GLY A C 1
ATOM 1524 O O . GLY A 1 202 ? -13.686 -17.259 7.886 1 93.96 202 GLY A O 1
ATOM 1525 N N . PRO A 1 203 ? -15.52 -16.87 6.666 1 92.94 203 PRO A N 1
ATOM 1526 C CA . PRO A 1 203 ? -16.292 -17.9 7.365 1 92.94 203 PRO A CA 1
ATOM 1527 C C . PRO A 1 203 ? -15.729 -19.304 7.153 1 92.94 203 PRO A C 1
ATOM 1529 O O . PRO A 1 203 ? -15.95 -20.193 7.979 1 92.94 203 PRO A O 1
ATOM 1532 N N . LYS A 1 204 ? -14.962 -19.526 6.154 1 94.24 204 LYS A N 1
ATOM 1533 C CA . LYS A 1 204 ? -14.433 -20.855 5.862 1 94.24 204 LYS A CA 1
ATOM 1534 C C . LYS A 1 204 ? -12.975 -20.974 6.296 1 94.24 204 LYS A C 1
ATOM 1536 O O . LYS A 1 204 ? -12.266 -21.885 5.865 1 94.24 204 LYS A O 1
ATOM 1541 N N . GLY A 1 205 ? -12.556 -19.918 6.969 1 95.21 205 GLY A N 1
ATOM 1542 C CA . GLY A 1 205 ? -11.276 -19.988 7.655 1 95.21 205 GLY A CA 1
ATOM 1543 C C . GLY A 1 205 ? -10.145 -19.347 6.874 1 95.21 205 GLY A C 1
ATOM 1544 O O . GLY A 1 205 ? -9.088 -19.049 7.433 1 95.21 205 GLY A O 1
ATOM 1545 N N . GLY A 1 206 ? -10.323 -19.203 5.582 1 95.94 206 GLY A N 1
ATOM 1546 C CA . GLY A 1 206 ? -9.302 -18.544 4.782 1 95.94 206 GLY A CA 1
ATOM 1547 C C . GLY A 1 206 ? -9.296 -17.036 4.946 1 95.94 206 GLY A C 1
ATOM 1548 O O . GLY A 1 206 ? -10.326 -16.437 5.259 1 95.94 206 GLY A O 1
ATOM 1549 N N . ASP A 1 207 ? -8.135 -16.461 4.785 1 96.9 207 ASP A N 1
ATOM 1550 C CA . ASP A 1 207 ? -8.075 -15.004 4.848 1 96.9 207 ASP A CA 1
ATOM 1551 C C . ASP A 1 207 ? -8.784 -14.373 3.652 1 96.9 207 ASP A C 1
ATOM 1553 O O . ASP A 1 207 ? -8.602 -14.811 2.514 1 96.9 207 ASP A O 1
ATOM 1557 N N . VAL A 1 208 ? -9.579 -13.313 3.918 1 95.91 208 VAL A N 1
ATOM 1558 C CA . VAL A 1 208 ? -10.328 -12.653 2.853 1 95.91 208 VAL A CA 1
ATOM 1559 C C . VAL A 1 208 ? -9.764 -11.254 2.615 1 95.91 208 VAL A C 1
ATOM 1561 O O . VAL A 1 208 ? -10.046 -10.631 1.588 1 95.91 208 VAL A O 1
ATOM 1564 N N . ARG A 1 209 ? -9.013 -10.719 3.547 1 96.92 209 ARG A N 1
ATOM 1565 C CA . ARG A 1 209 ? -8.269 -9.467 3.454 1 96.92 209 ARG A CA 1
ATOM 1566 C C . ARG A 1 209 ? -6.991 -9.527 4.284 1 96.92 209 ARG A C 1
ATOM 1568 O O . ARG A 1 209 ? -7.026 -9.884 5.463 1 96.92 209 ARG A O 1
ATOM 1575 N N . THR A 1 210 ? -5.888 -9.278 3.685 1 98.28 210 THR A N 1
ATOM 1576 C CA . THR A 1 210 ? -4.612 -9.271 4.393 1 98.28 210 THR A CA 1
ATOM 1577 C C . THR A 1 210 ? -3.716 -8.147 3.881 1 98.28 210 THR A C 1
ATOM 1579 O O . THR A 1 210 ? -3.483 -8.031 2.676 1 98.28 210 THR A O 1
ATOM 1582 N N . SER A 1 211 ? -3.302 -7.254 4.731 1 98.6 211 SER A N 1
ATOM 1583 C CA . SER A 1 211 ? -2.283 -6.245 4.463 1 98.6 211 SER A CA 1
ATOM 1584 C C . SER A 1 211 ? -0.996 -6.542 5.226 1 98.6 211 SER A C 1
ATOM 1586 O O . SER A 1 211 ? -1.038 -6.95 6.388 1 98.6 211 SER A O 1
ATOM 1588 N N . MET A 1 212 ? 0.134 -6.4 4.562 1 98.76 212 MET A N 1
ATOM 1589 C CA . MET A 1 212 ? 1.395 -6.745 5.213 1 98.76 212 MET A CA 1
ATOM 1590 C C . MET A 1 212 ? 2.491 -5.754 4.838 1 98.76 212 MET A C 1
ATOM 1592 O O . MET A 1 212 ? 2.453 -5.159 3.759 1 98.76 212 MET A O 1
ATOM 1596 N N . VAL A 1 213 ? 3.394 -5.571 5.705 1 98.77 213 VAL A N 1
ATOM 1597 C CA . VAL A 1 213 ? 4.627 -4.828 5.47 1 98.77 213 VAL A CA 1
ATOM 1598 C C . VAL A 1 213 ? 5.831 -5.713 5.782 1 98.77 213 VAL A C 1
ATOM 1600 O O . VAL A 1 213 ? 5.85 -6.409 6.8 1 98.77 213 VAL A O 1
ATOM 1603 N N . LEU A 1 214 ? 6.729 -5.728 4.852 1 98.85 214 LEU A N 1
ATOM 1604 C CA . LEU A 1 214 ? 7.957 -6.507 4.964 1 98.85 214 LEU A CA 1
ATOM 1605 C C . LEU A 1 214 ? 9.178 -5.593 5.007 1 98.85 214 LEU A C 1
ATOM 1607 O O . LEU A 1 214 ? 9.212 -4.564 4.328 1 98.85 214 LEU A O 1
ATOM 1611 N N . GLY A 1 215 ? 10.206 -6.013 5.775 1 98.69 215 GLY A N 1
ATOM 1612 C CA . GLY A 1 215 ? 11.42 -5.223 5.901 1 98.69 215 GLY A CA 1
ATOM 1613 C C . GLY A 1 215 ? 12.684 -6.03 5.673 1 98.69 215 GLY A C 1
ATOM 1614 O O . GLY A 1 215 ? 12.785 -7.175 6.12 1 98.69 215 GLY A O 1
ATOM 1615 N N . TRP A 1 216 ? 13.581 -5.504 4.917 1 98.03 216 TRP A N 1
ATOM 1616 C CA . TRP A 1 216 ? 14.912 -6.062 4.699 1 98.03 216 TRP A CA 1
ATOM 1617 C C . TRP A 1 216 ? 15.983 -5.179 5.33 1 98.03 216 TRP A C 1
ATOM 1619 O O . TRP A 1 216 ? 15.691 -4.074 5.795 1 98.03 216 TRP A O 1
ATOM 1629 N N . SER A 1 217 ? 17.2 -5.685 5.328 1 94.9 217 SER A N 1
ATOM 1630 C CA . SER A 1 217 ? 18.343 -4.896 5.774 1 94.9 217 SER A CA 1
ATOM 1631 C C . SER A 1 217 ? 18.516 -3.642 4.923 1 94.9 217 SER A C 1
ATOM 1633 O O . SER A 1 217 ? 18.089 -3.606 3.767 1 94.9 217 SER A O 1
ATOM 1635 N N . GLY A 1 218 ? 19.014 -2.602 5.505 1 92.66 218 GLY A N 1
ATOM 1636 C CA . GLY A 1 218 ? 19.269 -1.366 4.784 1 92.66 218 GLY A CA 1
ATOM 1637 C C . GLY A 1 218 ? 18.035 -0.495 4.638 1 92.66 218 GLY A C 1
ATOM 1638 O O . GLY A 1 218 ? 18.008 0.419 3.812 1 92.66 218 GLY A O 1
ATOM 1639 N N . GLY A 1 219 ? 17.006 -0.826 5.299 1 95.17 219 GLY A N 1
ATOM 1640 C CA . GLY A 1 219 ? 15.81 0.001 5.316 1 95.17 219 GLY A CA 1
ATOM 1641 C C . GLY A 1 219 ? 14.869 -0.287 4.162 1 95.17 219 GLY A C 1
ATOM 1642 O O . GLY A 1 219 ? 13.89 0.434 3.957 1 95.17 219 GLY A O 1
ATOM 1643 N N . ARG A 1 220 ? 15.126 -1.299 3.364 1 97.31 220 ARG A N 1
ATOM 1644 C CA . ARG A 1 220 ? 14.276 -1.697 2.247 1 97.31 220 ARG A CA 1
ATOM 1645 C C . ARG A 1 220 ? 12.959 -2.284 2.743 1 97.31 220 ARG A C 1
ATOM 1647 O O . ARG A 1 220 ? 12.931 -3 3.746 1 97.31 220 ARG A O 1
ATOM 1654 N N . GLN A 1 221 ? 11.884 -1.919 2.047 1 98.63 221 GLN A N 1
ATOM 1655 C CA . GLN A 1 221 ? 10.577 -2.325 2.553 1 98.63 221 GLN A CA 1
ATOM 1656 C C . GLN A 1 221 ? 9.633 -2.689 1.409 1 98.63 221 GLN A C 1
ATOM 1658 O O . GLN A 1 221 ? 9.852 -2.284 0.265 1 98.63 221 GLN A O 1
ATOM 1663 N N . ALA A 1 222 ? 8.622 -3.429 1.703 1 98.79 222 ALA A N 1
ATOM 1664 C CA . ALA A 1 222 ? 7.517 -3.702 0.788 1 98.79 222 ALA A CA 1
ATOM 1665 C C . ALA A 1 222 ? 6.171 -3.54 1.49 1 98.79 222 ALA A C 1
ATOM 1667 O O . ALA A 1 222 ? 6.011 -3.952 2.641 1 98.79 222 ALA A O 1
ATOM 1668 N N . MET A 1 223 ? 5.331 -2.913 0.892 1 98.6 223 MET A N 1
ATOM 1669 C CA . MET A 1 223 ? 3.94 -2.773 1.312 1 98.6 223 MET A CA 1
ATOM 1670 C C . MET A 1 223 ? 3.009 -3.535 0.374 1 98.6 223 MET A C 1
ATOM 1672 O O . MET A 1 223 ? 2.897 -3.198 -0.806 1 98.6 223 MET A O 1
ATOM 1676 N N . LEU A 1 224 ? 2.304 -4.508 0.917 1 98.73 224 LEU A N 1
ATOM 1677 C CA . LEU A 1 224 ? 1.551 -5.438 0.083 1 98.73 224 LEU A CA 1
ATOM 1678 C C . LEU A 1 224 ? 0.157 -5.675 0.654 1 98.73 224 LEU A C 1
ATOM 1680 O O . LEU A 1 224 ? -0.009 -5.782 1.871 1 98.73 224 LEU A O 1
ATOM 1684 N N . ALA A 1 225 ? -0.869 -5.786 -0.247 1 98.45 225 ALA A N 1
ATOM 1685 C CA . ALA A 1 225 ? -2.226 -6.053 0.223 1 98.45 225 ALA A CA 1
ATOM 1686 C C . ALA A 1 225 ? -2.966 -6.979 -0.738 1 98.45 225 ALA A C 1
ATOM 1688 O O . ALA A 1 225 ? -2.843 -6.846 -1.957 1 98.45 225 ALA A O 1
ATOM 1689 N N . VAL A 1 226 ? -3.705 -7.863 -0.179 1 97.06 226 VAL A N 1
ATOM 1690 C CA . VAL A 1 226 ? -4.537 -8.781 -0.95 1 97.06 226 VAL A CA 1
ATOM 1691 C C . VAL A 1 226 ? -5.956 -8.79 -0.386 1 97.06 226 VAL A C 1
ATOM 1693 O O . VAL A 1 226 ? -6.151 -8.637 0.822 1 97.06 226 VAL A O 1
ATOM 1696 N N . SER A 1 227 ? -6.951 -8.96 -1.312 1 96.4 227 SER A N 1
ATOM 1697 C CA . SER A 1 227 ? -8.334 -9.038 -0.852 1 96.4 227 SER A CA 1
ATOM 1698 C C . SER A 1 227 ? -9.176 -9.909 -1.778 1 96.4 227 SER A C 1
ATOM 1700 O O . SER A 1 227 ? -9.024 -9.853 -3 1 96.4 227 SER A O 1
ATOM 1702 N N . LEU A 1 228 ? -9.997 -10.7 -1.186 1 93.65 228 LEU A N 1
ATOM 1703 C CA . LEU A 1 228 ? -11.021 -11.429 -1.926 1 93.65 228 LEU A CA 1
ATOM 1704 C C . LEU A 1 228 ? -12.365 -10.712 -1.844 1 93.65 228 LEU A C 1
ATOM 1706 O O . LEU A 1 228 ? -13.397 -11.275 -2.214 1 93.65 228 LEU A O 1
ATOM 1710 N N . ARG A 1 229 ? -12.334 -9.437 -1.265 1 92.61 229 ARG A N 1
ATOM 1711 C CA . ARG A 1 229 ? -13.565 -8.685 -1.044 1 92.61 229 ARG A CA 1
ATOM 1712 C C . ARG A 1 229 ? -13.501 -7.319 -1.72 1 92.61 229 ARG A C 1
ATOM 1714 O O . ARG A 1 229 ? -14.506 -6.609 -1.792 1 92.61 229 ARG A O 1
ATOM 1721 N N . ASP A 1 230 ? -12.272 -6.962 -2.134 1 93.07 230 ASP A N 1
ATOM 1722 C CA . ASP A 1 230 ? -12.079 -5.626 -2.69 1 93.07 230 ASP A CA 1
ATOM 1723 C C . ASP A 1 230 ? -11.437 -5.696 -4.074 1 93.07 230 ASP A C 1
ATOM 1725 O O . ASP A 1 230 ? -10.565 -6.532 -4.318 1 93.07 230 ASP A O 1
ATOM 1729 N N . ASN A 1 231 ? -11.819 -4.733 -4.909 1 92.7 231 ASN A N 1
ATOM 1730 C CA . ASN A 1 231 ? -11.152 -4.585 -6.198 1 92.7 231 ASN A CA 1
ATOM 1731 C C . ASN A 1 231 ? -9.934 -3.672 -6.098 1 92.7 231 ASN A C 1
ATOM 1733 O O . ASN A 1 231 ? -9.976 -2.522 -6.54 1 92.7 231 ASN A O 1
ATOM 1737 N N . TYR A 1 232 ? -8.874 -4.195 -5.523 1 95.72 232 TYR A N 1
ATOM 1738 C CA . TYR A 1 232 ? -7.636 -3.429 -5.43 1 95.72 232 TYR A CA 1
ATOM 1739 C C . TYR A 1 232 ? -7.053 -3.165 -6.813 1 95.72 232 TYR A C 1
ATOM 1741 O O . TYR A 1 232 ? -7.484 -3.766 -7.8 1 95.72 232 TYR A O 1
ATOM 1749 N N . ALA A 1 233 ? -6.124 -2.301 -6.942 1 91.94 233 ALA A N 1
ATOM 1750 C CA . ALA A 1 233 ? -5.621 -1.75 -8.197 1 91.94 233 ALA A CA 1
ATOM 1751 C C . ALA A 1 233 ? -5.006 -2.842 -9.068 1 91.94 233 ALA A C 1
ATOM 1753 O O . ALA A 1 233 ? -5.091 -2.785 -10.297 1 91.94 233 ALA A O 1
ATOM 1754 N N . GLY A 1 234 ? -4.389 -3.87 -8.469 1 96.03 234 GLY A N 1
ATOM 1755 C CA . GLY A 1 234 ? -3.729 -4.936 -9.205 1 96.03 234 GLY A CA 1
ATOM 1756 C C . GLY A 1 234 ? -2.472 -4.478 -9.921 1 96.03 234 GLY A C 1
ATOM 1757 O O . GLY A 1 234 ? -2.048 -5.098 -10.898 1 96.03 234 GLY A O 1
ATOM 1758 N N . SER A 1 235 ? -1.963 -3.323 -9.579 1 96.95 235 SER A N 1
ATOM 1759 C CA . SER A 1 235 ? -0.736 -2.747 -10.12 1 96.95 235 SER A CA 1
ATOM 1760 C C . SER A 1 235 ? 0.387 -2.769 -9.089 1 96.95 235 SER A C 1
ATOM 1762 O O . SER A 1 235 ? 0.164 -3.118 -7.928 1 96.95 235 SER A O 1
ATOM 1764 N N . ALA A 1 236 ? 1.565 -2.484 -9.525 1 98.42 236 ALA A N 1
ATOM 1765 C CA . ALA A 1 236 ? 2.73 -2.464 -8.645 1 98.42 236 ALA A CA 1
ATOM 1766 C C . ALA A 1 236 ? 3.698 -1.352 -9.041 1 98.42 236 ALA A C 1
ATOM 1768 O O . ALA A 1 236 ? 3.755 -0.957 -10.207 1 98.42 236 ALA A O 1
ATOM 1769 N N . VAL A 1 237 ? 4.379 -0.852 -8.08 1 98.5 237 VAL A N 1
ATOM 1770 C CA . VAL A 1 237 ? 5.467 0.094 -8.305 1 98.5 237 VAL A CA 1
ATOM 1771 C C . VAL A 1 237 ? 6.705 -0.347 -7.528 1 98.5 237 VAL A C 1
ATOM 1773 O O . VAL A 1 237 ? 6.615 -0.685 -6.345 1 98.5 237 VAL A O 1
ATOM 1776 N N . ILE A 1 238 ? 7.802 -0.41 -8.163 1 98.6 238 ILE A N 1
ATOM 1777 C CA . ILE A 1 238 ? 9.105 -0.666 -7.559 1 98.6 238 ILE A CA 1
ATOM 1778 C C . ILE A 1 238 ? 9.935 0.616 -7.56 1 98.6 238 ILE A C 1
ATOM 1780 O O . ILE A 1 238 ? 10.226 1.174 -8.621 1 98.6 238 ILE A O 1
ATOM 1784 N N . TYR A 1 239 ? 10.333 1.025 -6.404 1 97.68 239 TYR A N 1
ATOM 1785 C CA . TYR A 1 239 ? 11.089 2.264 -6.261 1 97.68 239 TYR A CA 1
ATOM 1786 C C . TYR A 1 239 ? 12.579 1.979 -6.112 1 97.68 239 TYR A C 1
ATOM 1788 O O . TYR A 1 239 ? 12.98 1.156 -5.286 1 97.68 239 TYR A O 1
ATOM 1796 N N . GLY A 1 240 ? 13.356 2.694 -6.894 1 96.5 240 GLY A N 1
ATOM 1797 C CA . GLY A 1 240 ? 14.805 2.699 -6.765 1 96.5 240 GLY A CA 1
ATOM 1798 C C . GLY A 1 240 ? 15.382 4.087 -6.565 1 96.5 240 GLY A C 1
ATOM 1799 O O . GLY A 1 240 ? 14.646 5.077 -6.565 1 96.5 240 GLY A O 1
ATOM 1800 N N . THR A 1 241 ? 16.671 4.195 -6.362 1 95.13 241 THR A N 1
ATOM 1801 C CA . THR A 1 241 ? 17.325 5.463 -6.059 1 95.13 241 THR A CA 1
ATOM 1802 C C . THR A 1 241 ? 17.449 6.321 -7.314 1 95.13 241 THR A C 1
ATOM 1804 O O . THR A 1 241 ? 17.678 7.53 -7.227 1 95.13 241 THR A O 1
ATOM 1807 N N . LYS A 1 242 ? 17.229 5.705 -8.563 1 95.26 242 LYS A N 1
ATOM 1808 C CA . LYS A 1 242 ? 17.418 6.467 -9.794 1 95.26 242 LYS A CA 1
ATOM 1809 C C . LYS A 1 242 ? 16.121 6.548 -10.595 1 95.26 242 LYS A C 1
ATOM 1811 O O . LYS A 1 242 ? 15.952 7.446 -11.423 1 95.26 242 LYS A O 1
ATOM 1816 N N . ALA A 1 243 ? 15.263 5.585 -10.402 1 96.1 243 ALA A N 1
ATOM 1817 C CA . ALA A 1 243 ? 14.028 5.481 -11.174 1 96.1 243 ALA A CA 1
ATOM 1818 C C . ALA A 1 243 ? 13.004 4.606 -10.457 1 96.1 243 ALA A C 1
ATOM 1820 O O . ALA A 1 243 ? 13.331 3.938 -9.472 1 96.1 243 ALA A O 1
ATOM 1821 N N . LYS A 1 244 ? 11.863 4.695 -10.875 1 97.14 244 LYS A N 1
ATOM 1822 C CA . LYS A 1 244 ? 10.851 3.743 -10.425 1 97.14 244 LYS A CA 1
ATOM 1823 C C . LYS A 1 244 ? 10.296 2.936 -11.595 1 97.14 244 LYS A C 1
ATOM 1825 O O . LYS A 1 244 ? 10.323 3.393 -12.74 1 97.14 244 LYS A O 1
ATOM 1830 N N . ILE A 1 245 ? 9.842 1.764 -11.341 1 98.26 245 ILE A N 1
ATOM 1831 C CA . ILE A 1 245 ? 9.152 0.901 -12.293 1 98.26 245 ILE A CA 1
ATOM 1832 C C . ILE A 1 245 ? 7.661 0.861 -11.968 1 98.26 245 ILE A C 1
ATOM 1834 O O . ILE A 1 245 ? 7.274 0.597 -10.828 1 98.26 245 ILE A O 1
ATOM 1838 N N . SER A 1 246 ? 6.873 1.135 -12.939 1 98.23 246 SER A N 1
ATOM 1839 C CA . SER A 1 246 ? 5.427 0.999 -12.798 1 98.23 246 SER A CA 1
ATOM 1840 C C . SER A 1 246 ? 4.896 -0.157 -13.64 1 98.23 246 SER A C 1
ATOM 1842 O O . SER A 1 246 ? 5.136 -0.213 -14.848 1 98.23 246 SER A O 1
ATOM 1844 N N . ILE A 1 247 ? 4.229 -1.074 -13.009 1 98.45 247 ILE A N 1
ATOM 1845 C CA . ILE A 1 247 ? 3.585 -2.203 -13.671 1 98.45 247 ILE A CA 1
ATOM 1846 C C . ILE A 1 247 ? 2.068 -2.072 -13.556 1 98.45 247 ILE A C 1
ATOM 1848 O O . ILE A 1 247 ? 1.503 -2.249 -12.474 1 98.45 247 ILE A O 1
ATOM 1852 N N . PRO A 1 248 ? 1.379 -1.794 -14.631 1 96.57 248 PRO A N 1
ATOM 1853 C CA . PRO A 1 248 ? -0.073 -1.618 -14.56 1 96.57 248 PRO A CA 1
ATOM 1854 C C . PRO A 1 248 ? -0.818 -2.936 -14.357 1 96.57 248 PRO A C 1
ATOM 1856 O O . PRO A 1 248 ? -0.194 -3.998 -14.292 1 96.57 248 PRO A O 1
ATOM 1859 N N . PHE A 1 249 ? -2.104 -2.886 -14.209 1 94.75 249 PHE A N 1
ATOM 1860 C CA . PHE A 1 249 ? -2.983 -4.045 -14.104 1 94.75 249 PHE A CA 1
ATOM 1861 C C . PHE A 1 249 ? -2.935 -4.877 -15.38 1 94.75 249 PHE A C 1
ATOM 1863 O O . PHE A 1 249 ? -3.025 -4.336 -16.484 1 94.75 249 PHE A O 1
ATOM 1870 N N . PRO A 1 250 ? -2.79 -6.08 -15.135 1 95.12 250 PRO A N 1
ATOM 1871 C CA . PRO A 1 250 ? -2.495 -6.869 -13.937 1 95.12 250 PRO A CA 1
ATOM 1872 C C . PRO A 1 250 ? -1.005 -7.165 -13.777 1 95.12 250 PRO A C 1
ATOM 1874 O O . PRO A 1 250 ? -0.393 -7.767 -14.664 1 95.12 250 PRO A O 1
ATOM 1877 N N . PHE A 1 251 ? -0.478 -6.865 -12.636 1 96.73 251 PHE A N 1
ATOM 1878 C CA . PHE A 1 251 ? 0.971 -6.915 -12.486 1 96.73 251 PHE A CA 1
ATOM 1879 C C . PHE A 1 251 ? 1.467 -8.356 -12.498 1 96.73 251 PHE A C 1
ATOM 1881 O O . PHE A 1 251 ? 2.64 -8.612 -12.777 1 96.73 251 PHE A O 1
ATOM 1888 N N . LEU A 1 252 ? 0.595 -9.315 -12.136 1 96.47 252 LEU A N 1
ATOM 1889 C CA . LEU A 1 252 ? 1.028 -10.701 -11.996 1 96.47 252 LEU A CA 1
ATOM 1890 C C . LEU A 1 252 ? 1.169 -11.367 -13.36 1 96.47 252 LEU A C 1
ATOM 1892 O O . LEU A 1 252 ? 1.738 -12.455 -13.469 1 96.47 252 LEU A O 1
ATOM 1896 N N . CYS A 1 253 ? 0.596 -10.782 -14.434 1 96.43 253 CYS A N 1
ATOM 1897 C CA . CYS A 1 253 ? 0.726 -11.257 -15.807 1 96.43 253 CYS A CA 1
ATOM 1898 C C . CYS A 1 253 ? 0.819 -10.088 -16.781 1 96.43 253 CYS A C 1
ATOM 1900 O O . CYS A 1 253 ? -0.022 -9.949 -17.672 1 96.43 253 CYS A O 1
ATOM 1902 N N . PRO A 1 254 ? 1.899 -9.346 -16.596 1 97.28 254 PRO A N 1
ATOM 1903 C CA . PRO A 1 254 ? 1.956 -8.055 -17.287 1 97.28 254 PRO A CA 1
ATOM 1904 C C . PRO A 1 254 ? 2.36 -8.189 -18.754 1 97.28 254 PRO A C 1
ATOM 1906 O O . PRO A 1 254 ? 3.182 -9.043 -19.096 1 97.28 254 PRO A O 1
ATOM 1909 N N . THR A 1 255 ? 1.773 -7.299 -19.577 1 96.46 255 THR A N 1
ATOM 1910 C CA . THR A 1 255 ? 2.193 -7.188 -20.969 1 96.46 255 THR A CA 1
ATOM 1911 C C . THR A 1 255 ? 2.916 -5.867 -21.213 1 96.46 255 THR A C 1
ATOM 1913 O O . THR A 1 255 ? 3.407 -5.615 -22.315 1 96.46 255 THR A O 1
ATOM 1916 N N . SER A 1 256 ? 3 -5.073 -20.185 1 97.58 256 SER A N 1
ATOM 1917 C CA . SER A 1 256 ? 3.723 -3.811 -20.296 1 97.58 256 SER A CA 1
ATOM 1918 C C . SER A 1 256 ? 4.192 -3.32 -18.931 1 97.58 256 SER A C 1
ATOM 1920 O O . SER A 1 256 ? 3.688 -3.768 -17.898 1 97.58 256 SER A O 1
ATOM 1922 N N . ALA A 1 257 ? 5.161 -2.459 -18.87 1 98.22 257 ALA A N 1
ATOM 1923 C CA . ALA A 1 257 ? 5.682 -1.744 -17.708 1 98.22 257 ALA A CA 1
ATOM 1924 C C . ALA A 1 257 ? 6.461 -0.502 -18.132 1 98.22 257 ALA A C 1
ATOM 1926 O O . ALA A 1 257 ? 6.803 -0.346 -19.306 1 98.22 257 ALA A O 1
ATOM 1927 N N . THR A 1 258 ? 6.656 0.412 -17.26 1 97.77 258 THR A N 1
ATOM 1928 C CA . THR A 1 258 ? 7.377 1.643 -17.562 1 97.77 258 THR A CA 1
ATOM 1929 C C . THR A 1 258 ? 8.475 1.894 -16.533 1 97.77 258 THR A C 1
ATOM 1931 O O . THR A 1 258 ? 8.244 1.767 -15.328 1 97.77 258 THR A O 1
ATOM 1934 N N . VAL A 1 259 ? 9.648 2.154 -16.972 1 97.32 259 VAL A N 1
ATOM 1935 C CA . VAL A 1 259 ? 10.742 2.65 -16.144 1 97.32 259 VAL A CA 1
ATOM 1936 C C . VAL A 1 259 ? 10.792 4.175 -16.213 1 97.32 259 VAL A C 1
ATOM 1938 O O . VAL A 1 259 ? 10.985 4.748 -17.289 1 97.32 259 VAL A O 1
ATOM 1941 N N . GLU A 1 260 ? 10.634 4.824 -15.111 1 96.32 260 GLU A N 1
ATOM 1942 C CA . GLU A 1 260 ? 10.557 6.281 -15.056 1 96.32 260 GLU A CA 1
ATOM 1943 C C . GLU A 1 260 ? 11.723 6.866 -14.264 1 96.32 260 GLU A C 1
ATOM 1945 O O . GLU A 1 260 ? 11.694 6.889 -13.032 1 96.32 260 GLU A O 1
ATOM 1950 N N . PRO A 1 261 ? 12.71 7.439 -14.943 1 95.68 261 PRO A N 1
ATOM 1951 C CA . PRO A 1 261 ? 13.833 8.073 -14.248 1 95.68 261 PRO A CA 1
ATOM 1952 C C . PRO A 1 261 ? 13.411 9.302 -13.445 1 95.68 261 PRO A C 1
ATOM 1954 O O . PRO A 1 261 ? 12.474 10.005 -13.832 1 95.68 261 PRO A O 1
ATOM 1957 N N . TYR A 1 262 ? 14.061 9.51 -12.33 1 92.02 262 TYR A N 1
ATOM 1958 C CA . TYR A 1 262 ? 13.77 10.691 -11.525 1 92.02 262 TYR A CA 1
ATOM 1959 C C . TYR A 1 262 ? 14.401 11.936 -12.137 1 92.02 262 TYR A C 1
ATOM 1961 O O . TYR A 1 262 ? 13.941 13.055 -11.897 1 92.02 262 TYR A O 1
ATOM 1969 N N . ASP A 1 263 ? 15.491 11.761 -12.855 1 90.91 263 ASP A N 1
ATOM 1970 C CA . ASP A 1 263 ? 16.082 12.861 -13.611 1 90.91 263 ASP A CA 1
ATOM 1971 C C . ASP A 1 263 ? 15.146 13.33 -14.721 1 90.91 263 ASP A C 1
ATOM 1973 O O . ASP A 1 263 ? 14.876 12.587 -15.668 1 90.91 263 ASP A O 1
ATOM 1977 N N . PRO A 1 264 ? 14.673 14.507 -14.628 1 87.84 264 PRO A N 1
ATOM 1978 C CA . PRO A 1 264 ? 13.716 15.003 -15.62 1 87.84 264 PRO A CA 1
ATOM 1979 C C . PRO A 1 264 ? 14.31 15.082 -17.025 1 87.84 264 PRO A C 1
ATOM 1981 O O . PRO A 1 264 ? 13.572 15.202 -18.005 1 87.84 264 PRO A O 1
ATOM 1984 N N . LYS A 1 265 ? 15.67 15.108 -17.096 1 92.13 265 LYS A N 1
ATOM 1985 C CA . LYS A 1 265 ? 16.327 15.183 -18.398 1 92.13 265 LYS A CA 1
ATOM 1986 C C . LYS A 1 265 ? 16.283 13.835 -19.113 1 92.13 265 LYS A C 1
ATOM 1988 O O . LYS A 1 265 ? 16.531 13.758 -20.318 1 92.13 265 LYS A O 1
ATOM 1993 N N . GLU A 1 266 ? 15.98 12.7 -18.349 1 93.33 266 GLU A N 1
ATOM 1994 C CA . GLU A 1 266 ? 15.901 11.359 -18.92 1 93.33 266 GLU A CA 1
ATOM 1995 C C . GLU A 1 266 ? 14.459 10.982 -19.246 1 93.33 266 GLU A C 1
ATOM 1997 O O . GLU A 1 266 ? 13.549 11.243 -18.456 1 93.33 266 GLU A O 1
ATOM 2002 N N . MET A 1 267 ? 14.217 10.356 -20.324 1 94.31 267 MET A N 1
ATOM 2003 C CA . MET A 1 267 ? 12.872 9.973 -20.742 1 94.31 267 MET A CA 1
ATOM 2004 C C . MET A 1 267 ? 12.504 8.597 -20.197 1 94.31 267 MET A C 1
ATOM 2006 O O . MET A 1 267 ? 13.344 7.697 -20.154 1 94.31 267 MET A O 1
ATOM 2010 N N . PRO A 1 268 ? 11.243 8.418 -19.892 1 94.86 268 PRO A N 1
ATOM 2011 C CA . PRO A 1 268 ? 10.785 7.089 -19.482 1 94.86 268 PRO A CA 1
ATOM 2012 C C . PRO A 1 268 ? 10.912 6.052 -20.595 1 94.86 268 PRO A C 1
ATOM 2014 O O . PRO A 1 268 ? 10.827 6.395 -21.777 1 94.86 268 PRO A O 1
ATOM 2017 N N . THR A 1 269 ? 11.197 4.844 -20.184 1 95.39 269 THR A N 1
ATOM 2018 C CA . THR A 1 269 ? 11.261 3.725 -21.116 1 95.39 269 THR A CA 1
ATOM 2019 C C . THR A 1 269 ? 10.086 2.774 -20.902 1 95.39 269 THR A C 1
ATOM 2021 O O . THR A 1 269 ? 9.859 2.301 -19.786 1 95.39 269 THR A O 1
ATOM 2024 N N . SER A 1 270 ? 9.385 2.5 -21.92 1 96.37 270 SER A N 1
ATOM 2025 C CA . SER A 1 270 ? 8.279 1.549 -21.865 1 96.37 270 SER A CA 1
ATOM 2026 C C . SER A 1 270 ? 8.703 0.178 -22.379 1 96.37 270 SER A C 1
ATOM 2028 O O . SER A 1 270 ? 9.351 0.074 -23.422 1 96.37 270 SER A O 1
ATOM 2030 N N . ILE A 1 271 ? 8.395 -0.811 -21.635 1 95.95 271 ILE A N 1
ATOM 2031 C CA . ILE A 1 271 ? 8.578 -2.2 -22.043 1 95.95 271 ILE A CA 1
ATOM 2032 C C . ILE A 1 271 ? 7.223 -2.824 -22.37 1 95.95 271 ILE A C 1
ATOM 2034 O O . ILE A 1 271 ? 6.293 -2.761 -21.564 1 95.95 271 ILE A O 1
ATOM 2038 N N . SER A 1 272 ? 7.103 -3.366 -23.532 1 95.25 272 SER A N 1
ATOM 2039 C CA . SER A 1 272 ? 5.86 -3.996 -23.964 1 95.25 272 SER A CA 1
ATOM 2040 C C . SER A 1 272 ? 6.131 -5.284 -24.734 1 95.25 272 SER A C 1
ATOM 2042 O O . SER A 1 272 ? 6.978 -5.312 -25.629 1 95.25 272 SER A O 1
ATOM 2044 N N . GLU A 1 273 ? 5.519 -6.253 -24.302 1 92.3 273 GLU A N 1
ATOM 2045 C CA . GLU A 1 273 ? 5.598 -7.553 -24.961 1 92.3 273 GLU A CA 1
ATOM 2046 C C . GLU A 1 273 ? 4.214 -8.178 -25.115 1 92.3 273 GLU A C 1
ATOM 2048 O O . GLU A 1 273 ? 3.395 -8.121 -24.196 1 92.3 273 GLU A O 1
ATOM 2053 N N . GLY A 1 274 ? 3.928 -8.768 -26.222 1 86.63 274 GLY A N 1
ATOM 2054 C CA . GLY A 1 274 ? 2.644 -9.405 -26.467 1 86.63 274 GLY A CA 1
ATOM 2055 C C . GLY A 1 274 ? 2.537 -10.788 -25.852 1 86.63 274 GLY A C 1
ATOM 2056 O O . GLY A 1 274 ? 3.495 -11.283 -25.254 1 86.63 274 GLY A O 1
ATOM 2057 N N . LEU A 1 275 ? 1.358 -11.323 -25.825 1 89.33 275 LEU A N 1
ATOM 2058 C CA . LEU A 1 275 ? 1.099 -12.69 -25.387 1 89.33 275 LEU A CA 1
ATOM 2059 C C . LEU A 1 275 ? 1.316 -13.677 -26.529 1 89.33 275 LEU A C 1
ATOM 2061 O O . LEU A 1 275 ? 1.26 -13.299 -27.701 1 89.33 275 LEU A O 1
ATOM 2065 N N . PRO A 1 276 ? 1.728 -14.818 -26.109 1 82.21 276 PRO A N 1
ATOM 2066 C CA . PRO A 1 276 ? 1.808 -15.803 -27.189 1 82.21 276 PRO A CA 1
ATOM 2067 C C . PRO A 1 276 ? 0.497 -15.943 -27.959 1 82.21 276 PRO A C 1
ATOM 2069 O O . PRO A 1 276 ? -0.581 -15.75 -27.39 1 82.21 276 PRO A O 1
ATOM 2072 N N . CYS A 1 277 ? 0.412 -15.455 -29.293 1 60.98 277 CYS A N 1
ATOM 2073 C CA . CYS A 1 277 ? -0.764 -15.429 -30.156 1 60.98 277 CYS A CA 1
ATOM 2074 C C . CYS A 1 277 ? -1.682 -16.609 -29.861 1 60.98 277 CYS A C 1
ATOM 2076 O O . CYS A 1 277 ? -1.264 -17.765 -29.952 1 60.98 277 CYS A O 1
ATOM 2078 N N . ALA A 1 278 ? -2.515 -16.506 -28.851 1 54.81 278 ALA A N 1
ATOM 2079 C CA . ALA A 1 278 ? -3.537 -17.549 -28.823 1 54.81 278 ALA A CA 1
ATOM 2080 C C . ALA A 1 278 ? -4.561 -17.343 -29.935 1 54.81 278 ALA A C 1
ATOM 2082 O O . ALA A 1 278 ? -5.49 -16.545 -29.791 1 54.81 278 ALA A O 1
ATOM 2083 N N . GLU A 1 279 ? -4.265 -16.96 -31.198 1 47.93 279 GLU A N 1
ATOM 2084 C CA . GLU A 1 279 ? -5.386 -17.073 -32.127 1 47.93 279 GLU A CA 1
ATOM 2085 C C . GLU A 1 279 ? -6.266 -18.272 -31.786 1 47.93 279 GLU A C 1
ATOM 2087 O O . GLU A 1 279 ? -5.808 -19.226 -31.154 1 47.93 279 GLU A O 1
ATOM 2092 N N . ALA A 1 280 ? -7.551 -18.074 -32.166 1 47.81 280 ALA A N 1
ATOM 2093 C CA . ALA A 1 280 ? -8.623 -19.066 -32.18 1 47.81 280 ALA A CA 1
ATOM 2094 C C . ALA A 1 280 ? -8.109 -20.422 -32.654 1 47.81 280 ALA A C 1
ATOM 2096 O O . ALA A 1 280 ? -7.574 -20.539 -33.759 1 47.81 280 ALA A O 1
ATOM 2097 N N . THR A 1 281 ? -7.41 -21.111 -31.908 1 47.91 281 THR A N 1
ATOM 2098 C CA . THR A 1 281 ? -6.986 -22.407 -32.425 1 47.91 281 THR A CA 1
ATOM 2099 C C . THR A 1 281 ? -8.189 -23.315 -32.662 1 47.91 281 THR A C 1
ATOM 2101 O O . THR A 1 281 ? -9.206 -23.197 -31.976 1 47.91 281 THR A O 1
ATOM 2104 N N . THR A 1 282 ? -8.324 -23.721 -33.93 1 44.69 282 THR A N 1
ATOM 2105 C CA . THR A 1 282 ? -9.289 -24.749 -34.3 1 44.69 282 THR A CA 1
ATOM 2106 C C . THR A 1 282 ? -8.851 -26.115 -33.781 1 44.69 282 THR A C 1
ATOM 2108 O O . THR A 1 282 ? -7.655 -26.371 -33.625 1 44.69 282 THR A O 1
ATOM 2111 N N . ASN A 1 283 ? -9.712 -26.858 -33.064 1 43.56 283 ASN A N 1
ATOM 2112 C CA . ASN A 1 283 ? -9.391 -28.23 -32.685 1 43.56 283 ASN A CA 1
ATOM 2113 C C . ASN A 1 283 ? -8.929 -29.049 -33.887 1 43.56 283 ASN A C 1
ATOM 2115 O O . ASN A 1 283 ? -8.845 -28.531 -35.002 1 43.56 283 ASN A O 1
ATOM 2119 N N . ALA A 1 284 ? -8.362 -30.17 -33.541 1 44.46 284 ALA A N 1
ATOM 2120 C CA . ALA A 1 284 ? -7.889 -31.069 -34.591 1 44.46 284 ALA A CA 1
ATOM 2121 C C . ALA A 1 284 ? -8.895 -31.152 -35.736 1 44.46 284 ALA A C 1
ATOM 2123 O O . ALA A 1 284 ? -8.537 -31.512 -36.86 1 44.46 284 ALA A O 1
ATOM 2124 N N . ALA A 1 285 ? -10.178 -30.909 -35.481 1 44.24 285 ALA A N 1
ATOM 2125 C CA . ALA A 1 285 ? -11.235 -31.017 -36.483 1 44.24 285 ALA A CA 1
ATOM 2126 C C . ALA A 1 285 ? -11.413 -29.702 -37.237 1 44.24 285 ALA A C 1
ATOM 2128 O O . ALA A 1 285 ? -12.282 -29.589 -38.105 1 44.24 285 ALA A O 1
ATOM 2129 N N . GLY A 1 286 ? -10.591 -28.768 -36.898 1 45.25 286 GLY A N 1
ATOM 2130 C CA . GLY A 1 286 ? -10.654 -27.505 -37.615 1 45.25 286 GLY A CA 1
ATOM 2131 C C . GLY A 1 286 ? -11.566 -26.488 -36.955 1 45.25 286 GLY A C 1
ATOM 2132 O O . GLY A 1 286 ? -11.823 -25.42 -37.515 1 45.25 286 GLY A O 1
ATOM 2133 N N . GLU A 1 287 ? -12.327 -26.888 -36.024 1 46.57 287 GLU A N 1
ATOM 2134 C CA . GLU A 1 287 ? -13.288 -26 -35.375 1 46.57 287 GLU A CA 1
ATOM 2135 C C . GLU A 1 287 ? -12.587 -25.013 -34.446 1 46.57 287 GLU A C 1
ATOM 2137 O O . GLU A 1 287 ? -11.64 -25.378 -33.745 1 46.57 287 GLU A O 1
ATOM 2142 N N . LEU A 1 288 ? -12.792 -23.822 -34.7 1 44.76 288 LEU A N 1
ATOM 2143 C CA . LEU A 1 288 ? -12.304 -22.784 -33.799 1 44.76 288 LEU A CA 1
ATOM 2144 C C . LEU A 1 288 ? -12.548 -23.17 -32.344 1 44.76 288 LEU A C 1
ATOM 2146 O O . LEU A 1 288 ? -13.662 -23.549 -31.975 1 44.76 288 LEU A O 1
ATOM 2150 N N . ILE A 1 289 ? -11.613 -23.825 -31.693 1 45.87 289 ILE A N 1
ATOM 2151 C CA . ILE A 1 289 ? -11.795 -23.955 -30.251 1 45.87 289 ILE A CA 1
ATOM 2152 C C . ILE A 1 289 ? -11.995 -22.575 -29.63 1 45.87 289 ILE A C 1
ATOM 2154 O O . ILE A 1 289 ? -11.126 -21.706 -29.738 1 45.87 289 ILE A O 1
ATOM 2158 N N . SER A 1 290 ? -12.979 -22.012 -29.755 1 48.79 290 SER A N 1
ATOM 2159 C CA . SER A 1 290 ? -13.404 -20.771 -29.117 1 48.79 290 SER A CA 1
ATOM 2160 C C . SER A 1 290 ? -12.831 -20.648 -27.709 1 48.79 290 SER A C 1
ATOM 2162 O O . SER A 1 290 ? -13.472 -20.088 -26.818 1 48.79 290 SER A O 1
ATOM 2164 N N . ASN A 1 291 ? -11.824 -21.458 -27.276 1 58.23 291 ASN A N 1
ATOM 2165 C CA . ASN A 1 291 ? -11.827 -21.646 -25.829 1 58.23 291 ASN A CA 1
ATOM 2166 C C . ASN A 1 291 ? -11.278 -20.42 -25.104 1 58.23 291 ASN A C 1
ATOM 2168 O O . ASN A 1 291 ? -10.09 -20.111 -25.211 1 58.23 291 ASN A O 1
ATOM 2172 N N . LYS A 1 292 ? -12.143 -19.592 -24.781 1 78.42 292 LYS A N 1
ATOM 2173 C CA . LYS A 1 292 ? -11.959 -18.391 -23.972 1 78.42 292 LYS A CA 1
ATOM 2174 C C . LYS A 1 292 ? -11.265 -18.718 -22.652 1 78.42 292 LYS A C 1
ATOM 2176 O O . LYS A 1 292 ? -11.603 -19.704 -21.995 1 78.42 292 LYS A O 1
ATOM 2181 N N . PHE A 1 293 ? -10.18 -18.119 -22.433 1 87.33 293 PHE A N 1
ATOM 2182 C CA . PHE A 1 293 ? -9.492 -18.215 -21.151 1 87.33 293 PHE A CA 1
ATOM 2183 C C . PHE A 1 293 ? -10.394 -17.747 -20.015 1 87.33 293 PHE A C 1
ATOM 2185 O O . PHE A 1 293 ? -11.25 -16.882 -20.212 1 87.33 293 PHE A O 1
ATOM 2192 N N . ASN A 1 294 ? -10.204 -18.375 -18.968 1 87.21 294 ASN A N 1
ATOM 2193 C CA . ASN A 1 294 ? -10.951 -17.97 -17.782 1 87.21 294 ASN A CA 1
ATOM 2194 C C . ASN A 1 294 ? -10.335 -16.738 -17.125 1 87.21 294 ASN A C 1
ATOM 2196 O O . ASN A 1 294 ? -11.048 -15.916 -16.547 1 87.21 294 ASN A O 1
ATOM 2200 N N . LEU A 1 295 ? -9.035 -16.654 -17.226 1 87.69 295 LEU A N 1
ATOM 2201 C CA . LEU A 1 295 ? -8.331 -15.588 -16.521 1 87.69 295 LEU A CA 1
ATOM 2202 C C . LEU A 1 295 ? -7.623 -14.661 -17.503 1 87.69 295 LEU A C 1
ATOM 2204 O O . LEU A 1 295 ? -7.291 -15.069 -18.619 1 87.69 295 LEU A O 1
ATOM 2208 N N . ILE A 1 296 ? -7.355 -13.487 -17.09 1 88.55 296 ILE A N 1
ATOM 2209 C CA . ILE A 1 296 ? -6.721 -12.464 -17.914 1 88.55 296 ILE A CA 1
ATOM 2210 C C . ILE A 1 296 ? -5.296 -12.892 -18.26 1 88.55 296 ILE A C 1
ATOM 2212 O O . ILE A 1 296 ? -4.569 -13.403 -17.405 1 88.55 296 ILE A O 1
ATOM 2216 N N . ASN A 1 297 ? -4.914 -12.813 -19.531 1 91.77 297 ASN A N 1
ATOM 2217 C CA . ASN A 1 297 ? -3.571 -13.024 -20.06 1 91.77 297 ASN A CA 1
ATOM 2218 C C . ASN A 1 297 ? -3.1 -14.458 -19.837 1 91.77 297 ASN A C 1
ATOM 2220 O O . ASN A 1 297 ? -1.899 -14.71 -19.718 1 91.77 297 ASN A O 1
ATOM 2224 N N . SER A 1 298 ? -4.015 -15.427 -19.784 1 92.3 298 SER A N 1
ATOM 2225 C CA . SER A 1 298 ? -3.702 -16.818 -19.471 1 92.3 298 SER A CA 1
ATOM 2226 C C . SER A 1 298 ? -2.874 -17.461 -20.579 1 92.3 298 SER A C 1
ATOM 2228 O O . SER A 1 298 ? -2.259 -18.509 -20.372 1 92.3 298 SER A O 1
ATOM 2230 N N . ALA A 1 299 ? -2.854 -16.836 -21.76 1 90.99 299 ALA A N 1
ATOM 2231 C CA . ALA A 1 299 ? -1.967 -17.325 -22.813 1 90.99 299 ALA A CA 1
ATOM 2232 C C . ALA A 1 299 ? -0.514 -17.335 -22.346 1 90.99 299 ALA A C 1
ATOM 2234 O O . ALA A 1 299 ? 0.309 -18.087 -22.872 1 90.99 299 ALA A O 1
ATOM 2235 N N . GLY A 1 300 ? -0.258 -16.528 -21.313 1 93.07 300 GLY A N 1
ATOM 2236 C CA . GLY A 1 300 ? 1.09 -16.434 -20.777 1 93.07 300 GLY A CA 1
ATOM 2237 C C . GLY A 1 300 ? 1.525 -17.682 -20.032 1 93.07 300 GLY A C 1
ATOM 2238 O O . GLY A 1 300 ? 2.712 -17.864 -19.756 1 93.07 300 GLY A O 1
ATOM 2239 N N . LEU A 1 301 ? 0.619 -18.59 -19.773 1 94.48 301 LEU A N 1
ATOM 2240 C CA . LEU A 1 301 ? 0.98 -19.868 -19.168 1 94.48 301 LEU A CA 1
ATOM 2241 C C . LEU A 1 301 ? 1.902 -20.663 -20.086 1 94.48 301 LEU A C 1
ATOM 2243 O O . LEU A 1 301 ? 2.659 -21.519 -19.623 1 94.48 301 LEU A O 1
ATOM 2247 N N . ALA A 1 302 ? 1.881 -20.37 -21.342 1 92.05 302 ALA A N 1
ATOM 2248 C CA . ALA A 1 302 ? 2.754 -21.03 -22.309 1 92.05 302 ALA A CA 1
ATOM 2249 C C . ALA A 1 302 ? 4.218 -20.682 -22.054 1 92.05 302 ALA A C 1
ATOM 2251 O O . ALA A 1 302 ? 5.108 -21.5 -22.297 1 92.05 302 ALA A O 1
ATOM 2252 N N . TYR A 1 303 ? 4.495 -19.427 -21.562 1 93.51 303 TYR A N 1
ATOM 2253 C CA . TYR A 1 303 ? 5.866 -19.054 -21.234 1 93.51 303 TYR A CA 1
ATOM 2254 C C . TYR A 1 303 ? 6.459 -20.009 -20.205 1 93.51 303 TYR A C 1
ATOM 2256 O O . TYR A 1 303 ? 7.588 -20.48 -20.364 1 93.51 303 TYR A O 1
ATOM 2264 N N . GLU A 1 304 ? 5.651 -20.327 -19.264 1 95.14 304 GLU A N 1
ATOM 2265 C CA . GLU A 1 304 ? 6.07 -21.213 -18.182 1 95.14 304 GLU A CA 1
ATOM 2266 C C . GLU A 1 304 ? 6.225 -22.65 -18.674 1 95.14 304 GLU A C 1
ATOM 2268 O O . GLU A 1 304 ? 7.234 -23.301 -18.396 1 95.14 304 GLU A O 1
ATOM 2273 N N . ALA A 1 305 ? 5.296 -23.141 -19.38 1 93.27 305 ALA A N 1
ATOM 2274 C CA . ALA A 1 305 ? 5.32 -24.507 -19.896 1 93.27 305 ALA A CA 1
ATOM 2275 C C . ALA A 1 305 ? 6.536 -24.734 -20.79 1 93.27 305 ALA A C 1
ATOM 2277 O O . ALA A 1 305 ? 7.216 -25.756 -20.677 1 93.27 305 ALA A O 1
ATOM 2278 N N . ASN A 1 306 ? 6.765 -23.739 -21.641 1 92.03 306 ASN A N 1
ATOM 2279 C CA . ASN A 1 306 ? 7.894 -23.845 -22.56 1 92.03 306 ASN A CA 1
ATOM 2280 C C . ASN A 1 306 ? 9.224 -23.861 -21.813 1 92.03 306 ASN A C 1
ATOM 2282 O O . ASN A 1 306 ? 10.14 -24.599 -22.184 1 92.03 306 ASN A O 1
ATOM 2286 N N . ARG A 1 307 ? 9.294 -23.084 -20.816 1 94.52 307 ARG A N 1
ATOM 2287 C CA . ARG A 1 307 ? 10.525 -23.046 -20.033 1 94.52 307 ARG A CA 1
ATOM 2288 C C . ARG A 1 307 ? 10.75 -24.364 -19.301 1 94.52 307 ARG A C 1
ATOM 2290 O O . ARG A 1 307 ? 11.875 -24.864 -19.242 1 94.52 307 ARG A O 1
ATOM 2297 N N . VAL A 1 308 ? 9.722 -24.921 -18.731 1 96.29 308 VAL A N 1
ATOM 2298 C CA . VAL A 1 308 ? 9.81 -26.198 -18.03 1 96.29 308 VAL A CA 1
ATOM 2299 C C . VAL A 1 308 ? 10.258 -27.289 -18.999 1 96.29 308 VAL A C 1
ATOM 2301 O O . VAL A 1 308 ? 11.168 -28.064 -18.694 1 96.29 308 VAL A O 1
ATOM 2304 N N . ALA A 1 309 ? 9.651 -27.337 -20.152 1 94.09 309 ALA A N 1
ATOM 2305 C CA . ALA A 1 309 ? 10.018 -28.329 -21.16 1 94.09 309 ALA A CA 1
ATOM 2306 C C . ALA A 1 309 ? 11.492 -28.211 -21.535 1 94.09 309 ALA A C 1
ATOM 2308 O O . ALA A 1 309 ? 12.193 -29.219 -21.651 1 94.09 309 ALA A O 1
ATOM 2309 N N . ALA A 1 310 ? 11.907 -26.972 -21.706 1 94.39 310 ALA A N 1
ATOM 2310 C CA . ALA A 1 310 ? 13.304 -26.728 -22.055 1 94.39 310 ALA A CA 1
ATOM 2311 C C . ALA A 1 310 ? 14.238 -27.206 -20.947 1 94.39 310 ALA A C 1
ATOM 2313 O O . ALA A 1 310 ? 15.247 -27.863 -21.217 1 94.39 310 ALA A O 1
ATOM 2314 N N . ASP A 1 311 ? 13.958 -26.897 -19.725 1 97.35 311 ASP A N 1
ATOM 2315 C CA . ASP A 1 311 ? 14.787 -27.295 -18.591 1 97.35 311 ASP A CA 1
ATOM 2316 C C . ASP A 1 311 ? 14.855 -28.815 -18.467 1 97.35 311 ASP A C 1
ATOM 2318 O O . ASP A 1 311 ? 15.936 -29.381 -18.296 1 97.35 311 ASP A O 1
ATOM 2322 N N . VAL A 1 312 ? 13.713 -29.466 -18.581 1 96.55 312 VAL A N 1
ATOM 2323 C CA . VAL A 1 312 ? 13.644 -30.919 -18.466 1 96.55 312 VAL A CA 1
ATOM 2324 C C . VAL A 1 312 ? 14.459 -31.566 -19.583 1 96.55 312 VAL A C 1
ATOM 2326 O O . VAL A 1 312 ? 15.21 -32.515 -19.344 1 96.55 312 VAL A O 1
ATOM 2329 N N . SER A 1 313 ? 14.313 -31.056 -20.771 1 94.54 313 SER A N 1
ATOM 2330 C CA . SER A 1 313 ? 15.03 -31.604 -21.917 1 94.54 313 SER A CA 1
ATOM 2331 C C . SER A 1 313 ? 16.539 -31.457 -21.748 1 94.54 313 SER A C 1
ATOM 2333 O O . SER A 1 313 ? 17.31 -32.246 -22.299 1 94.54 313 SER A O 1
ATOM 2335 N N . GLN A 1 314 ? 16.917 -30.477 -20.999 1 97.05 314 GLN A N 1
ATOM 2336 C CA . GLN A 1 314 ? 18.336 -30.218 -20.778 1 97.05 314 GLN A CA 1
ATOM 2337 C C . GLN A 1 314 ? 18.843 -30.956 -19.542 1 97.05 314 GLN A C 1
ATOM 2339 O O . GLN A 1 314 ? 19.998 -30.788 -19.143 1 97.05 314 GLN A O 1
ATOM 2344 N N . GLY A 1 315 ? 17.96 -31.664 -18.884 1 97.29 315 GLY A N 1
ATOM 2345 C CA . GLY A 1 315 ? 18.347 -32.498 -17.757 1 97.29 315 GLY A CA 1
ATOM 2346 C C . GLY A 1 315 ? 18.43 -31.733 -16.45 1 97.29 315 GLY A C 1
ATOM 2347 O O . GLY A 1 315 ? 18.972 -32.237 -15.463 1 97.29 315 GLY A O 1
ATOM 2348 N N . LYS A 1 316 ? 17.915 -30.517 -16.407 1 98.06 316 LYS A N 1
ATOM 2349 C CA . LYS A 1 316 ? 17.918 -29.732 -15.176 1 98.06 316 LYS A CA 1
ATOM 2350 C C . LYS A 1 316 ? 16.956 -30.319 -14.147 1 98.06 316 LYS A C 1
ATOM 2352 O O . LYS A 1 316 ? 16.04 -31.064 -14.501 1 98.06 316 LYS A O 1
ATOM 2357 N N . LYS A 1 317 ? 17.206 -30.024 -12.875 1 98.39 317 LYS A N 1
ATOM 2358 C CA . LYS A 1 317 ? 16.368 -30.528 -11.79 1 98.39 317 LYS A CA 1
ATOM 2359 C C . LYS A 1 317 ? 15.516 -29.413 -11.19 1 98.39 317 LYS A C 1
ATOM 2361 O O . LYS A 1 317 ? 14.546 -29.681 -10.479 1 98.39 317 LYS A O 1
ATOM 2366 N N . GLU A 1 318 ? 15.886 -28.193 -11.359 1 98.17 318 GLU A N 1
ATOM 2367 C CA . GLU A 1 318 ? 15.134 -27.017 -10.931 1 98.17 318 GLU A CA 1
ATOM 2368 C C . GLU A 1 318 ? 15.3 -25.867 -11.919 1 98.17 318 GLU A C 1
ATOM 2370 O O . GLU A 1 318 ? 16.181 -25.904 -12.781 1 98.17 318 GLU A O 1
ATOM 2375 N N . ASN A 1 319 ? 14.462 -24.938 -11.849 1 98.06 319 ASN A N 1
ATOM 2376 C CA . ASN A 1 319 ? 14.491 -23.757 -12.705 1 98.06 319 ASN A CA 1
ATOM 2377 C C . ASN A 1 319 ? 15.214 -22.594 -12.032 1 98.06 319 ASN A C 1
ATOM 2379 O O . ASN A 1 319 ? 15.064 -22.378 -10.828 1 98.06 319 ASN A O 1
ATOM 2383 N N . GLU A 1 320 ? 15.915 -21.807 -12.752 1 95.85 320 GLU A N 1
ATOM 2384 C CA . GLU A 1 320 ? 16.753 -20.755 -12.185 1 95.85 320 GLU A CA 1
ATOM 2385 C C . GLU A 1 320 ? 15.913 -19.566 -11.727 1 95.85 320 GLU A C 1
ATOM 2387 O O . GLU A 1 320 ? 16.314 -18.826 -10.827 1 95.85 320 GLU A O 1
ATOM 2392 N N . HIS A 1 321 ? 14.772 -19.337 -12.342 1 95.56 321 HIS A N 1
ATOM 2393 C CA . HIS A 1 321 ? 13.946 -18.179 -12.018 1 95.56 321 HIS A CA 1
ATOM 2394 C C . HIS A 1 321 ? 12.984 -18.491 -10.877 1 95.56 321 HIS A C 1
ATOM 2396 O O . HIS A 1 321 ? 12.566 -17.589 -10.147 1 95.56 321 HIS A O 1
ATOM 2402 N N . VAL A 1 322 ? 12.563 -19.725 -10.816 1 98.01 322 VAL A N 1
ATOM 2403 C CA . VAL A 1 322 ? 11.792 -20.233 -9.686 1 98.01 322 VAL A CA 1
ATOM 2404 C C . VAL A 1 322 ? 12.516 -21.423 -9.059 1 98.01 322 VAL A C 1
ATOM 2406 O O . VAL A 1 322 ? 12.1 -22.571 -9.23 1 98.01 322 VAL A O 1
ATOM 2409 N N . SER A 1 323 ? 13.518 -21.079 -8.298 1 98.07 323 SER A N 1
ATOM 2410 C CA . SER A 1 323 ? 14.355 -22.109 -7.691 1 98.07 323 SER A CA 1
ATOM 2411 C C . SER A 1 323 ? 13.66 -22.754 -6.497 1 98.07 323 SER A C 1
ATOM 2413 O O . SER A 1 323 ? 12.689 -22.209 -5.968 1 98.07 323 SER A O 1
ATOM 2415 N N . HIS A 1 324 ? 14.148 -23.876 -6.154 1 98.49 324 HIS A N 1
ATOM 2416 C CA . HIS A 1 324 ? 13.659 -24.545 -4.953 1 98.49 324 HIS A CA 1
ATOM 2417 C C . HIS A 1 324 ? 13.818 -23.657 -3.724 1 98.49 324 HIS A C 1
ATOM 2419 O O . HIS A 1 324 ? 12.911 -23.572 -2.893 1 98.49 324 HIS A O 1
ATOM 2425 N N . GLU A 1 325 ? 14.899 -22.943 -3.658 1 98 325 GLU A N 1
ATOM 2426 C CA . GLU A 1 325 ? 15.183 -22.046 -2.542 1 98 325 GLU A CA 1
ATOM 2427 C C . GLU A 1 325 ? 14.183 -20.895 -2.49 1 98 325 GLU A C 1
ATOM 2429 O O . GLU A 1 325 ? 13.715 -20.521 -1.413 1 98 325 GLU A O 1
ATOM 2434 N N . LEU A 1 326 ? 13.894 -20.359 -3.642 1 97.99 326 LEU A N 1
ATOM 2435 C CA . LEU A 1 326 ? 12.946 -19.252 -3.696 1 97.99 326 LEU A CA 1
ATOM 2436 C C . LEU A 1 326 ? 11.556 -19.704 -3.262 1 97.99 326 LEU A C 1
ATOM 2438 O O . LEU A 1 326 ? 10.888 -19.014 -2.487 1 97.99 326 LEU A O 1
ATOM 2442 N N . SER A 1 327 ? 11.101 -20.852 -3.786 1 98.44 327 SER A N 1
ATOM 2443 C CA . SER A 1 327 ? 9.793 -21.378 -3.408 1 98.44 327 SER A CA 1
ATOM 2444 C C . SER A 1 327 ? 9.693 -21.58 -1.9 1 98.44 327 SER A C 1
ATOM 2446 O O . SER A 1 327 ? 8.682 -21.232 -1.287 1 98.44 327 SER A O 1
ATOM 2448 N N . LEU A 1 328 ? 10.731 -22.114 -1.33 1 98.65 328 LEU A N 1
ATOM 2449 C CA . LEU A 1 328 ? 10.742 -22.335 0.112 1 98.65 328 LEU A CA 1
ATOM 2450 C C . LEU A 1 328 ? 10.737 -21.009 0.865 1 98.65 328 LEU A C 1
ATOM 2452 O O . LEU A 1 328 ? 10 -20.847 1.841 1 98.65 328 LEU A O 1
ATOM 2456 N N . ALA A 1 329 ? 11.526 -20.061 0.424 1 98.58 329 ALA A N 1
ATOM 2457 C CA . ALA A 1 329 ? 11.614 -18.757 1.076 1 98.58 329 ALA A CA 1
ATOM 2458 C C . ALA A 1 329 ? 10.267 -18.04 1.053 1 98.58 329 ALA A C 1
ATOM 2460 O O . ALA A 1 329 ? 9.854 -17.448 2.053 1 98.58 329 ALA A O 1
ATOM 2461 N N . VAL A 1 330 ? 9.593 -18.108 -0.03 1 98.65 330 VAL A N 1
ATOM 2462 C CA . VAL A 1 330 ? 8.32 -17.413 -0.192 1 98.65 330 VAL A CA 1
ATOM 2463 C C . VAL A 1 330 ? 7.288 -17.993 0.772 1 98.65 330 VAL A C 1
ATOM 2465 O O . VAL A 1 330 ? 6.595 -17.249 1.47 1 98.65 330 VAL A O 1
ATOM 2468 N N . ILE A 1 331 ? 7.183 -19.313 0.822 1 98.61 331 ILE A N 1
ATOM 2469 C CA . ILE A 1 331 ? 6.175 -19.921 1.685 1 98.61 331 ILE A CA 1
ATOM 2470 C C . ILE A 1 331 ? 6.528 -19.666 3.148 1 98.61 331 ILE A C 1
ATOM 2472 O O . ILE A 1 331 ? 5.639 -19.508 3.989 1 98.61 331 ILE A O 1
ATOM 2476 N N . GLU A 1 332 ? 7.804 -19.602 3.479 1 98.69 332 GLU A N 1
ATOM 2477 C CA . GLU A 1 332 ? 8.207 -19.279 4.844 1 98.69 332 GLU A CA 1
ATOM 2478 C C . GLU A 1 332 ? 7.773 -17.867 5.228 1 98.69 332 GLU A C 1
ATOM 2480 O O . GLU A 1 332 ? 7.359 -17.626 6.364 1 98.69 332 GLU A O 1
ATOM 2485 N N . VAL A 1 333 ? 7.91 -16.905 4.326 1 98.74 333 VAL A N 1
ATOM 2486 C CA . VAL A 1 333 ? 7.414 -15.553 4.561 1 98.74 333 VAL A CA 1
ATOM 2487 C C . VAL A 1 333 ? 5.902 -15.587 4.772 1 98.74 333 VAL A C 1
ATOM 2489 O O . VAL A 1 333 ? 5.382 -14.938 5.682 1 98.74 333 VAL A O 1
ATOM 2492 N N . MET A 1 334 ? 5.203 -16.353 3.976 1 98.46 334 MET A N 1
ATOM 2493 C CA . MET A 1 334 ? 3.751 -16.451 4.095 1 98.46 334 MET A CA 1
ATOM 2494 C C . MET A 1 334 ? 3.356 -17.072 5.43 1 98.46 334 MET A C 1
ATOM 2496 O O . MET A 1 334 ? 2.36 -16.672 6.035 1 98.46 334 MET A O 1
ATOM 2500 N N . ASP A 1 335 ? 4.148 -18.085 5.861 1 98.48 335 ASP A N 1
ATOM 2501 C CA . ASP A 1 335 ? 3.894 -18.663 7.177 1 98.48 335 ASP A CA 1
ATOM 2502 C C . ASP A 1 335 ? 3.963 -17.597 8.268 1 98.48 335 ASP A C 1
ATOM 2504 O O . ASP A 1 335 ? 3.134 -17.58 9.18 1 98.48 335 ASP A O 1
ATOM 2508 N N . LYS A 1 336 ? 4.943 -16.731 8.195 1 98.65 336 LYS A N 1
ATOM 2509 C CA . LYS A 1 336 ? 5.082 -15.662 9.179 1 98.65 336 LYS A CA 1
ATOM 2510 C C . LYS A 1 336 ? 3.892 -14.708 9.127 1 98.65 336 LYS A C 1
ATOM 2512 O O . LYS A 1 336 ? 3.401 -14.261 10.166 1 98.65 336 LYS A O 1
ATOM 2517 N N . VAL A 1 337 ? 3.435 -14.374 7.927 1 98.71 337 VAL A N 1
ATOM 2518 C CA . VAL A 1 337 ? 2.26 -13.522 7.774 1 98.71 337 VAL A CA 1
ATOM 2519 C C . VAL A 1 337 ? 1.047 -14.195 8.413 1 98.71 337 VAL A C 1
ATOM 2521 O O . VAL A 1 337 ? 0.299 -13.56 9.16 1 98.71 337 VAL A O 1
ATOM 2524 N N . ARG A 1 338 ? 0.832 -15.475 8.102 1 98.36 338 ARG A N 1
ATOM 2525 C CA . ARG A 1 338 ? -0.312 -16.22 8.616 1 98.36 338 ARG A CA 1
ATOM 2526 C C . ARG A 1 338 ? -0.314 -16.236 10.141 1 98.36 338 ARG A C 1
ATOM 2528 O O . ARG A 1 338 ? -1.372 -16.148 10.767 1 98.36 338 ARG A O 1
ATOM 2535 N N . GLU A 1 339 ? 0.872 -16.403 10.714 1 97.82 339 GLU A N 1
ATOM 2536 C CA . GLU A 1 339 ? 0.988 -16.375 12.169 1 97.82 339 GLU A CA 1
ATOM 2537 C C . GLU A 1 339 ? 0.479 -15.054 12.738 1 97.82 339 GLU A C 1
ATOM 2539 O O . GLU A 1 339 ? -0.185 -15.035 13.776 1 97.82 339 GLU A O 1
ATOM 2544 N N . LYS A 1 340 ? 0.741 -13.949 12.069 1 97.75 340 LYS A N 1
ATOM 2545 C CA . LYS A 1 340 ? 0.345 -12.619 12.523 1 97.75 340 LYS A CA 1
ATOM 2546 C C . LYS A 1 340 ? -1.171 -12.452 12.482 1 97.75 340 LYS A C 1
ATOM 2548 O O . LYS A 1 340 ? -1.743 -11.719 13.291 1 97.75 340 LYS A O 1
ATOM 2553 N N . ILE A 1 341 ? -1.821 -13.133 11.547 1 97.81 341 ILE A N 1
ATOM 2554 C CA . ILE A 1 341 ? -3.233 -12.834 11.335 1 97.81 341 ILE A CA 1
ATOM 2555 C C . ILE A 1 341 ? -4.089 -13.98 11.87 1 97.81 341 ILE A C 1
ATOM 2557 O O . ILE A 1 341 ? -5.314 -13.965 11.73 1 97.81 341 ILE A O 1
ATOM 2561 N N . GLY A 1 342 ? -3.446 -15.09 12.374 1 97.04 342 GLY A N 1
ATOM 2562 C CA . GLY A 1 342 ? -4.15 -16.192 13.012 1 97.04 342 GLY A CA 1
ATOM 2563 C C . GLY A 1 342 ? -4.721 -17.189 12.021 1 97.04 342 GLY A C 1
ATOM 2564 O O . GLY A 1 342 ? -5.743 -17.823 12.29 1 97.04 342 GLY A O 1
ATOM 2565 N N . LEU A 1 343 ? -4.13 -17.27 10.855 1 97.6 343 LEU A N 1
ATOM 2566 C CA . LEU A 1 343 ? -4.582 -18.208 9.834 1 97.6 343 LEU A CA 1
ATOM 2567 C C . LEU A 1 343 ? -3.932 -19.574 10.025 1 97.6 343 LEU A C 1
ATOM 2569 O O . LEU A 1 343 ? -2.705 -19.678 10.092 1 97.6 343 LEU A O 1
ATOM 2573 N N . CYS A 1 344 ? -4.748 -20.633 10.006 1 96.93 344 CYS A N 1
ATOM 2574 C CA . CYS A 1 344 ? -4.268 -21.998 10.19 1 96.93 344 CYS A CA 1
ATOM 2575 C C . CYS A 1 344 ? -4.9 -22.941 9.172 1 96.93 344 CYS A C 1
ATOM 2577 O O . CYS A 1 344 ? -6.096 -22.846 8.892 1 96.93 344 CYS A O 1
ATOM 2579 N N . TYR A 1 345 ? -4.114 -23.795 8.645 1 95.82 345 TYR A N 1
ATOM 2580 C CA . TYR A 1 345 ? -4.582 -24.853 7.757 1 95.82 345 TYR A CA 1
ATOM 2581 C C . TYR A 1 345 ? -4.612 -26.196 8.478 1 95.82 345 TYR A C 1
ATOM 2583 O O . TYR A 1 345 ? -3.87 -26.408 9.44 1 95.82 345 TYR A O 1
ATOM 2591 N N . PRO A 1 346 ? -5.454 -27.186 7.947 1 93.98 346 PRO A N 1
ATOM 2592 C CA . PRO A 1 346 ? -5.467 -28.535 8.518 1 93.98 346 PRO A CA 1
ATOM 2593 C C . PRO A 1 346 ? -4.081 -29.176 8.548 1 93.98 346 PRO A C 1
ATOM 2595 O O . PRO A 1 346 ? -3.75 -29.896 9.494 1 93.98 346 PRO A O 1
ATOM 2598 N N . ALA A 1 347 ? -3.239 -28.837 7.67 1 91.95 347 ALA A N 1
ATOM 2599 C CA . ALA A 1 347 ? -1.913 -29.431 7.522 1 91.95 347 ALA A CA 1
ATOM 2600 C C . ALA A 1 347 ? -0.955 -28.908 8.588 1 91.95 347 ALA A C 1
ATOM 2602 O O . ALA A 1 347 ? 0.132 -29.457 8.778 1 91.95 347 ALA A O 1
ATOM 2603 N N . ASP A 1 348 ? -1.303 -27.826 9.221 1 91.49 348 ASP A N 1
ATOM 2604 C CA . ASP A 1 348 ? -0.441 -27.262 10.255 1 91.49 348 ASP A CA 1
ATOM 2605 C C . ASP A 1 348 ? -0.433 -28.141 11.503 1 91.49 348 ASP A C 1
ATOM 2607 O O . ASP A 1 348 ? 0.443 -28.004 12.36 1 91.49 348 ASP A O 1
ATOM 2611 N N . LYS A 1 349 ? -1.408 -28.958 11.789 1 83.31 349 LYS A N 1
ATOM 2612 C CA . LYS A 1 349 ? -1.582 -29.775 12.986 1 83.31 349 LYS A CA 1
ATOM 2613 C C . LYS A 1 349 ? -0.692 -31.014 12.942 1 83.31 349 LYS A C 1
ATOM 2615 O O . LYS A 1 349 ? -0.521 -31.699 13.952 1 83.31 349 LYS A O 1
ATOM 2620 N N . TYR A 1 350 ? -0.05 -31.297 11.872 1 72.53 350 TYR A N 1
ATOM 2621 C CA . TYR A 1 350 ? 0.746 -32.514 11.76 1 72.53 350 TYR A CA 1
ATOM 2622 C C . TYR A 1 350 ? 2.223 -32.186 11.586 1 72.53 350 TYR A C 1
ATOM 2624 O O . TYR A 1 350 ? 2.572 -31.135 11.044 1 72.53 350 TYR A O 1
ATOM 2632 N N . MET B 1 1 ? -10.429 39.054 12.688 1 90.09 1 MET B N 1
ATOM 2633 C CA . MET B 1 1 ? -9.536 38.841 13.823 1 90.09 1 MET B CA 1
ATOM 2634 C C . MET B 1 1 ? -8.11 39.261 13.48 1 90.09 1 MET B C 1
ATOM 2636 O O . MET B 1 1 ? -7.726 39.27 12.31 1 90.09 1 MET B O 1
ATOM 2640 N N . ARG B 1 2 ? -7.373 39.678 14.399 1 94.47 2 ARG B N 1
ATOM 2641 C CA . ARG B 1 2 ? -5.974 40.063 14.242 1 94.47 2 ARG B CA 1
ATOM 2642 C C . ARG B 1 2 ? -5.043 38.935 14.672 1 94.47 2 ARG B C 1
ATOM 2644 O O . ARG B 1 2 ? -4.998 38.576 15.851 1 94.47 2 ARG B O 1
ATOM 2651 N N . TRP B 1 3 ? -4.319 38.413 13.671 1 96.13 3 TRP B N 1
ATOM 2652 C CA . TRP B 1 3 ? -3.506 37.218 13.868 1 96.13 3 TRP B CA 1
ATOM 2653 C C . TRP B 1 3 ? -2.055 37.588 14.159 1 96.13 3 TRP B C 1
ATOM 2655 O O . TRP B 1 3 ? -1.518 38.529 13.57 1 96.13 3 TRP B O 1
ATOM 2665 N N . ALA B 1 4 ? -1.438 36.845 15.016 1 97.83 4 ALA B N 1
ATOM 2666 C CA . ALA B 1 4 ? 0.02 36.819 15.1 1 97.83 4 ALA B CA 1
ATOM 2667 C C . ALA B 1 4 ? 0.573 35.487 14.603 1 97.83 4 ALA B C 1
ATOM 2669 O O . ALA B 1 4 ? 0.007 34.428 14.885 1 97.83 4 ALA B O 1
ATOM 2670 N N . VAL B 1 5 ? 1.641 35.504 13.874 1 97.94 5 VAL B N 1
ATOM 2671 C CA . VAL B 1 5 ? 2.326 34.314 13.382 1 97.94 5 VAL B CA 1
ATOM 2672 C C . VAL B 1 5 ? 3.603 34.082 14.187 1 97.94 5 VAL B C 1
ATOM 2674 O O . VAL B 1 5 ? 4.491 34.938 14.214 1 97.94 5 VAL B O 1
ATOM 2677 N N . LEU B 1 6 ? 3.656 32.966 14.86 1 98.36 6 LEU B N 1
ATOM 2678 C CA . LEU B 1 6 ? 4.85 32.588 15.608 1 98.36 6 LEU B CA 1
ATOM 2679 C C . LEU B 1 6 ? 5.707 31.613 14.807 1 98.36 6 LEU B C 1
ATOM 2681 O O . LEU B 1 6 ? 5.391 30.423 14.727 1 98.36 6 LEU B O 1
ATOM 2685 N N . GLY B 1 7 ? 6.8 32.047 14.359 1 96.67 7 GLY B N 1
ATOM 2686 C CA . GLY B 1 7 ? 7.655 31.326 13.43 1 96.67 7 GLY B CA 1
ATOM 2687 C C . GLY B 1 7 ? 7.749 31.988 12.068 1 96.67 7 GLY B C 1
ATOM 2688 O O . GLY B 1 7 ? 6.809 32.655 11.63 1 96.67 7 GLY B O 1
ATOM 2689 N N . THR B 1 8 ? 8.862 31.779 11.381 1 95.45 8 THR B N 1
ATOM 2690 C CA . THR B 1 8 ? 9.086 32.459 10.11 1 95.45 8 THR B CA 1
ATOM 2691 C C . THR B 1 8 ? 9.553 31.472 9.044 1 95.45 8 THR B C 1
ATOM 2693 O O . THR B 1 8 ? 10.295 31.842 8.131 1 95.45 8 THR B O 1
ATOM 2696 N N . GLY B 1 9 ? 9.177 30.219 9.224 1 91.58 9 GLY B N 1
ATOM 2697 C CA . GLY B 1 9 ? 9.587 29.2 8.271 1 91.58 9 GLY B CA 1
ATOM 2698 C C . GLY B 1 9 ? 8.723 29.167 7.025 1 91.58 9 GLY B C 1
ATOM 2699 O O . GLY B 1 9 ? 7.947 30.092 6.775 1 91.58 9 GLY B O 1
ATOM 2700 N N . GLN B 1 10 ? 8.847 28.158 6.229 1 89.41 10 GLN B N 1
ATOM 2701 C CA . GLN B 1 10 ? 8.201 28.015 4.928 1 89.41 10 GLN B CA 1
ATOM 2702 C C . GLN B 1 10 ? 6.682 27.976 5.069 1 89.41 10 GLN B C 1
ATOM 2704 O O . GLN B 1 10 ? 5.965 28.595 4.281 1 89.41 10 GLN B O 1
ATOM 2709 N N . ILE B 1 11 ? 6.256 27.243 6.074 1 92.89 11 ILE B N 1
ATOM 2710 C CA . ILE B 1 11 ? 4.811 27.107 6.218 1 92.89 11 ILE B CA 1
ATOM 2711 C C . ILE B 1 11 ? 4.215 28.426 6.705 1 92.89 11 ILE B C 1
ATOM 2713 O O . ILE B 1 11 ? 3.095 28.783 6.333 1 92.89 11 ILE B O 1
ATOM 2717 N N . ALA B 1 12 ? 4.919 29.143 7.561 1 95.14 12 ALA B N 1
ATOM 2718 C CA . ALA B 1 12 ? 4.487 30.47 7.995 1 95.14 12 ALA B CA 1
ATOM 2719 C C . ALA B 1 12 ? 4.359 31.42 6.807 1 95.14 12 ALA B C 1
ATOM 2721 O O . ALA B 1 12 ? 3.399 32.188 6.72 1 95.14 12 ALA B O 1
ATOM 2722 N N . HIS B 1 13 ? 5.345 31.322 5.955 1 92.82 13 HIS B N 1
ATOM 2723 C CA . HIS B 1 13 ? 5.301 32.1 4.722 1 92.82 13 HIS B CA 1
ATOM 2724 C C . HIS B 1 13 ? 4.046 31.786 3.915 1 92.82 13 HIS B C 1
ATOM 2726 O O . HIS B 1 13 ? 3.305 32.694 3.533 1 92.82 13 HIS B O 1
ATOM 2732 N N . ASP B 1 14 ? 3.811 30.517 3.684 1 91.68 14 ASP B N 1
ATOM 2733 C CA . ASP B 1 14 ? 2.676 30.092 2.87 1 91.68 14 ASP B CA 1
ATOM 2734 C C . ASP B 1 14 ? 1.354 30.489 3.521 1 91.68 14 ASP B C 1
ATOM 2736 O O . ASP B 1 14 ? 0.428 30.932 2.839 1 91.68 14 ASP B O 1
ATOM 2740 N N . PHE B 1 15 ? 1.3 30.304 4.814 1 93.77 15 PHE B N 1
ATOM 2741 C CA . PHE B 1 15 ? 0.104 30.672 5.562 1 93.77 15 PHE B CA 1
ATOM 2742 C C . PHE B 1 15 ? -0.186 32.162 5.42 1 93.77 15 PHE B C 1
ATOM 2744 O O . PHE B 1 15 ? -1.324 32.556 5.158 1 93.77 15 PHE B O 1
ATOM 2751 N N . THR B 1 16 ? 0.8 32.953 5.557 1 92.05 16 THR B N 1
ATOM 2752 C CA . THR B 1 16 ? 0.661 34.403 5.483 1 92.05 16 THR B CA 1
ATOM 2753 C C . THR B 1 16 ? 0.176 34.829 4.1 1 92.05 16 THR B C 1
ATOM 2755 O O . THR B 1 16 ? -0.768 35.613 3.982 1 92.05 16 THR B O 1
ATOM 2758 N N . ILE B 1 17 ? 0.756 34.205 3.116 1 88.11 17 ILE B N 1
ATOM 2759 C CA . ILE B 1 17 ? 0.359 34.526 1.749 1 88.11 17 ILE B CA 1
ATOM 2760 C C . ILE B 1 17 ? -1.092 34.109 1.522 1 88.11 17 ILE B C 1
ATOM 2762 O O . ILE B 1 17 ? -1.873 34.856 0.927 1 88.11 17 ILE B O 1
ATOM 2766 N N . ALA B 1 18 ? -1.407 32.955 2.016 1 89.6 18 ALA B N 1
ATOM 2767 C CA . ALA B 1 18 ? -2.763 32.44 1.846 1 89.6 18 ALA B CA 1
ATOM 2768 C C . ALA B 1 18 ? -3.784 33.353 2.518 1 89.6 18 ALA B C 1
ATOM 2770 O O . ALA B 1 18 ? -4.859 33.606 1.967 1 89.6 18 ALA B O 1
ATOM 2771 N N . MET B 1 19 ? -3.508 33.879 3.668 1 87.99 19 MET B N 1
ATOM 2772 C CA . MET B 1 19 ? -4.412 34.73 4.438 1 87.99 19 MET B CA 1
ATOM 2773 C C . MET B 1 19 ? -4.542 36.107 3.795 1 87.99 19 MET B C 1
ATOM 2775 O O . MET B 1 19 ? -5.609 36.722 3.847 1 87.99 19 MET B O 1
ATOM 2779 N N . LEU B 1 20 ? -3.481 36.522 3.237 1 77.27 20 LEU B N 1
ATOM 2780 C CA . LEU B 1 20 ? -3.501 37.824 2.58 1 77.27 20 LEU B CA 1
ATOM 2781 C C . LEU B 1 20 ? -4.318 37.77 1.293 1 77.27 20 LEU B C 1
ATOM 2783 O O . LEU B 1 20 ? -4.919 38.77 0.892 1 77.27 20 LEU B O 1
ATOM 2787 N N . ALA B 1 21 ? -4.358 36.642 0.712 1 69.64 21 ALA B N 1
ATOM 2788 C CA . ALA B 1 21 ? -5.041 36.475 -0.568 1 69.64 21 ALA B CA 1
ATOM 2789 C C . ALA B 1 21 ? -6.552 36.375 -0.375 1 69.64 21 ALA B C 1
ATOM 2791 O O . ALA B 1 21 ? -7.321 36.601 -1.312 1 69.64 21 ALA B O 1
ATOM 2792 N N . ALA B 1 22 ? -6.949 35.974 0.679 1 60.93 22 ALA B N 1
ATOM 2793 C CA . ALA B 1 22 ? -8.381 35.884 0.948 1 60.93 22 ALA B CA 1
ATOM 2794 C C . ALA B 1 22 ? -8.746 36.622 2.232 1 60.93 22 ALA B C 1
ATOM 2796 O O . ALA B 1 22 ? -8.939 36 3.28 1 60.93 22 ALA B O 1
ATOM 2797 N N . PRO B 1 23 ? -8.743 37.959 2.117 1 60.87 23 PRO B N 1
ATOM 2798 C CA . PRO B 1 23 ? -8.589 38.841 3.276 1 60.87 23 PRO B CA 1
ATOM 2799 C C . PRO B 1 23 ? -9.838 38.888 4.152 1 60.87 23 PRO B C 1
ATOM 2801 O O . PRO B 1 23 ? -10.749 39.678 3.893 1 60.87 23 PRO B O 1
ATOM 2804 N N . LYS B 1 24 ? -10.178 37.717 4.713 1 66.89 24 LYS B N 1
ATOM 2805 C CA . LYS B 1 24 ? -11.181 37.846 5.766 1 66.89 24 LYS B CA 1
ATOM 2806 C C . LYS B 1 24 ? -10.528 38.117 7.118 1 66.89 24 LYS B C 1
ATOM 2808 O O . LYS B 1 24 ? -11.183 38.598 8.044 1 66.89 24 LYS B O 1
ATOM 2813 N N . GLU B 1 25 ? -9.138 37.996 7.192 1 77.85 25 GLU B N 1
ATOM 2814 C CA . GLU B 1 25 ? -8.381 38.086 8.437 1 77.85 25 GLU B CA 1
ATOM 2815 C C . GLU B 1 25 ? -7.159 38.985 8.276 1 77.85 25 GLU B C 1
ATOM 2817 O O . GLU B 1 25 ? -6.756 39.298 7.154 1 77.85 25 GLU B O 1
ATOM 2822 N N . GLN B 1 26 ? -6.668 39.541 9.334 1 87.93 26 GLN B N 1
ATOM 2823 C CA . GLN B 1 26 ? -5.486 40.396 9.309 1 87.93 26 GLN B CA 1
ATOM 2824 C C . GLN B 1 26 ? -4.337 39.77 10.094 1 87.93 26 GLN B C 1
ATOM 2826 O O . GLN B 1 26 ? -4.538 39.258 11.197 1 87.93 26 GLN B O 1
ATOM 2831 N N . ILE B 1 27 ? -3.193 39.763 9.473 1 93.45 27 ILE B N 1
ATOM 2832 C CA . ILE B 1 27 ? -1.979 39.421 10.208 1 93.45 27 ILE B CA 1
ATOM 2833 C C . ILE B 1 27 ? -1.312 40.695 10.722 1 93.45 27 ILE B C 1
ATOM 2835 O O . ILE B 1 27 ? -0.873 41.535 9.934 1 93.45 27 ILE B O 1
ATOM 2839 N N . VAL B 1 28 ? -1.185 40.836 12.021 1 95.39 28 VAL B N 1
ATOM 2840 C CA . VAL B 1 28 ? -0.78 42.127 12.567 1 95.39 28 VAL B CA 1
ATOM 2841 C C . VAL B 1 28 ? 0.62 42.019 13.166 1 95.39 28 VAL B C 1
ATOM 2843 O O . VAL B 1 28 ? 1.272 43.034 13.422 1 95.39 28 VAL B O 1
ATOM 2846 N N . ALA B 1 29 ? 1.061 40.757 13.366 1 97.44 29 ALA B N 1
ATOM 2847 C CA . ALA B 1 29 ? 2.349 40.591 14.033 1 97.44 29 ALA B CA 1
ATOM 2848 C C . ALA B 1 29 ? 3.012 39.278 13.626 1 97.44 29 ALA B C 1
ATOM 2850 O O . ALA B 1 29 ? 2.329 38.315 13.27 1 97.44 29 ALA B O 1
ATOM 2851 N N . VAL B 1 30 ? 4.333 39.278 13.68 1 98.03 30 VAL B N 1
ATOM 2852 C CA . VAL B 1 30 ? 5.153 38.081 13.521 1 98.03 30 VAL B CA 1
ATOM 2853 C C . VAL B 1 30 ? 6.243 38.055 14.59 1 98.03 30 VAL B C 1
ATOM 2855 O O . VAL B 1 30 ? 6.735 39.105 15.009 1 98.03 30 VAL B O 1
ATOM 2858 N N . ALA B 1 31 ? 6.552 36.858 15.054 1 98.15 31 ALA B N 1
ATOM 2859 C CA . ALA B 1 31 ? 7.593 36.727 16.071 1 98.15 31 ALA B CA 1
ATOM 2860 C C . ALA B 1 31 ? 8.492 35.528 15.784 1 98.15 31 ALA B C 1
ATOM 2862 O O . ALA B 1 31 ? 8.019 34.486 15.323 1 98.15 31 ALA B O 1
ATOM 2863 N N . SER B 1 32 ? 9.74 35.653 16.061 1 96.39 32 SER B N 1
ATOM 2864 C CA . SER B 1 32 ? 10.746 34.596 16.096 1 96.39 32 SER B CA 1
ATOM 2865 C C . SER B 1 32 ? 11.691 34.771 17.28 1 96.39 32 SER B C 1
ATOM 2867 O O . SER B 1 32 ? 11.542 35.709 18.066 1 96.39 32 SER B O 1
ATOM 2869 N N . ARG B 1 33 ? 12.606 33.756 17.339 1 92.86 33 ARG B N 1
ATOM 2870 C CA . ARG B 1 33 ? 13.588 33.85 18.414 1 92.86 33 ARG B CA 1
ATOM 2871 C C . ARG B 1 33 ? 14.597 34.96 18.139 1 92.86 33 ARG B C 1
ATOM 2873 O O . ARG B 1 33 ? 15.272 35.434 19.055 1 92.86 33 ARG B O 1
ATOM 2880 N N . ALA B 1 34 ? 14.598 35.346 16.871 1 94.23 34 ALA B N 1
ATOM 2881 C CA . ALA B 1 34 ? 15.515 36.404 16.453 1 94.23 34 ALA B CA 1
ATOM 2882 C C . ALA B 1 34 ? 14.76 37.553 15.791 1 94.23 34 ALA B C 1
ATOM 2884 O O . ALA B 1 34 ? 14.068 37.354 14.789 1 94.23 34 ALA B O 1
ATOM 2885 N N . LEU B 1 35 ? 14.994 38.775 16.322 1 96.35 35 LEU B N 1
ATOM 2886 C CA . LEU B 1 35 ? 14.286 39.948 15.821 1 96.35 35 LEU B CA 1
ATOM 2887 C C . LEU B 1 35 ? 14.549 40.146 14.332 1 96.35 35 LEU B C 1
ATOM 2889 O O . LEU B 1 35 ? 13.647 40.532 13.584 1 96.35 35 LEU B O 1
ATOM 2893 N N . GLU B 1 36 ? 15.744 39.862 13.928 1 97.33 36 GLU B N 1
ATOM 2894 C CA . GLU B 1 36 ? 16.117 40.067 12.531 1 97.33 36 GLU B CA 1
ATOM 2895 C C . GLU B 1 36 ? 15.273 39.2 11.602 1 97.33 36 GLU B C 1
ATOM 2897 O O . GLU B 1 36 ? 14.859 39.65 10.531 1 97.33 36 GLU B O 1
ATOM 2902 N N . ARG B 1 37 ? 15.035 38.007 12.02 1 96.34 37 ARG B N 1
ATOM 2903 C CA . ARG B 1 37 ? 14.216 37.102 11.22 1 96.34 37 ARG B CA 1
ATOM 2904 C C . ARG B 1 37 ? 12.775 37.594 11.14 1 96.34 37 ARG B C 1
ATOM 2906 O O . ARG B 1 37 ? 12.15 37.53 10.08 1 96.34 37 ARG B O 1
ATOM 2913 N N . SER B 1 38 ? 12.292 38.081 12.259 1 97.64 38 SER B N 1
ATOM 2914 C CA . SER B 1 38 ? 10.934 38.612 12.288 1 97.64 38 SER B CA 1
ATOM 2915 C C . SER B 1 38 ? 10.802 39.842 11.397 1 97.64 38 SER B C 1
ATOM 2917 O O . SER B 1 38 ? 9.804 40.001 10.692 1 97.64 38 SER B O 1
ATOM 2919 N N . LYS B 1 39 ? 11.8 40.659 11.448 1 97.69 39 LYS B N 1
ATOM 2920 C CA . LYS B 1 39 ? 11.768 41.879 10.647 1 97.69 39 LYS B CA 1
ATOM 2921 C C . LYS B 1 39 ? 11.798 41.558 9.155 1 97.69 39 LYS B C 1
ATOM 2923 O O . LYS B 1 39 ? 11.057 42.156 8.371 1 97.69 39 LYS B O 1
ATOM 2928 N N . GLU B 1 40 ? 12.655 40.661 8.815 1 96.52 40 GLU B N 1
ATOM 2929 C CA . GLU B 1 40 ? 12.732 40.244 7.418 1 96.52 40 GLU B CA 1
ATOM 2930 C C . GLU B 1 40 ? 11.396 39.685 6.935 1 96.52 40 GLU B C 1
ATOM 2932 O O . GLU B 1 40 ? 10.941 40.012 5.837 1 96.52 40 GLU B O 1
ATOM 2937 N N . PHE B 1 41 ? 10.864 38.845 7.775 1 95.51 41 PHE B N 1
ATOM 2938 C CA . PHE B 1 41 ? 9.576 38.244 7.452 1 95.51 41 PHE B CA 1
ATOM 2939 C C . PHE B 1 41 ? 8.493 39.311 7.343 1 95.51 41 PHE B C 1
ATOM 2941 O O . PHE B 1 41 ? 7.695 39.3 6.404 1 95.51 41 PHE B O 1
ATOM 2948 N N . ALA B 1 42 ? 8.434 40.253 8.256 1 95.51 42 ALA B N 1
ATOM 2949 C CA . ALA B 1 42 ? 7.44 41.322 8.286 1 95.51 42 ALA B CA 1
ATOM 2950 C C . ALA B 1 42 ? 7.548 42.207 7.048 1 95.51 42 ALA B C 1
ATOM 2952 O O . ALA B 1 42 ? 6.534 42.582 6.455 1 95.51 42 ALA B O 1
ATOM 2953 N N . GLU B 1 43 ? 8.769 42.481 6.698 1 94.34 43 GLU B N 1
ATOM 2954 C CA . GLU B 1 43 ? 9.001 43.295 5.509 1 94.34 43 GLU B CA 1
ATOM 2955 C C . GLU B 1 43 ? 8.526 42.578 4.248 1 94.34 43 GLU B C 1
ATOM 2957 O O . GLU B 1 43 ? 7.881 43.184 3.389 1 94.34 43 GLU B O 1
ATOM 2962 N N . LYS B 1 44 ? 8.841 41.346 4.238 1 90.07 44 LYS B N 1
ATOM 2963 C CA . LYS B 1 44 ? 8.503 40.542 3.068 1 90.07 44 LYS B CA 1
ATOM 2964 C C . LYS B 1 44 ? 6.991 40.446 2.884 1 90.07 44 LYS B C 1
ATOM 2966 O O . LYS B 1 44 ? 6.497 40.438 1.755 1 90.07 44 LYS B O 1
ATOM 2971 N N . HIS B 1 45 ? 6.253 40.45 4.001 1 90.85 45 HIS B N 1
ATOM 2972 C CA . HIS B 1 45 ? 4.829 40.146 3.912 1 90.85 45 HIS B CA 1
ATOM 2973 C C . HIS B 1 45 ? 3.983 41.347 4.323 1 90.85 45 HIS B C 1
ATOM 2975 O O . HIS B 1 45 ? 2.76 41.241 4.43 1 90.85 45 HIS B O 1
ATOM 2981 N N . ASN B 1 46 ? 4.622 42.424 4.598 1 88.63 46 ASN B N 1
ATOM 2982 C CA . ASN B 1 46 ? 3.958 43.654 5.018 1 88.63 46 ASN B CA 1
ATOM 2983 C C . ASN B 1 46 ? 3.15 43.446 6.296 1 88.63 46 ASN B C 1
ATOM 2985 O O . ASN B 1 46 ? 1.97 43.798 6.354 1 88.63 46 ASN B O 1
ATOM 2989 N N . VAL B 1 47 ? 3.781 42.794 7.237 1 92.87 47 VAL B N 1
ATOM 2990 C CA . VAL B 1 47 ? 3.216 42.64 8.574 1 92.87 47 VAL B CA 1
ATOM 2991 C C . VAL B 1 47 ? 3.641 43.813 9.454 1 92.87 47 VAL B C 1
ATOM 2993 O O . VAL B 1 47 ? 4.829 44.135 9.538 1 92.87 47 VAL B O 1
ATOM 2996 N N . PRO B 1 48 ? 2.775 44.447 10.07 1 94.37 48 PRO B N 1
ATOM 2997 C CA . PRO B 1 48 ? 3.048 45.729 10.723 1 94.37 48 PRO B CA 1
ATOM 2998 C C . PRO B 1 48 ? 4.032 45.601 11.884 1 94.37 48 PRO B C 1
ATOM 3000 O O . PRO B 1 48 ? 4.79 46.534 12.161 1 94.37 48 PRO B O 1
ATOM 3003 N N . LYS B 1 49 ? 3.99 44.481 12.61 1 97.51 49 LYS B N 1
ATOM 3004 C CA . LYS B 1 49 ? 4.805 44.37 13.816 1 97.51 49 LYS B CA 1
ATOM 3005 C C . LYS B 1 49 ? 5.696 43.133 13.766 1 97.51 49 LYS B C 1
ATOM 3007 O O . LYS B 1 49 ? 5.272 42.074 13.297 1 97.51 49 LYS B O 1
ATOM 3012 N N . ALA B 1 50 ? 6.928 43.343 14.204 1 98.19 50 ALA B N 1
ATOM 3013 C CA . ALA B 1 50 ? 7.912 42.269 14.314 1 98.19 50 ALA B CA 1
ATOM 3014 C C . ALA B 1 50 ? 8.49 42.198 15.725 1 98.19 50 ALA B C 1
ATOM 3016 O O . ALA B 1 50 ? 8.919 43.213 16.279 1 98.19 50 ALA B O 1
ATOM 3017 N N . TYR B 1 51 ? 8.46 41.023 16.249 1 98.12 51 TYR B N 1
ATOM 3018 C CA . TYR B 1 51 ? 8.953 40.853 17.612 1 98.12 51 TYR B CA 1
ATOM 3019 C C . TYR B 1 51 ? 10.126 39.882 17.65 1 98.12 51 TYR B C 1
ATOM 3021 O O . TYR B 1 51 ? 10.147 38.894 16.912 1 98.12 51 TYR B O 1
ATOM 3029 N N . GLY B 1 52 ? 11.051 40.08 18.57 1 96.33 52 GLY B N 1
ATOM 3030 C CA . GLY B 1 52 ? 12.213 39.223 18.739 1 96.33 52 GLY B CA 1
ATOM 3031 C C . GLY B 1 52 ? 12.016 38.151 19.795 1 96.33 52 GLY B C 1
ATOM 3032 O O . GLY B 1 52 ? 12.971 37.481 20.193 1 96.33 52 GLY B O 1
ATOM 3033 N N . SER B 1 53 ? 10.824 38.143 20.292 1 95.92 53 SER B N 1
ATOM 3034 C CA . SER B 1 53 ? 10.437 37.088 21.223 1 95.92 53 SER B CA 1
ATOM 3035 C C . SER B 1 53 ? 8.961 36.733 21.074 1 95.92 53 SER B C 1
ATOM 3037 O O . SER B 1 53 ? 8.137 37.599 20.771 1 95.92 53 SER B O 1
ATOM 3039 N N . TYR B 1 54 ? 8.692 35.472 21.402 1 96.7 54 TYR B N 1
ATOM 3040 C CA . TYR B 1 54 ? 7.31 35.013 21.315 1 96.7 54 TYR B CA 1
ATOM 3041 C C . TYR B 1 54 ? 6.453 35.651 22.401 1 96.7 54 TYR B C 1
ATOM 3043 O O . TYR B 1 54 ? 5.296 36.004 22.161 1 96.7 54 TYR B O 1
ATOM 3051 N N . ASP B 1 55 ? 7.015 35.931 23.504 1 96.01 55 ASP B N 1
ATOM 3052 C CA . ASP B 1 55 ? 6.296 36.518 24.631 1 96.01 55 ASP B CA 1
ATOM 3053 C C . ASP B 1 55 ? 5.806 37.924 24.296 1 96.01 55 ASP B C 1
ATOM 3055 O O . ASP B 1 55 ? 4.689 38.301 24.66 1 96.01 55 ASP B O 1
ATOM 3059 N N . GLU B 1 56 ? 6.661 38.665 23.637 1 96.74 56 GLU B N 1
ATOM 3060 C CA . GLU B 1 56 ? 6.281 40.024 23.262 1 96.74 56 GLU B CA 1
ATOM 3061 C C . GLU B 1 56 ? 5.045 40.024 22.367 1 96.74 56 GLU B C 1
ATOM 3063 O O . GLU B 1 56 ? 4.156 40.862 22.527 1 96.74 56 GLU B O 1
ATOM 3068 N N . ALA B 1 57 ? 5.037 39.125 21.446 1 97.01 57 ALA B N 1
ATOM 3069 C CA . ALA B 1 57 ? 3.888 39.023 20.55 1 97.01 57 ALA B CA 1
ATOM 3070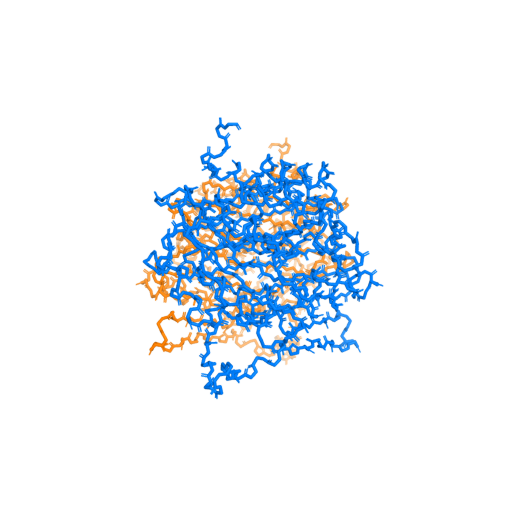 C C . ALA B 1 57 ? 2.629 38.625 21.315 1 97.01 57 ALA B C 1
ATOM 3072 O O . ALA B 1 57 ? 1.541 39.14 21.044 1 97.01 57 ALA B O 1
ATOM 3073 N N . LEU B 1 58 ? 2.741 37.748 22.316 1 97.42 58 LEU B N 1
ATOM 3074 C CA . LEU B 1 58 ? 1.608 37.219 23.067 1 97.42 58 LEU B CA 1
ATOM 3075 C C . LEU B 1 58 ? 1.052 38.269 24.023 1 97.42 58 LEU B C 1
ATOM 3077 O O . LEU B 1 58 ? -0.104 38.182 24.444 1 97.42 58 LEU B O 1
ATOM 3081 N N . GLU B 1 59 ? 1.884 39.274 24.347 1 97.08 59 GLU B N 1
ATOM 3082 C CA . GLU B 1 59 ? 1.468 40.329 25.267 1 97.08 59 GLU B CA 1
ATOM 3083 C C . GLU B 1 59 ? 0.809 41.485 24.519 1 97.08 59 GLU B C 1
ATOM 3085 O O . GLU B 1 59 ? 0.212 42.37 25.136 1 97.08 59 GLU B O 1
ATOM 3090 N N . ASP B 1 60 ? 0.923 41.473 23.238 1 97.18 60 ASP B N 1
ATOM 3091 C CA . ASP B 1 60 ? 0.354 42.549 22.432 1 97.18 60 ASP B CA 1
ATOM 3092 C C . ASP B 1 60 ? -1.172 42.519 22.476 1 97.18 60 ASP B C 1
ATOM 3094 O O . ASP B 1 60 ? -1.793 41.552 22.03 1 97.18 60 ASP B O 1
ATOM 3098 N N . PRO B 1 61 ? -1.804 43.544 22.927 1 96.29 61 PRO B N 1
ATOM 3099 C CA . PRO B 1 61 ? -3.265 43.571 23.027 1 96.29 61 PRO B CA 1
ATOM 3100 C C . PRO B 1 61 ? -3.949 43.595 21.662 1 96.29 61 PRO B C 1
ATOM 3102 O O . PRO B 1 61 ? -5.157 43.362 21.569 1 96.29 61 PRO B O 1
ATOM 3105 N N . GLU B 1 62 ? -3.198 43.843 20.634 1 96.03 62 GLU B N 1
ATOM 3106 C CA . GLU B 1 62 ? -3.776 43.894 19.294 1 96.03 62 GLU B CA 1
ATOM 3107 C C . GLU B 1 62 ? -3.791 42.512 18.647 1 96.03 62 GLU B C 1
ATOM 3109 O O . GLU B 1 62 ? -4.264 42.354 17.52 1 96.03 62 GLU B O 1
ATOM 3114 N N . VAL B 1 63 ? -3.317 41.55 19.346 1 96.89 63 VAL B N 1
ATOM 3115 C CA . VAL B 1 63 ? -3.341 40.175 18.856 1 96.89 63 VAL B CA 1
ATOM 3116 C C . VAL B 1 63 ? -4.532 39.433 19.459 1 96.89 63 VAL B C 1
ATOM 3118 O O . VAL B 1 63 ? -4.628 39.289 20.68 1 96.89 63 VAL B O 1
ATOM 3121 N N . ASP B 1 64 ? -5.424 38.945 18.595 1 96 64 ASP B N 1
ATOM 3122 C CA . ASP B 1 64 ? -6.614 38.228 19.041 1 96 64 ASP B CA 1
ATOM 3123 C C . ASP B 1 64 ? -6.386 36.718 19.02 1 96 64 ASP B C 1
ATOM 3125 O O . ASP B 1 64 ? -6.98 35.984 19.813 1 96 64 ASP B O 1
ATOM 3129 N N . ILE B 1 65 ? -5.618 36.222 18.096 1 96.91 65 ILE B N 1
ATOM 3130 C CA . ILE B 1 65 ? -5.446 34.799 17.824 1 96.91 65 ILE B CA 1
ATOM 3131 C C . ILE B 1 65 ? -4.025 34.537 17.329 1 96.91 65 ILE B C 1
ATOM 3133 O O . ILE B 1 65 ? -3.394 35.416 16.738 1 96.91 65 ILE B O 1
ATOM 3137 N N . VAL B 1 66 ? -3.533 33.355 17.579 1 97.98 66 VAL B N 1
ATOM 3138 C CA . VAL B 1 66 ? -2.138 33.083 17.249 1 97.98 66 VAL B CA 1
ATOM 3139 C C . VAL B 1 66 ? -2.049 31.833 16.376 1 97.98 66 VAL B C 1
ATOM 3141 O O . VAL B 1 66 ? -2.783 30.865 16.589 1 97.98 66 VAL B O 1
ATOM 3144 N N . TYR B 1 67 ? -1.217 31.852 15.366 1 98.11 67 TYR B N 1
ATOM 3145 C CA . TYR B 1 67 ? -0.787 30.713 14.563 1 98.11 67 TYR B CA 1
ATOM 3146 C C . TYR B 1 67 ? 0.625 30.282 14.94 1 98.11 67 TYR B C 1
ATOM 3148 O O . TYR B 1 67 ? 1.587 31.02 14.715 1 98.11 67 TYR B O 1
ATOM 3156 N N . VAL B 1 68 ? 0.75 29.099 15.485 1 98.56 68 VAL B N 1
ATOM 3157 C CA . VAL B 1 68 ? 2.051 28.586 15.901 1 98.56 68 VAL B CA 1
ATOM 3158 C C . VAL B 1 68 ? 2.659 27.748 14.779 1 98.56 68 VAL B C 1
ATOM 3160 O O . VAL B 1 68 ? 2.207 26.631 14.515 1 98.56 68 VAL B O 1
ATOM 3163 N N . ALA B 1 69 ? 3.682 28.252 14.171 1 96.59 69 ALA B N 1
ATOM 3164 C CA . ALA B 1 69 ? 4.317 27.594 13.031 1 96.59 69 ALA B CA 1
ATOM 3165 C C . ALA B 1 69 ? 5.826 27.487 13.231 1 96.59 69 ALA B C 1
ATOM 3167 O O . ALA B 1 69 ? 6.59 27.518 12.264 1 96.59 69 ALA B O 1
ATOM 3168 N N . ALA B 1 70 ? 6.302 27.504 14.453 1 93.69 70 ALA B N 1
ATOM 3169 C CA . ALA B 1 70 ? 7.697 27.241 14.799 1 93.69 70 ALA B CA 1
ATOM 3170 C C . ALA B 1 70 ? 8.027 25.758 14.657 1 93.69 70 ALA B C 1
ATOM 3172 O O . ALA B 1 70 ? 7.217 24.982 14.143 1 93.69 70 ALA B O 1
ATOM 3173 N N . ALA B 1 71 ? 9.256 25.366 15.017 1 90.65 71 ALA B N 1
ATOM 3174 C CA . ALA B 1 71 ? 9.633 23.955 14.987 1 90.65 71 ALA B CA 1
ATOM 3175 C C . ALA B 1 71 ? 8.709 23.122 15.87 1 90.65 71 ALA B C 1
ATOM 3177 O O . ALA B 1 71 ? 8.233 23.596 16.903 1 90.65 71 ALA B O 1
ATOM 3178 N N . THR B 1 72 ? 8.493 21.877 15.457 1 93.36 72 THR B N 1
ATOM 3179 C CA . THR B 1 72 ? 7.535 21.01 16.135 1 93.36 72 THR B CA 1
ATOM 3180 C C . THR B 1 72 ? 7.856 20.911 17.624 1 93.36 72 THR B C 1
ATOM 3182 O O . THR B 1 72 ? 6.95 20.881 18.459 1 93.36 72 THR B O 1
ATOM 3185 N N . SER B 1 73 ? 9.095 20.944 17.937 1 91.96 73 SER B N 1
ATOM 3186 C CA . SER B 1 73 ? 9.521 20.807 19.325 1 91.96 73 SER B CA 1
ATOM 3187 C C . SER B 1 73 ? 9.069 21.999 20.162 1 91.96 73 SER B C 1
ATOM 3189 O O . SER B 1 73 ? 9.065 21.934 21.393 1 91.96 73 SER B O 1
ATOM 3191 N N . CYS B 1 74 ? 8.621 23.056 19.522 1 94.09 74 CYS B N 1
ATOM 3192 C CA . CYS B 1 74 ? 8.227 24.276 20.217 1 94.09 74 CYS B CA 1
ATOM 3193 C C . CYS B 1 74 ? 6.709 24.402 20.281 1 94.09 74 CYS B C 1
ATOM 3195 O O . CYS B 1 74 ? 6.184 25.296 20.946 1 94.09 74 CYS B O 1
ATOM 3197 N N . HIS B 1 75 ? 5.997 23.503 19.613 1 97.87 75 HIS B N 1
ATOM 3198 C CA . HIS B 1 75 ? 4.556 23.651 19.444 1 97.87 75 HIS B CA 1
ATOM 3199 C C . HIS B 1 75 ? 3.848 23.725 20.793 1 97.87 75 HIS B C 1
ATOM 3201 O O . HIS B 1 75 ? 3.112 24.677 21.062 1 97.87 75 HIS B O 1
ATOM 3207 N N . VAL B 1 76 ? 4.182 22.803 21.651 1 97.88 76 VAL B N 1
ATOM 3208 C CA . VAL B 1 76 ? 3.437 22.679 22.899 1 97.88 76 VAL B CA 1
ATOM 3209 C C . VAL B 1 76 ? 3.747 23.866 23.808 1 97.88 76 VAL B C 1
ATOM 3211 O O . VAL B 1 76 ? 2.836 24.485 24.364 1 97.88 76 VAL B O 1
ATOM 3214 N N . GLN B 1 77 ? 4.971 24.19 23.9 1 97.33 77 GLN B N 1
ATOM 3215 C CA . GLN B 1 77 ? 5.382 25.302 24.751 1 97.33 77 GLN B CA 1
ATOM 3216 C C . GLN B 1 77 ? 4.728 26.606 24.305 1 97.33 77 GLN B C 1
ATOM 3218 O O . GLN B 1 77 ? 4.142 27.323 25.119 1 97.33 77 GLN B O 1
ATOM 3223 N N . LEU B 1 78 ? 4.783 26.909 23.07 1 98.34 78 LEU B N 1
ATOM 3224 C CA . LEU B 1 78 ? 4.264 28.165 22.54 1 98.34 78 LEU B CA 1
ATOM 3225 C C . LEU B 1 78 ? 2.741 28.197 22.611 1 98.34 78 LEU B C 1
ATOM 3227 O O . LEU B 1 78 ? 2.153 29.221 22.967 1 98.34 78 LEU B O 1
ATOM 3231 N N . ALA B 1 79 ? 2.132 27.094 22.249 1 98.74 79 ALA B N 1
ATOM 3232 C CA . ALA B 1 79 ? 0.673 27.03 22.294 1 98.74 79 ALA B CA 1
ATOM 3233 C C . ALA B 1 79 ? 0.163 27.17 23.726 1 98.74 79 ALA B C 1
ATOM 3235 O O . ALA B 1 79 ? -0.809 27.887 23.978 1 98.74 79 ALA B O 1
ATOM 3236 N N . CYS B 1 80 ? 0.821 26.52 24.644 1 98.65 80 CYS B N 1
ATOM 3237 C CA . CYS B 1 80 ? 0.417 26.621 26.042 1 98.65 80 CYS B CA 1
ATOM 3238 C C . CYS B 1 80 ? 0.569 28.05 26.551 1 98.65 80 CYS B C 1
ATOM 3240 O O . CYS B 1 80 ? -0.287 28.546 27.285 1 98.65 80 CYS B O 1
ATOM 3242 N N . ALA B 1 81 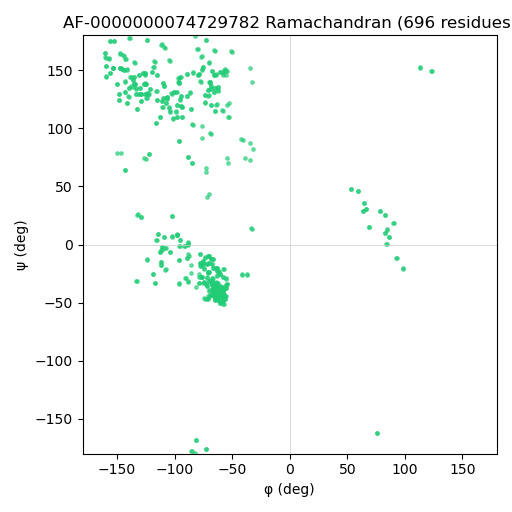? 1.642 28.68 26.214 1 98.52 81 ALA B N 1
ATOM 3243 C CA . ALA B 1 81 ? 1.853 30.069 26.613 1 98.52 81 ALA B CA 1
ATOM 3244 C C . ALA B 1 81 ? 0.729 30.964 26.1 1 98.52 81 ALA B C 1
ATOM 3246 O O . ALA B 1 81 ? 0.217 31.812 26.835 1 98.52 81 ALA B O 1
ATOM 3247 N N . ALA B 1 82 ? 0.356 30.807 24.871 1 98.64 82 ALA B N 1
ATOM 3248 C CA . ALA B 1 82 ? -0.723 31.59 24.273 1 98.64 82 ALA B CA 1
ATOM 3249 C C . ALA B 1 82 ? -2.054 31.308 24.964 1 98.64 82 ALA B C 1
ATOM 3251 O O . ALA B 1 82 ? -2.805 32.234 25.28 1 98.64 82 ALA B O 1
ATOM 3252 N N . LEU B 1 83 ? -2.335 30.064 25.183 1 98.7 83 LEU B N 1
ATOM 3253 C CA . LEU B 1 83 ? -3.569 29.654 25.845 1 98.7 83 LEU B CA 1
ATOM 3254 C C . LEU B 1 83 ? -3.647 30.228 27.255 1 98.7 83 LEU B C 1
ATOM 3256 O O . LEU B 1 83 ? -4.721 30.628 27.709 1 98.7 83 LEU B O 1
ATOM 3260 N N . GLY B 1 84 ? -2.503 30.23 27.882 1 97.97 84 GLY B N 1
ATOM 3261 C CA . GLY B 1 84 ? -2.439 30.809 29.214 1 97.97 84 GLY B CA 1
ATOM 3262 C C . GLY B 1 84 ? -2.825 32.276 29.246 1 97.97 84 GLY B C 1
ATOM 3263 O O . GLY B 1 84 ? -3.254 32.788 30.282 1 97.97 84 GLY B O 1
ATOM 3264 N N . LYS B 1 85 ? -2.682 32.926 28.206 1 97.53 85 LYS B N 1
ATOM 3265 C CA . LYS B 1 85 ? -3.04 34.335 28.073 1 97.53 85 LYS B CA 1
ATOM 3266 C C . LYS B 1 85 ? -4.415 34.494 27.428 1 97.53 85 LYS B C 1
ATOM 3268 O O . LYS B 1 85 ? -4.784 35.59 27.004 1 97.53 85 LYS B O 1
ATOM 3273 N N . LYS B 1 86 ? -5.102 33.351 27.268 1 97.36 86 LYS B N 1
ATOM 3274 C CA . LYS B 1 86 ? -6.469 33.258 26.763 1 97.36 86 LYS B CA 1
ATOM 3275 C C . LYS B 1 86 ? -6.545 33.688 25.301 1 97.36 86 LYS B C 1
ATOM 3277 O O . LYS B 1 86 ? -7.528 34.301 24.879 1 97.36 86 LYS B O 1
ATOM 3282 N N . LYS B 1 87 ? -5.524 33.48 24.606 1 98.17 87 LYS B N 1
ATOM 3283 C CA . LYS B 1 87 ? -5.532 33.704 23.164 1 98.17 87 LYS B CA 1
ATOM 3284 C C . LYS B 1 87 ? -5.82 32.41 22.408 1 98.17 87 LYS B C 1
ATOM 3286 O O . LYS B 1 87 ? -5.128 31.407 22.596 1 98.17 87 LYS B O 1
ATOM 3291 N N . PRO B 1 88 ? -6.851 32.407 21.556 1 98.54 88 PRO B N 1
ATOM 3292 C CA . PRO B 1 88 ? -7.093 31.235 20.712 1 98.54 88 PRO B CA 1
ATOM 3293 C C . PRO B 1 88 ? -5.87 30.84 19.887 1 98.54 88 PRO B C 1
ATOM 3295 O O . PRO B 1 88 ? -5.087 31.704 19.484 1 98.54 88 PRO B O 1
ATOM 3298 N N . VAL B 1 89 ? -5.749 29.491 19.616 1 98.83 89 VAL B N 1
ATOM 3299 C CA . VAL B 1 89 ? -4.518 29.01 19 1 98.83 89 VAL B CA 1
ATOM 3300 C C . VAL B 1 89 ? -4.851 28.072 17.842 1 98.83 89 VAL B C 1
ATOM 3302 O O . VAL B 1 89 ? -5.684 27.173 17.984 1 98.83 89 VAL B O 1
ATOM 3305 N N . LEU B 1 90 ? -4.276 28.289 16.674 1 98.63 90 LEU B N 1
ATOM 3306 C CA . LEU B 1 90 ? -4.042 27.312 15.616 1 98.63 90 LEU B CA 1
ATOM 3307 C C . LEU B 1 90 ? -2.589 26.851 15.613 1 98.63 90 LEU B C 1
ATOM 3309 O O . LEU B 1 90 ? -1.687 27.627 15.289 1 98.63 90 LEU B O 1
ATOM 3313 N N . VAL B 1 91 ? -2.358 25.644 16.015 1 98.78 91 VAL B N 1
ATOM 3314 C CA . VAL B 1 91 ? -0.993 25.132 16.066 1 98.78 91 VAL B CA 1
ATOM 3315 C C . VAL B 1 91 ? -0.745 24.203 14.88 1 98.78 91 VAL B C 1
ATOM 3317 O O . VAL B 1 91 ? -1.551 23.313 14.601 1 98.78 91 VAL B O 1
ATOM 3320 N N . GLU B 1 92 ? 0.293 24.394 14.185 1 97.98 92 GLU B N 1
ATOM 3321 C CA . GLU B 1 92 ? 0.649 23.547 13.05 1 97.98 92 GLU B CA 1
ATOM 3322 C C . GLU B 1 92 ? 0.76 22.083 13.467 1 97.98 92 GLU B C 1
ATOM 3324 O O . GLU B 1 92 ? 1.053 21.783 14.626 1 97.98 92 GLU B O 1
ATOM 3329 N N . LYS B 1 93 ? 0.483 21.233 12.572 1 98.15 93 LYS B N 1
ATOM 3330 C CA . LYS B 1 93 ? 0.654 19.805 12.825 1 98.15 93 LYS B CA 1
ATOM 3331 C C . LYS B 1 93 ? 2.119 19.397 12.71 1 98.15 93 LYS B C 1
ATOM 3333 O O . LYS B 1 93 ? 2.873 19.983 11.929 1 98.15 93 LYS B O 1
ATOM 3338 N N . PRO B 1 94 ? 2.581 18.503 13.416 1 97.71 94 PRO B N 1
ATOM 3339 C CA . PRO B 1 94 ? 1.819 17.941 14.533 1 97.71 94 PRO B CA 1
ATOM 3340 C C . PRO B 1 94 ? 1.775 18.87 15.744 1 97.71 94 PRO B C 1
ATOM 3342 O O . PRO B 1 94 ? 2.7 19.659 15.956 1 97.71 94 PRO B O 1
ATOM 3345 N N . ALA B 1 95 ? 0.721 18.76 16.542 1 98.23 95 ALA B N 1
ATOM 3346 C CA . ALA B 1 95 ? 0.568 19.624 17.709 1 98.23 95 ALA B CA 1
ATOM 3347 C C . ALA B 1 95 ? 1.633 19.321 18.759 1 98.23 95 ALA B C 1
ATOM 3349 O O . ALA B 1 95 ? 2.007 20.196 19.544 1 98.23 95 ALA B O 1
ATOM 3350 N N . GLY B 1 96 ? 2.082 18.171 18.807 1 97.63 96 GLY B N 1
ATOM 3351 C CA . GLY B 1 96 ? 3.139 17.643 19.655 1 97.63 96 GLY B CA 1
ATOM 3352 C C . GLY B 1 96 ? 3.808 16.411 19.078 1 97.63 96 GLY B C 1
ATOM 3353 O O . GLY B 1 96 ? 3.349 15.861 18.074 1 97.63 96 GLY B O 1
ATOM 3354 N N . VAL B 1 97 ? 4.844 15.958 19.773 1 97.29 97 VAL B N 1
ATOM 3355 C CA . VAL B 1 97 ? 5.624 14.877 19.179 1 97.29 97 VAL B CA 1
ATOM 3356 C C . VAL B 1 97 ? 5.149 13.534 19.73 1 97.29 97 VAL B C 1
ATOM 3358 O O . VAL B 1 97 ? 5.535 12.477 19.226 1 97.29 97 VAL B O 1
ATOM 3361 N N . ASN B 1 98 ? 4.339 13.534 20.82 1 97.72 98 ASN B N 1
ATOM 3362 C CA . ASN B 1 98 ? 3.771 12.325 21.408 1 97.72 98 ASN B CA 1
ATOM 3363 C C . ASN B 1 98 ? 2.454 12.615 22.123 1 97.72 98 ASN B C 1
ATOM 3365 O O . ASN B 1 98 ? 2.033 13.769 22.213 1 97.72 98 ASN B O 1
ATOM 3369 N N . ALA B 1 99 ? 1.821 11.583 22.588 1 98.22 99 ALA B N 1
ATOM 3370 C CA . ALA B 1 99 ? 0.499 11.702 23.199 1 98.22 99 ALA B CA 1
ATOM 3371 C C . ALA B 1 99 ? 0.562 12.512 24.491 1 98.22 99 ALA B C 1
ATOM 3373 O O . ALA B 1 99 ? -0.373 13.248 24.815 1 98.22 99 ALA B O 1
ATOM 3374 N N . ARG B 1 100 ? 1.595 12.371 25.222 1 98 100 ARG B N 1
ATOM 3375 C CA . ARG B 1 100 ? 1.739 13.12 26.467 1 98 100 ARG B CA 1
ATOM 3376 C C . ARG B 1 100 ? 1.723 14.623 26.206 1 98 100 ARG B C 1
ATOM 3378 O O . ARG B 1 100 ? 1.021 15.369 26.892 1 98 100 ARG B O 1
ATOM 3385 N N . GLU B 1 101 ? 2.452 15.039 25.248 1 98.03 101 GLU B N 1
ATOM 3386 C CA . GLU B 1 101 ? 2.509 16.455 24.897 1 98.03 101 GLU B CA 1
ATOM 3387 C C . GLU B 1 101 ? 1.149 16.961 24.424 1 98.03 101 GLU B C 1
ATOM 3389 O O . GLU B 1 101 ? 0.712 18.044 24.819 1 98.03 101 GLU B O 1
ATOM 3394 N N . VAL B 1 102 ? 0.519 16.192 23.577 1 98.51 102 VAL B N 1
ATOM 3395 C CA . VAL B 1 102 ? -0.771 16.617 23.044 1 98.51 102 VAL B CA 1
ATOM 3396 C C . VAL B 1 102 ? -1.799 16.686 24.171 1 98.51 102 VAL B C 1
ATOM 3398 O O . VAL B 1 102 ? -2.612 17.612 24.223 1 98.51 102 VAL B O 1
ATOM 3401 N N . ARG B 1 103 ? -1.756 15.746 25.085 1 98.38 103 ARG B N 1
ATOM 3402 C CA . ARG B 1 103 ? -2.65 15.784 26.237 1 98.38 103 ARG B CA 1
ATOM 3403 C C . ARG B 1 103 ? -2.425 17.046 27.064 1 98.38 103 ARG B C 1
ATOM 3405 O O . ARG B 1 103 ? -3.382 17.676 27.518 1 98.38 103 ARG B O 1
ATOM 3412 N N . GLN B 1 104 ? -1.181 17.318 27.291 1 98.01 104 GLN B N 1
ATOM 3413 C CA . GLN B 1 104 ? -0.852 18.534 28.027 1 98.01 104 GLN B CA 1
ATOM 3414 C C . GLN B 1 104 ? -1.452 19.765 27.353 1 98.01 104 GLN B C 1
ATOM 3416 O O . GLN B 1 104 ? -2.006 20.638 28.024 1 98.01 104 GLN B O 1
ATOM 3421 N N . LEU B 1 105 ? -1.282 19.826 26.117 1 98.45 105 LEU B N 1
ATOM 3422 C CA . LEU B 1 105 ? -1.802 20.941 25.332 1 98.45 105 LEU B CA 1
ATOM 3423 C C . LEU B 1 105 ? -3.32 21.031 25.457 1 98.45 105 LEU B C 1
ATOM 3425 O O . LEU B 1 105 ? -3.863 22.112 25.697 1 98.45 105 LEU B O 1
ATOM 3429 N N . LEU B 1 106 ? -3.998 19.919 25.305 1 98.66 106 LEU B N 1
ATOM 3430 C CA . LEU B 1 106 ? -5.454 19.872 25.384 1 98.66 106 LEU B CA 1
ATOM 3431 C C . LEU B 1 106 ? -5.935 20.255 26.779 1 98.66 106 LEU B C 1
ATOM 3433 O O . LEU B 1 106 ? -6.925 20.976 26.923 1 98.66 106 LEU B O 1
ATOM 3437 N N . GLU B 1 107 ? -5.259 19.785 27.746 1 98.58 107 GLU B N 1
ATOM 3438 C CA . GLU B 1 107 ? -5.601 20.122 29.124 1 98.58 107 GLU B CA 1
ATOM 3439 C C . GLU B 1 107 ? -5.443 21.618 29.382 1 98.58 107 GLU B C 1
ATOM 3441 O O . GLU B 1 107 ? -6.252 22.22 30.091 1 98.58 107 GLU B O 1
ATOM 3446 N N . THR B 1 108 ? -4.392 22.168 28.863 1 98.73 108 THR B N 1
ATOM 3447 C CA . THR B 1 108 ? -4.169 23.602 29.012 1 98.73 108 THR B CA 1
ATOM 3448 C C . THR B 1 108 ? -5.298 24.396 28.362 1 98.73 108 THR B C 1
ATOM 3450 O O . THR B 1 108 ? -5.776 25.382 28.927 1 98.73 108 THR B O 1
ATOM 3453 N N . ALA B 1 109 ? -5.713 23.994 27.189 1 98.79 109 ALA B N 1
ATOM 3454 C CA . ALA B 1 109 ? -6.821 24.659 26.507 1 98.79 109 ALA B CA 1
ATOM 3455 C C . ALA B 1 109 ? -8.099 24.586 27.337 1 98.79 109 ALA B C 1
ATOM 3457 O O . ALA B 1 109 ? -8.826 25.575 27.457 1 98.79 109 ALA B O 1
ATOM 3458 N N . GLN B 1 110 ? -8.339 23.396 27.853 1 98.44 110 GLN B N 1
ATOM 3459 C CA . GLN B 1 110 ? -9.526 23.185 28.674 1 98.44 110 GLN B CA 1
ATOM 3460 C C . GLN B 1 110 ? -9.483 24.045 29.934 1 98.44 110 GLN B C 1
ATOM 3462 O O . GLN B 1 110 ? -10.464 24.712 30.271 1 98.44 110 GLN B O 1
ATOM 3467 N N . LYS B 1 111 ? -8.405 24.034 30.599 1 98.37 111 LYS B N 1
ATOM 3468 C CA . LYS B 1 111 ? -8.229 24.781 31.841 1 98.37 111 LYS B CA 1
ATOM 3469 C C . LYS B 1 111 ? -8.45 26.274 31.62 1 98.37 111 LYS B C 1
ATOM 3471 O O . LYS B 1 111 ? -9.01 26.958 32.48 1 98.37 111 LYS B O 1
ATOM 3476 N N . ASN B 1 112 ? -8.025 26.78 30.516 1 98.42 112 ASN B N 1
ATOM 3477 C CA . ASN B 1 112 ? -8.104 28.212 30.248 1 98.42 112 ASN B CA 1
ATOM 3478 C C . ASN B 1 112 ? -9.353 28.564 29.445 1 98.42 112 ASN B C 1
ATOM 3480 O O . ASN B 1 112 ? -9.585 29.733 29.13 1 98.42 112 ASN B O 1
ATOM 3484 N N . ASP B 1 113 ? -10.139 27.508 29.095 1 98.41 113 ASP B N 1
ATOM 3485 C CA . ASP B 1 113 ? -11.373 27.697 28.337 1 98.41 113 ASP B CA 1
ATOM 3486 C C . ASP B 1 113 ? -11.118 28.503 27.066 1 98.41 113 ASP B C 1
ATOM 3488 O O . ASP B 1 113 ? -11.787 29.509 26.818 1 98.41 113 ASP B O 1
ATOM 3492 N N . THR B 1 114 ? -10.152 28.173 26.343 1 98.59 114 THR B N 1
ATOM 3493 C CA . THR B 1 114 ? -9.694 28.897 25.162 1 98.59 114 THR B CA 1
ATOM 3494 C C . THR B 1 114 ? -9.638 27.973 23.949 1 98.59 114 THR B C 1
ATOM 3496 O O . THR B 1 114 ? -9.317 26.79 24.078 1 98.59 114 THR B O 1
ATOM 3499 N N . PHE B 1 115 ? -9.908 28.44 22.742 1 98.71 115 PHE B N 1
ATOM 3500 C CA . PHE B 1 115 ? -9.946 27.682 21.497 1 98.71 115 PHE B CA 1
ATOM 3501 C C . PHE B 1 115 ? -8.563 27.148 21.145 1 98.71 115 PHE B C 1
ATOM 3503 O O . PHE B 1 115 ? -7.567 27.866 21.26 1 98.71 115 PHE B O 1
ATOM 3510 N N . LEU B 1 116 ? -8.521 25.892 20.758 1 98.9 116 LEU B N 1
ATOM 3511 C CA . LEU B 1 116 ? -7.318 25.244 20.245 1 98.9 116 LEU B CA 1
ATOM 3512 C C . LEU B 1 116 ? -7.652 24.331 19.071 1 98.9 116 LEU B C 1
ATOM 3514 O O . LEU B 1 116 ? -8.641 23.596 19.112 1 98.9 116 LEU B O 1
ATOM 3518 N N . MET B 1 117 ? -6.852 24.411 18.012 1 98.79 117 MET B N 1
ATOM 3519 C CA . MET B 1 117 ? -6.995 23.468 16.907 1 98.79 117 MET B CA 1
ATOM 3520 C C . MET B 1 117 ? -5.634 23.092 16.333 1 98.79 117 MET B C 1
ATOM 3522 O O . MET B 1 117 ? -4.772 23.955 16.153 1 98.79 117 MET B O 1
ATOM 3526 N N . GLU B 1 118 ? -5.428 21.82 16.173 1 98.78 118 GLU B N 1
ATOM 3527 C CA . GLU B 1 118 ? -4.286 21.351 15.394 1 98.78 118 GLU B CA 1
ATOM 3528 C C . GLU B 1 118 ? -4.46 21.669 13.912 1 98.78 118 GLU B C 1
ATOM 3530 O O . GLU B 1 118 ? -5.536 21.458 13.348 1 98.78 118 GLU B O 1
ATOM 3535 N N . GLY B 1 119 ? -3.408 22.201 13.284 1 98.33 119 GLY B N 1
ATOM 3536 C CA . GLY B 1 119 ? -3.47 22.693 11.918 1 98.33 119 GLY B CA 1
ATOM 3537 C C . GLY B 1 119 ? -3.257 21.606 10.881 1 98.33 119 GLY B C 1
ATOM 3538 O O . GLY B 1 119 ? -2.278 21.637 10.133 1 98.33 119 GLY B O 1
ATOM 3539 N N . VAL B 1 120 ? -4.218 20.714 10.753 1 98.28 120 VAL B N 1
ATOM 3540 C CA . VAL B 1 120 ? -4.214 19.731 9.674 1 98.28 120 VAL B CA 1
ATOM 3541 C C . VAL B 1 120 ? -5.079 20.23 8.518 1 98.28 120 VAL B C 1
ATOM 3543 O O . VAL B 1 120 ? -6.248 19.853 8.402 1 98.28 120 VAL B O 1
ATOM 3546 N N . TRP B 1 121 ? -4.509 20.928 7.649 1 97.37 121 TRP B N 1
ATOM 3547 C CA . TRP B 1 121 ? -5.22 21.706 6.639 1 97.37 121 TRP B CA 1
ATOM 3548 C C . TRP B 1 121 ? -6.002 20.794 5.7 1 97.37 121 TRP B C 1
ATOM 3550 O O . TRP B 1 121 ? -7.022 21.2 5.138 1 97.37 121 TRP B O 1
ATOM 3560 N N . MET B 1 122 ? -5.653 19.527 5.615 1 97.78 122 MET B N 1
ATOM 3561 C CA . MET B 1 122 ? -6.277 18.549 4.729 1 97.78 122 MET B CA 1
ATOM 3562 C C . MET B 1 122 ? -7.783 18.487 4.961 1 97.78 122 MET B C 1
ATOM 3564 O O . MET B 1 122 ? -8.561 18.433 4.007 1 97.78 122 MET B O 1
ATOM 3568 N N . HIS B 1 123 ? -8.173 18.606 6.175 1 98.02 123 HIS B N 1
ATOM 3569 C CA . HIS B 1 123 ? -9.568 18.416 6.557 1 98.02 123 HIS B CA 1
ATOM 3570 C C . HIS B 1 123 ? -10.441 19.552 6.035 1 98.02 123 HIS B C 1
ATOM 3572 O O . HIS B 1 123 ? -11.67 19.45 6.045 1 98.02 123 HIS B O 1
ATOM 3578 N N . PHE B 1 124 ? -9.84 20.581 5.53 1 96.97 124 PHE B N 1
ATOM 3579 C CA . PHE B 1 124 ? -10.64 21.769 5.255 1 96.97 124 PHE B CA 1
ATOM 3580 C C . PHE B 1 124 ? -10.741 22.019 3.755 1 96.97 124 PHE B C 1
ATOM 3582 O O . PHE B 1 124 ? -11.446 22.931 3.319 1 96.97 124 PHE B O 1
ATOM 3589 N N . PHE B 1 125 ? -10.014 21.243 2.984 1 97.14 125 PHE B N 1
ATOM 3590 C CA . PHE B 1 125 ? -10.212 21.332 1.542 1 97.14 125 PHE B CA 1
ATOM 3591 C C . PHE B 1 125 ? -11.633 20.93 1.165 1 97.14 125 PHE B C 1
ATOM 3593 O O . PHE B 1 125 ? -12.147 19.919 1.648 1 97.14 125 PHE B O 1
ATOM 3600 N N . PRO B 1 126 ? -12.258 21.704 0.284 1 97.2 126 PRO B N 1
ATOM 3601 C CA . PRO B 1 126 ? -13.637 21.402 -0.108 1 97.2 126 PRO B CA 1
ATOM 3602 C C . PRO B 1 126 ? -13.8 19.983 -0.646 1 97.2 126 PRO B C 1
ATOM 3604 O O . PRO B 1 126 ? -14.822 19.338 -0.396 1 97.2 126 PRO B O 1
ATOM 3607 N N . VAL B 1 127 ? -12.841 19.453 -1.329 1 97.78 127 VAL B N 1
ATOM 3608 C CA . VAL B 1 127 ? -12.884 18.1 -1.874 1 97.78 127 VAL B CA 1
ATOM 3609 C C . VAL B 1 127 ? -12.965 17.085 -0.736 1 97.78 127 VAL B C 1
ATOM 3611 O O . VAL B 1 127 ? -13.775 16.156 -0.78 1 97.78 127 VAL B O 1
ATOM 3614 N N . VAL B 1 128 ? -12.172 17.256 0.308 1 97.98 128 VAL B N 1
ATOM 3615 C CA . VAL B 1 128 ? -12.15 16.339 1.443 1 97.98 128 VAL B CA 1
ATOM 3616 C C . VAL B 1 128 ? -13.483 16.404 2.186 1 97.98 128 VAL B C 1
ATOM 3618 O O . VAL B 1 128 ? -14.022 15.374 2.599 1 97.98 128 VAL B O 1
ATOM 3621 N N . ARG B 1 129 ? -14.032 17.576 2.328 1 96.84 129 ARG B N 1
ATOM 3622 C CA . ARG B 1 129 ? -15.331 17.74 2.972 1 96.84 129 ARG B CA 1
ATOM 3623 C C . ARG B 1 129 ? -16.426 17.031 2.182 1 96.84 129 ARG B C 1
ATOM 3625 O O . ARG B 1 129 ? -17.277 16.353 2.762 1 96.84 129 ARG B O 1
ATOM 3632 N N . ALA B 1 130 ? -16.352 17.228 0.88 1 96.96 130 ALA B N 1
ATOM 3633 C CA . ALA B 1 130 ? -17.336 16.573 0.022 1 96.96 130 ALA B CA 1
ATOM 3634 C C . ALA B 1 130 ? -17.238 15.054 0.135 1 96.96 130 ALA B C 1
ATOM 3636 O O . ALA B 1 130 ? -18.257 14.363 0.195 1 96.96 130 ALA B O 1
ATOM 3637 N N . LEU B 1 131 ? -16.034 14.563 0.166 1 96.84 131 LEU B N 1
ATOM 3638 C CA . LEU B 1 131 ? -15.818 13.126 0.294 1 96.84 131 LEU B CA 1
ATOM 3639 C C . LEU B 1 131 ? -16.32 12.619 1.642 1 96.84 131 LEU B C 1
ATOM 3641 O O . LEU B 1 131 ? -16.947 11.56 1.717 1 96.84 131 LEU B O 1
ATOM 3645 N N . SER B 1 132 ? -15.978 13.357 2.673 1 96.29 132 SER B N 1
ATOM 3646 C CA . SER B 1 132 ? -16.442 12.995 4.009 1 96.29 132 SER B CA 1
ATOM 3647 C C . SER B 1 132 ? -17.963 12.888 4.055 1 96.29 132 SER B C 1
ATOM 3649 O O . SER B 1 132 ? -18.506 11.933 4.615 1 96.29 132 SER B O 1
ATOM 3651 N N . ASP B 1 133 ? -18.637 13.839 3.454 1 95.25 133 ASP B N 1
ATOM 3652 C CA . ASP B 1 133 ? -20.096 13.829 3.405 1 95.25 133 ASP B CA 1
ATOM 3653 C C . ASP B 1 133 ? -20.611 12.623 2.623 1 95.25 133 ASP B C 1
ATOM 3655 O O . ASP B 1 133 ? -21.571 11.971 3.039 1 95.25 133 ASP B O 1
ATOM 3659 N N . ALA B 1 134 ? -19.978 12.344 1.537 1 94.86 134 ALA B N 1
ATOM 3660 C CA . ALA B 1 134 ? -20.374 11.207 0.71 1 94.86 134 ALA B CA 1
ATOM 3661 C C . ALA B 1 134 ? -20.236 9.895 1.478 1 94.86 134 ALA B C 1
ATOM 3663 O O . ALA B 1 134 ? -21.101 9.02 1.386 1 94.86 134 ALA B O 1
ATOM 3664 N N . MET B 1 135 ? -19.183 9.729 2.218 1 96.17 135 MET B N 1
ATOM 3665 C CA . MET B 1 135 ? -18.935 8.528 3.011 1 96.17 135 MET B CA 1
ATOM 3666 C C . MET B 1 135 ? -19.961 8.394 4.131 1 96.17 135 MET B C 1
ATOM 3668 O O . MET B 1 135 ? -20.476 7.303 4.38 1 96.17 135 MET B O 1
ATOM 3672 N N . LYS B 1 136 ? -20.308 9.476 4.737 1 94.33 136 LYS B N 1
ATOM 3673 C CA . LYS B 1 136 ? -21.281 9.477 5.825 1 94.33 136 LYS B CA 1
ATOM 3674 C C . LYS B 1 136 ? -22.677 9.13 5.316 1 94.33 136 LYS B C 1
ATOM 3676 O O . LYS B 1 136 ? -23.448 8.462 6.008 1 94.33 136 LYS B O 1
ATOM 3681 N N . ARG B 1 137 ? -22.941 9.558 4.08 1 94.55 137 ARG B N 1
ATOM 3682 C CA . ARG B 1 137 ? -24.248 9.292 3.488 1 94.55 137 ARG B CA 1
ATOM 3683 C C . ARG B 1 137 ? -24.351 7.847 3.013 1 94.55 137 ARG B C 1
ATOM 3685 O O . ARG B 1 137 ? -25.437 7.378 2.665 1 94.55 137 ARG B O 1
ATOM 3692 N N . GLY B 1 138 ? -23.209 7.198 2.892 1 93.91 138 GLY B N 1
ATOM 3693 C CA . GLY B 1 138 ? -23.21 5.806 2.471 1 93.91 138 GLY B CA 1
ATOM 3694 C C . GLY B 1 138 ? -23.122 5.636 0.967 1 93.91 138 GLY B C 1
ATOM 3695 O O . GLY B 1 138 ? -23.444 4.571 0.436 1 93.91 138 GLY B O 1
ATOM 3696 N N . ASP B 1 139 ? -22.67 6.703 0.263 1 93.03 139 ASP B N 1
ATOM 3697 C CA . ASP B 1 139 ? -22.607 6.67 -1.195 1 93.03 139 ASP B CA 1
ATOM 3698 C C . ASP B 1 139 ? -21.643 5.589 -1.679 1 93.03 139 ASP B C 1
ATOM 3700 O O . ASP B 1 139 ? -21.788 5.072 -2.788 1 93.03 139 ASP B O 1
ATOM 3704 N N . ILE B 1 140 ? -20.734 5.212 -0.856 1 95.68 140 ILE B N 1
ATOM 3705 C CA . ILE B 1 140 ? -19.742 4.251 -1.325 1 95.68 140 ILE B CA 1
ATOM 3706 C C . ILE B 1 140 ? -19.895 2.937 -0.561 1 95.68 140 ILE B C 1
ATOM 3708 O O . ILE B 1 140 ? -19.027 2.065 -0.634 1 95.68 140 ILE B O 1
ATOM 3712 N N . GLY B 1 141 ? -20.94 2.802 0.223 1 96.24 141 GLY B N 1
ATOM 3713 C CA . GLY B 1 141 ? -21.116 1.631 1.067 1 96.24 141 GLY B CA 1
ATOM 3714 C C . GLY B 1 141 ? -20.23 1.645 2.299 1 96.24 141 GLY B C 1
ATOM 3715 O O . GLY B 1 141 ? -19.784 2.708 2.737 1 96.24 141 GLY B O 1
ATOM 3716 N N . ASP B 1 142 ? -20.061 0.477 2.904 1 96.25 142 ASP B N 1
ATOM 3717 C CA . ASP B 1 142 ? -19.182 0.36 4.064 1 96.25 142 ASP B CA 1
ATOM 3718 C C . ASP B 1 142 ? -17.714 0.441 3.65 1 96.25 142 ASP B C 1
ATOM 3720 O O . ASP B 1 142 ? -17.279 -0.274 2.745 1 96.25 142 ASP B O 1
ATOM 3724 N N . ILE B 1 143 ? -16.968 1.271 4.26 1 97.6 143 ILE B N 1
ATOM 3725 C CA . ILE B 1 143 ? -15.547 1.407 3.956 1 97.6 143 ILE B CA 1
ATOM 3726 C C . ILE B 1 143 ? -14.793 0.175 4.452 1 97.6 143 ILE B C 1
ATOM 3728 O O . ILE B 1 143 ? -14.96 -0.242 5.601 1 97.6 143 ILE B O 1
ATOM 3732 N N . THR B 1 144 ? -13.945 -0.351 3.589 1 97.17 144 THR B N 1
ATOM 3733 C CA . THR B 1 144 ? -13.278 -1.6 3.94 1 97.17 144 THR B CA 1
ATOM 3734 C C . THR B 1 144 ? -11.768 -1.399 4.028 1 97.17 144 THR B C 1
ATOM 3736 O O . THR B 1 144 ? -11.097 -2.039 4.841 1 97.17 144 THR B O 1
ATOM 3739 N N . SER B 1 145 ? -11.286 -0.512 3.185 1 98.25 145 SER B N 1
ATOM 3740 C CA . SER B 1 145 ? -9.834 -0.37 3.144 1 98.25 145 SER B CA 1
ATOM 3741 C C . SER B 1 145 ? -9.427 1.028 2.692 1 98.25 145 SER B C 1
ATOM 3743 O O . SER B 1 145 ? -10.152 1.677 1.934 1 98.25 145 SER B O 1
ATOM 3745 N N . VAL B 1 146 ? -8.261 1.48 3.136 1 98.75 146 VAL B N 1
ATOM 3746 C CA . VAL B 1 146 ? -7.624 2.72 2.704 1 98.75 146 VAL B CA 1
ATOM 3747 C C . VAL B 1 146 ? -6.18 2.443 2.293 1 98.75 146 VAL B C 1
ATOM 3749 O O . VAL B 1 146 ? -5.414 1.851 3.057 1 98.75 146 VAL B O 1
ATOM 3752 N N . HIS B 1 147 ? -5.807 2.779 1.085 1 98.73 147 HIS B N 1
ATOM 3753 C CA . HIS B 1 147 ? -4.434 2.694 0.599 1 98.73 147 HIS B CA 1
ATOM 3754 C C . HIS B 1 147 ? -3.881 4.075 0.266 1 98.73 147 HIS B C 1
ATOM 3756 O O . HIS B 1 147 ? -4.476 4.814 -0.522 1 98.73 147 HIS B O 1
ATOM 3762 N N . ALA B 1 148 ? -2.771 4.418 0.87 1 98.54 148 ALA B N 1
ATOM 3763 C CA . ALA B 1 148 ? -2.192 5.73 0.593 1 98.54 148 ALA B CA 1
ATOM 3764 C C . ALA B 1 148 ? -0.693 5.74 0.882 1 98.54 148 ALA B C 1
ATOM 3766 O O . ALA B 1 148 ? -0.219 5.011 1.756 1 98.54 148 ALA B O 1
ATOM 3767 N N . SER B 1 149 ? 0.043 6.48 0.174 1 97.94 149 SER B N 1
ATOM 3768 C CA . SER B 1 149 ? 1.468 6.689 0.403 1 97.94 149 SER B CA 1
ATOM 3769 C C . SER B 1 149 ? 1.883 8.112 0.044 1 97.94 149 SER B C 1
ATOM 3771 O O . SER B 1 149 ? 1.223 8.772 -0.762 1 97.94 149 SER B O 1
ATOM 3773 N N . PHE B 1 150 ? 2.837 8.555 0.677 1 96.26 150 PHE B N 1
ATOM 3774 C CA . PHE B 1 150 ? 3.406 9.866 0.387 1 96.26 150 PHE B CA 1
ATOM 3775 C C . PHE B 1 150 ? 4.904 9.879 0.666 1 96.26 150 PHE B C 1
ATOM 3777 O O . PHE B 1 150 ? 5.349 9.419 1.719 1 96.26 150 PHE B O 1
ATOM 3784 N N . GLY B 1 151 ? 5.609 10.328 -0.286 1 92.31 151 GLY B N 1
ATOM 3785 C CA . GLY B 1 151 ? 7.052 10.418 -0.127 1 92.31 151 GLY B CA 1
ATOM 3786 C C . GLY B 1 151 ? 7.699 11.391 -1.093 1 92.31 151 GLY B C 1
ATOM 3787 O O . GLY B 1 151 ? 7.214 11.581 -2.21 1 92.31 151 GLY B O 1
ATOM 3788 N N . TRP B 1 152 ? 8.645 12.025 -0.667 1 86.12 152 TRP B N 1
ATOM 3789 C CA . TRP B 1 152 ? 9.449 12.91 -1.503 1 86.12 152 TRP B CA 1
ATOM 3790 C C . TRP B 1 152 ? 10.936 12.729 -1.215 1 86.12 152 TRP B C 1
ATOM 3792 O O . TRP B 1 152 ? 11.329 12.501 -0.069 1 86.12 152 TRP B O 1
ATOM 3802 N N . MET B 1 153 ? 11.587 12.678 -2.344 1 78.17 153 MET B N 1
ATOM 3803 C CA . MET B 1 153 ? 13.037 12.628 -2.178 1 78.17 153 MET B CA 1
ATOM 3804 C C . MET B 1 153 ? 13.568 13.949 -1.631 1 78.17 153 MET B C 1
ATOM 3806 O O . MET B 1 153 ? 13.47 14.984 -2.293 1 78.17 153 MET B O 1
ATOM 3810 N N . ASN B 1 154 ? 13.711 14.004 -0.369 1 64.92 154 ASN B N 1
ATOM 3811 C CA . ASN B 1 154 ? 14.236 15.202 0.276 1 64.92 154 ASN B CA 1
ATOM 3812 C C . ASN B 1 154 ? 15.762 15.224 0.263 1 64.92 154 ASN B C 1
ATOM 3814 O O . ASN B 1 154 ? 16.404 14.387 0.9 1 64.92 154 ASN B O 1
ATOM 3818 N N . PRO B 1 155 ? 16.18 16.002 -0.61 1 54.71 155 PRO B N 1
ATOM 3819 C CA . PRO B 1 155 ? 17.622 16.14 -0.394 1 54.71 155 PRO B CA 1
ATOM 3820 C C . PRO B 1 155 ? 17.963 16.654 1.003 1 54.71 155 PRO B C 1
ATOM 3822 O O . PRO B 1 155 ? 17.339 17.602 1.486 1 54.71 155 PRO B O 1
ATOM 3825 N N . VAL B 1 156 ? 18.6 15.893 1.819 1 52.35 156 VAL B N 1
ATOM 3826 C CA . VAL B 1 156 ? 18.99 16.164 3.199 1 52.35 156 VAL B CA 1
ATOM 3827 C C . VAL B 1 156 ? 19.389 17.631 3.345 1 52.35 156 VAL B C 1
ATOM 3829 O O . VAL B 1 156 ? 19.09 18.263 4.361 1 52.35 156 VAL B O 1
ATOM 3832 N N . ASP B 1 157 ? 19.797 18.157 2.304 1 52.21 157 ASP B N 1
ATOM 3833 C CA . ASP B 1 157 ? 20.361 19.5 2.399 1 52.21 157 ASP B CA 1
ATOM 3834 C C . ASP B 1 157 ? 19.267 20.562 2.317 1 52.21 157 ASP B C 1
ATOM 3836 O O . ASP B 1 157 ? 19.45 21.687 2.787 1 52.21 157 ASP B O 1
ATOM 3840 N N . VAL B 1 158 ? 18.087 20.172 1.815 1 55.83 158 VAL B N 1
ATOM 3841 C CA . VAL B 1 158 ? 17.071 21.195 1.589 1 55.83 158 VAL B CA 1
ATOM 3842 C C . VAL B 1 158 ? 16.357 21.512 2.9 1 55.83 158 VAL B C 1
ATOM 3844 O O . VAL B 1 158 ? 16.108 22.679 3.213 1 55.83 158 VAL B O 1
ATOM 3847 N N . ASN B 1 159 ? 16.119 20.558 3.775 1 68.98 159 ASN B N 1
ATOM 3848 C CA . ASN B 1 159 ? 15.444 20.753 5.054 1 68.98 159 ASN B CA 1
ATOM 3849 C C . ASN B 1 159 ? 15.985 19.808 6.123 1 68.98 159 ASN B C 1
ATOM 3851 O O . ASN B 1 159 ? 15.331 18.824 6.476 1 68.98 159 ASN B O 1
ATOM 3855 N N . PRO B 1 160 ? 17.104 20.201 6.625 1 67.82 160 PRO B N 1
ATOM 3856 C CA . PRO B 1 160 ? 17.765 19.284 7.557 1 67.82 160 PRO B CA 1
ATOM 3857 C C . PRO B 1 160 ? 16.919 18.987 8.792 1 67.82 160 PRO B C 1
ATOM 3859 O O . PRO B 1 160 ? 17.085 17.939 9.421 1 67.82 160 PRO B O 1
ATOM 3862 N N . GLY B 1 161 ? 16.064 19.881 9.058 1 81.98 161 GLY B N 1
ATOM 3863 C CA . GLY B 1 161 ? 15.259 19.725 10.26 1 81.98 161 GLY B CA 1
ATOM 3864 C C . GLY B 1 161 ? 14.198 18.649 10.131 1 81.98 161 GLY B C 1
ATOM 3865 O O . GLY B 1 161 ? 13.716 18.121 11.136 1 81.98 161 GLY B O 1
ATOM 3866 N N . VAL B 1 162 ? 14.009 18.205 8.97 1 87.18 162 VAL B N 1
ATOM 3867 C CA . VAL B 1 162 ? 12.865 17.335 8.719 1 87.18 162 VAL B CA 1
ATOM 3868 C C . VAL B 1 162 ? 13.16 15.93 9.239 1 87.18 162 VAL B C 1
ATOM 3870 O O . VAL B 1 162 ? 12.24 15.172 9.555 1 87.18 162 VAL B O 1
ATOM 3873 N N . GLU B 1 163 ? 14.424 15.63 9.448 1 91.16 163 GLU B N 1
ATOM 3874 C CA . GLU B 1 163 ? 14.781 14.302 9.937 1 91.16 163 GLU B CA 1
ATOM 3875 C C . GLU B 1 163 ? 15.307 14.363 11.369 1 91.16 163 GLU B C 1
ATOM 3877 O O . GLU B 1 163 ? 15.621 13.331 11.965 1 91.16 163 GLU B O 1
ATOM 3882 N N . ASP B 1 164 ? 15.441 15.546 11.895 1 93.88 164 ASP B N 1
ATOM 3883 C CA . ASP B 1 164 ? 16.112 15.751 13.175 1 93.88 164 ASP B CA 1
ATOM 3884 C C . ASP B 1 164 ? 15.139 15.575 14.339 1 93.88 164 ASP B C 1
ATOM 3886 O O . ASP B 1 164 ? 14.268 16.42 14.56 1 93.88 164 ASP B O 1
ATOM 3890 N N . VAL B 1 165 ? 15.358 14.6 15.178 1 94.9 165 VAL B N 1
ATOM 3891 C CA . VAL B 1 165 ? 14.42 14.276 16.248 1 94.9 165 VAL B CA 1
ATOM 3892 C C . VAL B 1 165 ? 14.437 15.38 17.303 1 94.9 165 VAL B C 1
ATOM 3894 O O . VAL B 1 165 ? 13.464 15.56 18.038 1 94.9 165 VAL B O 1
ATOM 3897 N N . THR B 1 166 ? 15.51 16.134 17.4 1 94.18 166 THR B N 1
ATOM 3898 C CA . THR B 1 166 ? 15.585 17.209 18.382 1 94.18 166 THR B CA 1
ATOM 3899 C C . THR B 1 166 ? 14.658 18.359 17.997 1 94.18 166 THR B C 1
ATOM 3901 O O . THR B 1 166 ? 14.308 19.189 18.838 1 94.18 166 THR B O 1
ATOM 3904 N N . GLN B 1 167 ? 14.221 18.385 16.789 1 93.11 167 GLN B N 1
ATOM 3905 C CA . GLN B 1 167 ? 13.301 19.407 16.3 1 93.11 167 GLN B CA 1
ATOM 3906 C C . GLN B 1 167 ? 11.911 18.827 16.057 1 93.11 167 GLN B C 1
ATOM 3908 O O . GLN B 1 167 ? 11.051 19.486 15.47 1 93.11 167 GLN B O 1
ATOM 3913 N N . GLY B 1 168 ? 11.771 17.567 16.45 1 94.02 168 GLY B N 1
ATOM 3914 C CA . GLY B 1 168 ? 10.512 16.888 16.191 1 94.02 168 GLY B CA 1
ATOM 3915 C C . GLY B 1 168 ? 10.378 16.403 14.76 1 94.02 168 GLY B C 1
ATOM 3916 O O . GLY B 1 168 ? 9.276 16.373 14.209 1 94.02 168 GLY B O 1
ATOM 3917 N N . GLY B 1 169 ? 11.469 16.116 14.155 1 93.44 169 GLY B N 1
ATOM 3918 C CA . GLY B 1 169 ? 11.458 15.68 12.768 1 93.44 169 GLY B CA 1
ATOM 3919 C C . GLY B 1 169 ? 11.145 14.204 12.609 1 93.44 169 GLY B C 1
ATOM 3920 O O . GLY B 1 169 ? 10.963 13.492 13.6 1 93.44 169 GLY B O 1
ATOM 3921 N N . GLY B 1 170 ? 11.14 13.782 11.292 1 95.28 170 GLY B N 1
ATOM 3922 C CA . GLY B 1 170 ? 10.753 12.437 10.896 1 95.28 170 GLY B CA 1
ATOM 3923 C C . GLY B 1 170 ? 9.608 12.414 9.901 1 95.28 170 GLY B C 1
ATOM 3924 O O . GLY B 1 170 ? 8.715 13.263 9.954 1 95.28 170 GLY B O 1
ATOM 3925 N N . GLY B 1 171 ? 9.647 11.395 9.078 1 95.48 171 GLY B N 1
ATOM 3926 C CA . GLY B 1 171 ? 8.631 11.286 8.044 1 95.48 171 GLY B CA 1
ATOM 3927 C C . GLY B 1 171 ? 7.23 11.108 8.599 1 95.48 171 GLY B C 1
ATOM 3928 O O . GLY B 1 171 ? 6.266 11.642 8.048 1 95.48 171 GLY B O 1
ATOM 3929 N N . LEU B 1 172 ? 7.091 10.393 9.685 1 96.97 172 LEU B N 1
ATOM 3930 C CA . LEU B 1 172 ? 5.796 10.132 10.302 1 96.97 172 LEU B CA 1
ATOM 3931 C C . LEU B 1 172 ? 5.121 11.434 10.722 1 96.97 172 LEU B C 1
ATOM 3933 O O . LEU B 1 172 ? 3.968 11.684 10.364 1 96.97 172 LEU B O 1
ATOM 3937 N N . LEU B 1 173 ? 5.859 12.289 11.44 1 96.38 173 LEU B N 1
ATOM 3938 C CA . LEU B 1 173 ? 5.288 13.541 11.925 1 96.38 173 LEU B CA 1
ATOM 3939 C C . LEU B 1 173 ? 5.147 14.551 10.791 1 96.38 173 LEU B C 1
ATOM 3941 O O . LEU B 1 173 ? 4.198 15.337 10.769 1 96.38 173 LEU B O 1
ATOM 3945 N N . ALA B 1 174 ? 6.037 14.512 9.837 1 93.16 174 ALA B N 1
ATOM 3946 C CA . ALA B 1 174 ? 6.041 15.5 8.761 1 93.16 174 ALA B CA 1
ATOM 3947 C C . ALA B 1 174 ? 4.905 15.243 7.776 1 93.16 174 ALA B C 1
ATOM 3949 O O . ALA B 1 174 ? 4.19 16.169 7.387 1 93.16 174 ALA B O 1
ATOM 3950 N N . VAL B 1 175 ? 4.804 13.936 7.421 1 92.78 175 VAL B N 1
ATOM 3951 C CA . VAL B 1 175 ? 3.864 13.664 6.338 1 92.78 175 VAL B CA 1
ATOM 3952 C C . VAL B 1 175 ? 2.976 12.479 6.71 1 92.78 175 VAL B C 1
ATOM 3954 O O . VAL B 1 175 ? 1.819 12.406 6.288 1 92.78 175 VAL B O 1
ATOM 3957 N N . GLY B 1 176 ? 3.498 11.545 7.472 1 96.91 176 GLY B N 1
ATOM 3958 C CA . GLY B 1 176 ? 2.738 10.373 7.876 1 96.91 176 GLY B CA 1
ATOM 3959 C C . GLY B 1 176 ? 1.463 10.717 8.622 1 96.91 176 GLY B C 1
ATOM 3960 O O . GLY B 1 176 ? 0.484 9.97 8.568 1 96.91 176 GLY B O 1
ATOM 3961 N N . ILE B 1 177 ? 1.47 11.817 9.274 1 98.12 177 ILE B N 1
ATOM 3962 C CA . ILE B 1 177 ? 0.322 12.261 10.058 1 98.12 177 ILE B CA 1
ATOM 3963 C C . ILE B 1 177 ? -0.891 12.43 9.145 1 98.12 177 ILE B C 1
ATOM 3965 O O . ILE B 1 177 ? -2.018 12.121 9.538 1 98.12 177 ILE B O 1
ATOM 3969 N N . TYR B 1 178 ? -0.702 12.878 7.896 1 98.23 178 TYR B N 1
ATOM 3970 C CA . TYR B 1 178 ? -1.803 13.059 6.956 1 98.23 178 TYR B CA 1
ATOM 3971 C C . TYR B 1 178 ? -2.408 11.718 6.561 1 98.23 178 TYR B C 1
ATOM 3973 O O . TYR B 1 178 ? -3.62 11.614 6.354 1 98.23 178 TYR B O 1
ATOM 3981 N N . LEU B 1 179 ? -1.598 10.707 6.467 1 98.62 179 LEU B N 1
ATOM 3982 C CA . LEU B 1 179 ? -2.073 9.374 6.114 1 98.62 179 LEU B CA 1
ATOM 3983 C C . LEU B 1 179 ? -2.976 8.812 7.206 1 98.62 179 LEU B C 1
ATOM 3985 O O . LEU B 1 179 ? -4.033 8.248 6.915 1 98.62 179 LEU B O 1
ATOM 3989 N N . ILE B 1 180 ? -2.552 9.003 8.403 1 98.75 180 ILE B N 1
ATOM 3990 C CA . ILE B 1 180 ? -3.324 8.483 9.526 1 98.75 180 ILE B CA 1
ATOM 3991 C C . ILE B 1 180 ? -4.62 9.277 9.674 1 98.75 180 ILE B C 1
ATOM 3993 O O . ILE B 1 180 ? -5.68 8.704 9.934 1 98.75 180 ILE B O 1
ATOM 3997 N N . HIS B 1 181 ? -4.554 10.593 9.481 1 98.69 181 HIS B N 1
ATOM 3998 C CA . HIS B 1 181 ? -5.773 11.394 9.474 1 98.69 181 HIS B CA 1
ATOM 3999 C C . HIS B 1 181 ? -6.743 10.912 8.4 1 98.69 181 HIS B C 1
ATOM 4001 O O . HIS B 1 181 ? -7.949 10.828 8.639 1 98.69 181 HIS B O 1
ATOM 4007 N N . LEU B 1 182 ? -6.245 10.615 7.233 1 98.58 182 LEU B N 1
ATOM 4008 C CA . LEU B 1 182 ? -7.094 10.146 6.144 1 98.58 182 LEU B CA 1
ATOM 4009 C C . LEU B 1 182 ? -7.783 8.838 6.516 1 98.58 182 LEU B C 1
ATOM 4011 O O . LEU B 1 182 ? -8.986 8.68 6.296 1 98.58 182 LEU B O 1
ATOM 4015 N N . ALA B 1 183 ? -7.009 7.922 7.061 1 98.5 183 ALA B N 1
ATOM 4016 C CA . ALA B 1 183 ? -7.578 6.639 7.465 1 98.5 183 ALA B CA 1
ATOM 4017 C C . ALA B 1 183 ? -8.658 6.828 8.527 1 98.5 183 ALA B C 1
ATOM 4019 O O . ALA B 1 183 ? -9.736 6.236 8.436 1 98.5 183 ALA B O 1
ATOM 4020 N N . MET B 1 184 ? -8.363 7.644 9.502 1 97.67 184 MET B N 1
ATOM 4021 C CA . MET B 1 184 ? -9.319 7.866 10.582 1 97.67 184 MET B CA 1
ATOM 4022 C C . MET B 1 184 ? -10.554 8.603 10.073 1 97.67 184 MET B C 1
ATOM 4024 O O . MET B 1 184 ? -11.67 8.336 10.521 1 97.67 184 MET B O 1
ATOM 4028 N N . LEU B 1 185 ? -10.347 9.551 9.16 1 97.32 185 LEU B N 1
ATOM 4029 C CA . LEU B 1 185 ? -11.478 10.203 8.508 1 97.32 185 LEU B CA 1
ATOM 4030 C C . LEU B 1 185 ? -12.37 9.179 7.815 1 97.32 185 LEU B C 1
ATOM 4032 O O . LEU B 1 185 ? -13.595 9.222 7.955 1 97.32 185 LEU B O 1
ATOM 4036 N N . ALA B 1 186 ? -11.775 8.241 7.099 1 97.66 186 ALA B N 1
ATOM 4037 C CA . ALA B 1 186 ? -12.516 7.221 6.361 1 97.66 186 ALA B CA 1
ATOM 4038 C C . ALA B 1 186 ? -13.301 6.319 7.31 1 97.66 186 ALA B C 1
ATOM 4040 O O . ALA B 1 186 ? -14.416 5.898 6.995 1 97.66 186 ALA B O 1
ATOM 4041 N N . PHE B 1 187 ? -12.719 6.07 8.459 1 96.65 187 PHE B N 1
ATOM 4042 C CA . PHE B 1 187 ? -13.348 5.134 9.384 1 96.65 187 PHE B CA 1
ATOM 4043 C C . PHE B 1 187 ? -14.05 5.878 10.513 1 96.65 187 PHE B C 1
ATOM 4045 O O . PHE B 1 187 ? -14.13 5.378 11.637 1 96.65 187 PHE B O 1
ATOM 4052 N N . ASN B 1 188 ? -14.423 7.084 10.296 1 92.47 188 ASN B N 1
ATOM 4053 C CA . ASN B 1 188 ? -15.285 7.903 11.142 1 92.47 188 ASN B CA 1
ATOM 4054 C C . ASN B 1 188 ? -14.641 8.178 12.498 1 92.47 188 ASN B C 1
ATOM 4056 O O . ASN B 1 188 ? -15.306 8.099 13.533 1 92.47 188 ASN B O 1
ATOM 4060 N N . GLY B 1 189 ? -13.302 8.345 12.448 1 92.93 189 GLY B N 1
ATOM 4061 C CA . GLY B 1 189 ? -12.596 8.773 13.645 1 92.93 189 GLY B CA 1
ATOM 4062 C C . GLY B 1 189 ? -12.255 7.626 14.578 1 92.93 189 GLY B C 1
ATOM 4063 O O . GLY B 1 189 ? -11.619 7.831 15.614 1 92.93 189 GLY B O 1
ATOM 4064 N N . ALA B 1 190 ? -12.599 6.386 14.252 1 94.6 190 ALA B N 1
ATOM 4065 C CA . ALA B 1 190 ? -12.318 5.236 15.108 1 94.6 190 ALA B CA 1
ATOM 4066 C C . ALA B 1 190 ? -10.822 4.941 15.158 1 94.6 190 ALA B C 1
ATOM 4068 O O . ALA B 1 190 ? -10.131 5.028 14.14 1 94.6 190 ALA B O 1
ATOM 4069 N N . LYS B 1 191 ? -10.401 4.615 16.301 1 96.71 191 LYS B N 1
ATOM 4070 C CA . LYS B 1 191 ? -9.005 4.211 16.444 1 96.71 191 LYS B CA 1
ATOM 4071 C C . LYS B 1 191 ? -8.794 2.781 15.954 1 96.71 191 LYS B C 1
ATOM 4073 O O . LYS B 1 191 ? -9.627 1.906 16.2 1 96.71 191 LYS B O 1
ATOM 4078 N N . PRO B 1 192 ? -7.719 2.554 15.301 1 98.41 192 PRO B N 1
ATOM 4079 C CA . PRO B 1 192 ? -7.422 1.164 14.944 1 98.41 192 PRO B CA 1
ATOM 4080 C C . PRO B 1 192 ? -7.115 0.296 16.162 1 98.41 192 PRO B C 1
ATOM 4082 O O . PRO B 1 192 ? -6.548 0.781 17.144 1 98.41 192 PRO B O 1
ATOM 4085 N N . GLU B 1 193 ? -7.423 -0.936 16.094 1 98 193 GLU B N 1
ATOM 4086 C CA . GLU B 1 193 ? -7.173 -1.904 17.158 1 98 193 GLU B CA 1
ATOM 4087 C C . GLU B 1 193 ? -5.809 -2.568 16.99 1 98 193 GLU B C 1
ATOM 4089 O O . GLU B 1 193 ? -5.229 -3.059 17.961 1 98 193 GLU B O 1
ATOM 4094 N N . LYS B 1 194 ? -5.388 -2.663 15.784 1 98.25 194 LYS B N 1
ATOM 4095 C CA . LYS B 1 194 ? -4.085 -3.24 15.467 1 98.25 194 LYS B CA 1
ATOM 4096 C C . LYS B 1 194 ? -3.207 -2.239 14.722 1 98.25 194 LYS B C 1
ATOM 4098 O O . LYS B 1 194 ? -3.68 -1.535 13.828 1 98.25 194 LYS B O 1
ATOM 4103 N N . VAL B 1 195 ? -1.972 -2.123 15.139 1 98.72 195 VAL B N 1
ATOM 4104 C CA . VAL B 1 195 ? -0.982 -1.254 14.51 1 98.72 195 VAL B CA 1
ATOM 4105 C C . VAL B 1 195 ? 0.32 -2.022 14.299 1 98.72 195 VAL B C 1
ATOM 4107 O O . VAL B 1 195 ? 0.92 -2.516 15.257 1 98.72 195 VAL B O 1
ATOM 4110 N N . GLU B 1 196 ? 0.723 -2.216 13.058 1 98.72 196 GLU B N 1
ATOM 4111 C CA . GLU B 1 196 ? 1.987 -2.851 12.696 1 98.72 196 GLU B CA 1
ATOM 4112 C C . GLU B 1 196 ? 2.787 -1.979 11.732 1 98.72 196 GLU B C 1
ATOM 4114 O O . GLU B 1 196 ? 2.211 -1.263 10.91 1 98.72 196 GLU B O 1
ATOM 4119 N N . ALA B 1 197 ? 4.144 -2.065 11.859 1 98.73 197 ALA B N 1
ATOM 4120 C CA . ALA B 1 197 ? 4.946 -1.172 11.027 1 98.73 197 ALA B CA 1
ATOM 4121 C C . ALA B 1 197 ? 6.376 -1.687 10.891 1 98.73 197 ALA B C 1
ATOM 4123 O O . ALA B 1 197 ? 6.841 -2.473 11.72 1 98.73 197 ALA B O 1
ATOM 4124 N N . VAL B 1 198 ? 6.983 -1.319 9.813 1 98.63 198 VAL B N 1
ATOM 4125 C CA . VAL B 1 198 ? 8.422 -1.42 9.597 1 98.63 198 VAL B CA 1
ATOM 4126 C C . VAL B 1 198 ? 8.983 -0.055 9.203 1 98.63 198 VAL B C 1
ATOM 4128 O O . VAL B 1 198 ? 8.316 0.722 8.515 1 98.63 198 VAL B O 1
ATOM 4131 N N . GLY B 1 199 ? 10.108 0.279 9.747 1 97.85 199 GLY B N 1
ATOM 4132 C CA . GLY B 1 199 ? 10.649 1.6 9.473 1 97.85 199 GLY B CA 1
ATOM 4133 C C . GLY B 1 199 ? 12.165 1.63 9.443 1 97.85 199 GLY B C 1
ATOM 4134 O O . GLY B 1 199 ? 12.818 0.659 9.829 1 97.85 199 GLY B O 1
ATOM 4135 N N . GLU B 1 200 ? 12.661 2.688 8.893 1 97.45 200 GLU B N 1
ATOM 4136 C CA . GLU B 1 200 ? 14.082 3.02 8.848 1 97.45 200 GLU B CA 1
ATOM 4137 C C . GLU B 1 200 ? 14.352 4.377 9.492 1 97.45 200 GLU B C 1
ATOM 4139 O O . GLU B 1 200 ? 13.717 5.374 9.143 1 97.45 200 GLU B O 1
ATOM 4144 N N . LEU B 1 201 ? 15.295 4.426 10.39 1 96.76 201 LEU B N 1
ATOM 4145 C CA . LEU B 1 201 ? 15.705 5.686 11 1 96.76 201 LEU B CA 1
ATOM 4146 C C . LEU B 1 201 ? 16.93 6.257 10.294 1 96.76 201 LEU B C 1
ATOM 4148 O O . LEU B 1 201 ? 17.834 5.512 9.909 1 96.76 201 LEU B O 1
ATOM 4152 N N . GLY B 1 202 ? 16.919 7.551 10.11 1 93.94 202 GLY B N 1
ATOM 4153 C CA . GLY B 1 202 ? 18.054 8.233 9.51 1 93.94 202 GLY B CA 1
ATOM 4154 C C . GLY B 1 202 ? 19.125 8.608 10.516 1 93.94 202 GLY B C 1
ATOM 4155 O O . GLY B 1 202 ? 19.003 8.302 11.704 1 93.94 202 GLY B O 1
ATOM 4156 N N . PRO B 1 203 ? 20.114 9.262 10.014 1 92.92 203 PRO B N 1
ATOM 4157 C CA . PRO B 1 203 ? 21.268 9.576 10.859 1 92.92 203 PRO B CA 1
ATOM 4158 C C . PRO B 1 203 ? 20.929 10.554 11.981 1 92.92 203 PRO B C 1
ATOM 4160 O O . PRO B 1 203 ? 21.612 10.581 13.009 1 92.92 203 PRO B O 1
ATOM 4163 N N . LYS B 1 204 ? 19.89 11.293 11.887 1 94.27 204 LYS B N 1
ATOM 4164 C CA . LYS B 1 204 ? 19.535 12.286 12.897 1 94.27 204 LYS B CA 1
ATOM 4165 C C . LYS B 1 204 ? 18.408 11.781 13.792 1 94.27 204 LYS B C 1
ATOM 4167 O O . LYS B 1 204 ? 17.763 12.566 14.49 1 94.27 204 LYS B O 1
ATOM 4172 N N . GLY B 1 205 ? 18.1 10.518 13.559 1 95.21 205 GLY B N 1
ATOM 4173 C CA . GLY B 1 205 ? 17.22 9.831 14.491 1 95.21 205 GLY B CA 1
ATOM 4174 C C . GLY B 1 205 ? 15.779 9.777 14.022 1 95.21 205 GLY B C 1
ATOM 4175 O O . GLY B 1 205 ? 14.984 8.983 14.53 1 95.21 205 GLY B O 1
ATOM 4176 N N . GLY B 1 206 ? 15.42 10.649 13.122 1 95.93 206 GLY B N 1
ATOM 4177 C CA . GLY B 1 206 ? 14.068 10.616 12.588 1 95.93 206 GLY B CA 1
ATOM 4178 C C . GLY B 1 206 ? 13.85 9.499 11.585 1 95.93 206 GLY B C 1
ATOM 4179 O O . GLY B 1 206 ? 14.793 9.056 10.926 1 95.93 206 GLY B O 1
ATOM 4180 N N . ASP B 1 207 ? 12.628 9.036 11.528 1 96.87 207 ASP B N 1
ATOM 4181 C CA . ASP B 1 207 ? 12.331 8.018 10.524 1 96.87 207 ASP B CA 1
ATOM 4182 C C . ASP B 1 207 ? 12.391 8.603 9.115 1 96.87 207 ASP B C 1
ATOM 4184 O O . ASP B 1 207 ? 11.864 9.689 8.865 1 96.87 207 ASP B O 1
ATOM 4188 N N . VAL B 1 208 ? 13.023 7.848 8.182 1 95.91 208 VAL B N 1
ATOM 4189 C CA . VAL B 1 208 ? 13.168 8.327 6.812 1 95.91 208 VAL B CA 1
ATOM 4190 C C . VAL B 1 208 ? 12.317 7.475 5.873 1 95.91 208 VAL B C 1
ATOM 4192 O O . VAL B 1 208 ? 12.062 7.863 4.731 1 95.91 208 VAL B O 1
ATOM 4195 N N . ARG B 1 209 ? 11.909 6.311 6.297 1 96.9 209 ARG B N 1
ATOM 4196 C CA . ARG B 1 209 ? 10.978 5.416 5.617 1 96.9 209 ARG B CA 1
ATOM 4197 C C . ARG B 1 209 ? 10.157 4.614 6.622 1 96.9 209 ARG B C 1
ATOM 4199 O O . ARG B 1 209 ? 10.712 3.995 7.532 1 96.9 209 ARG B O 1
ATOM 4206 N N . THR B 1 210 ? 8.881 4.683 6.53 1 98.31 210 THR B N 1
ATOM 4207 C CA . THR B 1 210 ? 8.003 3.929 7.419 1 98.31 210 THR B CA 1
ATOM 4208 C C . THR B 1 210 ? 6.791 3.399 6.659 1 98.31 210 THR B C 1
ATOM 4210 O O . THR B 1 210 ? 6.093 4.16 5.984 1 98.31 210 THR B O 1
ATOM 4213 N N . SER B 1 211 ? 6.58 2.112 6.648 1 98.61 211 SER B N 1
ATOM 4214 C CA . SER B 1 211 ? 5.37 1.458 6.16 1 98.61 211 SER B CA 1
ATOM 4215 C C . SER B 1 211 ? 4.559 0.867 7.307 1 98.61 211 SER B C 1
ATOM 4217 O O . SER B 1 211 ? 5.123 0.299 8.245 1 98.61 211 SER B O 1
ATOM 4219 N N . MET B 1 212 ? 3.256 1.05 7.269 1 98.77 212 MET B N 1
ATOM 4220 C CA . MET B 1 212 ? 2.433 0.573 8.376 1 98.77 212 MET B CA 1
ATOM 4221 C C . MET B 1 212 ? 1.117 -0.005 7.866 1 98.77 212 MET B C 1
ATOM 4223 O O . MET B 1 212 ? 0.624 0.398 6.811 1 98.77 212 MET B O 1
ATOM 4227 N N . VAL B 1 213 ? 0.603 -0.921 8.569 1 98.77 213 VAL B N 1
ATOM 4228 C CA . VAL B 1 213 ? -0.738 -1.462 8.373 1 98.77 213 VAL B CA 1
ATOM 4229 C C . VAL B 1 213 ? -1.543 -1.327 9.664 1 98.77 213 VAL B C 1
ATOM 4231 O O . VAL B 1 213 ? -1.037 -1.614 10.751 1 98.77 213 VAL B O 1
ATOM 4234 N N . LEU B 1 214 ? -2.712 -0.795 9.498 1 98.85 214 LEU B N 1
ATOM 4235 C CA . LEU B 1 214 ? -3.636 -0.589 10.608 1 98.85 214 LEU B CA 1
ATOM 4236 C C . LEU B 1 214 ? -4.887 -1.445 10.439 1 98.85 214 LEU B C 1
ATOM 4238 O O . LEU B 1 214 ? -5.37 -1.632 9.321 1 98.85 214 LEU B O 1
ATOM 4242 N N . GLY B 1 215 ? -5.44 -1.925 11.579 1 98.69 215 GLY B N 1
ATOM 4243 C CA . GLY B 1 215 ? -6.631 -2.757 11.545 1 98.69 215 GLY B CA 1
ATOM 4244 C C . GLY B 1 215 ? -7.715 -2.287 12.496 1 98.69 215 GLY B C 1
ATOM 4245 O O . GLY B 1 215 ? -7.426 -1.878 13.623 1 98.69 215 GLY B O 1
ATOM 4246 N N . TRP B 1 216 ? -8.914 -2.242 12.034 1 98.02 216 TRP B N 1
ATOM 4247 C CA . TRP B 1 216 ? -10.099 -1.955 12.836 1 98.02 216 TRP B CA 1
ATOM 4248 C C . TRP B 1 216 ? -10.982 -3.191 12.964 1 98.02 216 TRP B C 1
ATOM 4250 O O . TRP B 1 216 ? -10.739 -4.207 12.308 1 98.02 216 TRP B O 1
ATOM 4260 N N . SER B 1 217 ? -12.003 -3.073 13.806 1 94.92 217 SER B N 1
ATOM 4261 C CA . SER B 1 217 ? -13.006 -4.126 13.925 1 94.92 217 SER B CA 1
ATOM 4262 C C . SER B 1 217 ? -13.719 -4.363 12.599 1 94.92 217 SER B C 1
ATOM 4264 O O . SER B 1 217 ? -13.786 -3.466 11.755 1 94.92 217 SER B O 1
ATOM 4266 N N . GLY B 1 218 ? -14.13 -5.57 12.363 1 92.62 218 GLY B N 1
ATOM 4267 C CA . GLY B 1 218 ? -14.866 -5.902 11.153 1 92.62 218 GLY B CA 1
ATOM 4268 C C . GLY B 1 218 ? -13.967 -6.145 9.956 1 92.62 218 GLY B C 1
ATOM 4269 O O . GLY B 1 218 ? -14.429 -6.134 8.813 1 92.62 218 GLY B O 1
ATOM 4270 N N . GLY B 1 219 ? -12.72 -6.223 10.166 1 95.09 219 GLY B N 1
ATOM 4271 C CA . GLY B 1 219 ? -11.784 -6.564 9.107 1 95.09 219 GLY B CA 1
ATOM 4272 C C . GLY B 1 219 ? -11.327 -5.36 8.304 1 95.09 219 GLY B C 1
ATOM 4273 O O . GLY B 1 219 ? -10.654 -5.507 7.282 1 95.09 219 GLY B O 1
ATOM 4274 N N . ARG B 1 220 ? -11.685 -4.154 8.693 1 97.29 220 ARG B N 1
ATOM 4275 C CA . ARG B 1 220 ? -11.277 -2.921 8.028 1 97.29 220 ARG B CA 1
ATOM 4276 C C . ARG B 1 220 ? -9.787 -2.66 8.224 1 97.29 220 ARG B C 1
ATOM 4278 O O . ARG B 1 220 ? -9.242 -2.92 9.299 1 97.29 220 ARG B O 1
ATOM 4285 N N . GLN B 1 221 ? -9.151 -2.198 7.144 1 98.62 221 GLN B N 1
ATOM 4286 C CA . GLN B 1 221 ? -7.7 -2.063 7.218 1 98.62 221 GLN B CA 1
ATOM 4287 C C . GLN B 1 221 ? -7.224 -0.817 6.476 1 98.62 221 GLN B C 1
ATOM 4289 O O . GLN B 1 221 ? -7.939 -0.285 5.624 1 98.62 221 GLN B O 1
ATOM 4294 N N . ALA B 1 222 ? -6.064 -0.358 6.79 1 98.79 222 ALA B N 1
ATOM 4295 C CA . ALA B 1 222 ? -5.369 0.689 6.046 1 98.79 222 ALA B CA 1
ATOM 4296 C C . ALA B 1 222 ? -3.912 0.311 5.798 1 98.79 222 ALA B C 1
ATOM 4298 O O . ALA B 1 222 ? -3.246 -0.232 6.683 1 98.79 222 ALA B O 1
ATOM 4299 N N . MET B 1 223 ? -3.497 0.493 4.678 1 98.6 223 MET B N 1
ATOM 4300 C CA . MET B 1 223 ? -2.104 0.345 4.269 1 98.6 223 MET B CA 1
ATOM 4301 C C . MET B 1 223 ? -1.487 1.7 3.937 1 98.6 223 MET B C 1
ATOM 4303 O O . MET B 1 223 ? -1.9 2.357 2.98 1 98.6 223 MET B O 1
ATOM 4307 N N . LEU B 1 224 ? -0.461 2.069 4.678 1 98.72 224 LEU B N 1
ATOM 4308 C CA . LEU B 1 224 ? 0.064 3.427 4.593 1 98.72 224 LEU B CA 1
ATOM 4309 C C . LEU B 1 224 ? 1.588 3.42 4.546 1 98.72 224 LEU B C 1
ATOM 4311 O O . LEU B 1 224 ? 2.231 2.633 5.245 1 98.72 224 LEU B O 1
ATOM 4315 N N . ALA B 1 225 ? 2.185 4.333 3.719 1 98.46 225 ALA B N 1
ATOM 4316 C CA . ALA B 1 225 ? 3.642 4.412 3.649 1 98.46 225 ALA B CA 1
ATOM 4317 C C . ALA B 1 225 ? 4.106 5.857 3.497 1 98.46 225 ALA B C 1
ATOM 4319 O O . ALA B 1 225 ? 3.497 6.638 2.762 1 98.46 225 ALA B O 1
ATOM 4320 N N . VAL B 1 226 ? 5.145 6.173 4.17 1 97.06 226 VAL B N 1
ATOM 4321 C CA . VAL B 1 226 ? 5.763 7.492 4.082 1 97.06 226 VAL B CA 1
ATOM 4322 C C . VAL B 1 226 ? 7.266 7.344 3.857 1 97.06 226 VAL B C 1
ATOM 4324 O O . VAL B 1 226 ? 7.885 6.4 4.356 1 97.06 226 VAL B O 1
ATOM 4327 N N . SER B 1 227 ? 7.841 8.308 3.073 1 96.4 227 SER B N 1
ATOM 4328 C CA . SER B 1 227 ? 9.283 8.273 2.853 1 96.4 227 SER B CA 1
ATOM 4329 C C . SER B 1 227 ? 9.843 9.675 2.636 1 96.4 227 SER B C 1
ATOM 4331 O O . SER B 1 227 ? 9.221 10.501 1.964 1 96.4 227 SER B O 1
ATOM 4333 N N . LEU B 1 228 ? 10.951 9.919 3.231 1 93.61 228 LEU B N 1
ATOM 4334 C CA . LEU B 1 228 ? 11.721 11.124 2.946 1 93.61 228 LEU B CA 1
ATOM 4335 C C . LEU B 1 228 ? 12.838 10.833 1.95 1 93.61 228 LEU B C 1
ATOM 4337 O O . LEU B 1 228 ? 13.727 11.663 1.747 1 93.61 228 LEU B O 1
ATOM 4341 N N . ARG B 1 229 ? 12.808 9.56 1.367 1 92.55 229 ARG B N 1
ATOM 4342 C CA . ARG B 1 229 ? 13.87 9.124 0.466 1 92.55 229 ARG B CA 1
ATOM 4343 C C . ARG B 1 229 ? 13.303 8.701 -0.885 1 92.55 229 ARG B C 1
ATOM 4345 O O . ARG B 1 229 ? 14.055 8.452 -1.83 1 92.55 229 ARG B O 1
ATOM 4352 N N . ASP B 1 230 ? 11.968 8.552 -0.906 1 93.11 230 ASP B N 1
ATOM 4353 C CA . ASP B 1 230 ? 11.334 8.042 -2.118 1 93.11 230 ASP B CA 1
ATOM 4354 C C . ASP B 1 230 ? 10.232 8.983 -2.599 1 93.11 230 ASP B C 1
ATOM 4356 O O . ASP B 1 230 ? 9.509 9.567 -1.789 1 93.11 230 ASP B O 1
ATOM 4360 N N . ASN B 1 231 ? 10.077 9.025 -3.927 1 92.76 231 ASN B N 1
ATOM 4361 C CA . ASN B 1 231 ? 8.948 9.747 -4.505 1 92.76 231 ASN B CA 1
ATOM 4362 C C . ASN B 1 231 ? 7.72 8.851 -4.641 1 92.76 231 ASN B C 1
ATOM 4364 O O . ASN B 1 231 ? 7.383 8.415 -5.744 1 92.76 231 ASN B O 1
ATOM 4368 N N . TYR B 1 232 ? 7.077 8.588 -3.53 1 95.77 232 TYR B N 1
ATOM 4369 C CA . TYR B 1 232 ? 5.856 7.79 -3.553 1 95.77 232 TYR B CA 1
ATOM 4370 C C . TYR B 1 232 ? 4.743 8.517 -4.298 1 95.77 232 TYR B C 1
ATOM 4372 O O . TYR B 1 232 ? 4.86 9.708 -4.593 1 95.77 232 TYR B O 1
ATOM 4380 N N . ALA B 1 233 ? 3.69 7.874 -4.63 1 91.99 233 ALA B N 1
ATOM 4381 C CA . ALA B 1 233 ? 2.644 8.335 -5.539 1 91.99 233 ALA B CA 1
ATOM 4382 C C . ALA B 1 233 ? 1.952 9.58 -4.993 1 91.99 233 ALA B C 1
ATOM 4384 O O . ALA B 1 233 ? 1.536 10.453 -5.758 1 91.99 233 ALA B O 1
ATOM 4385 N N . GLY B 1 234 ? 1.82 9.705 -3.665 1 96.06 234 GLY B N 1
ATOM 4386 C CA . GLY B 1 234 ? 1.134 10.827 -3.043 1 96.06 234 GLY B CA 1
ATOM 4387 C C . GLY B 1 234 ? -0.362 10.823 -3.29 1 96.06 234 GLY B C 1
ATOM 4388 O O . GLY B 1 234 ? -1.01 11.869 -3.225 1 96.06 234 GLY B O 1
ATOM 4389 N N . SER B 1 235 ? -0.899 9.719 -3.735 1 96.96 235 SER B N 1
ATOM 4390 C CA . SER B 1 235 ? -2.323 9.515 -3.985 1 96.96 235 SER B CA 1
ATOM 4391 C C . SER B 1 235 ? -2.935 8.573 -2.954 1 96.96 235 SER B C 1
ATOM 4393 O O . SER B 1 235 ? -2.222 7.996 -2.131 1 96.96 235 SER B O 1
ATOM 4395 N N . ALA B 1 236 ? -4.218 8.486 -2.957 1 98.42 236 ALA B N 1
ATOM 4396 C CA . ALA B 1 236 ? -4.9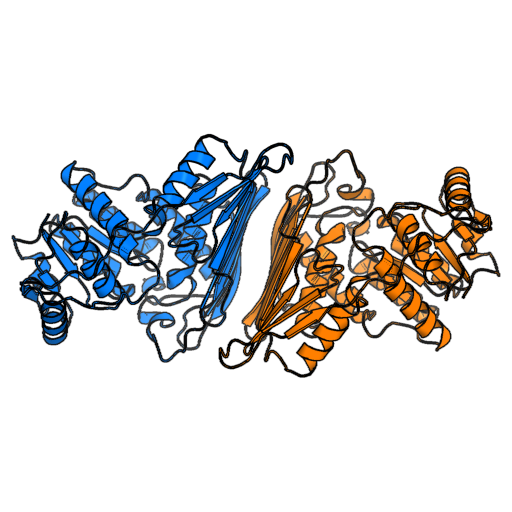33 7.62 -2.024 1 98.42 236 ALA B CA 1
ATOM 4397 C C . ALA B 1 236 ? -6.162 7 -2.682 1 98.42 236 ALA B C 1
ATOM 4399 O O . ALA B 1 236 ? -6.736 7.579 -3.608 1 98.42 236 ALA B O 1
ATOM 4400 N N . VAL B 1 237 ? -6.496 5.848 -2.243 1 98.49 237 VAL B N 1
ATOM 4401 C CA . VAL B 1 237 ? -7.738 5.19 -2.638 1 98.49 237 VAL B CA 1
ATOM 4402 C C . VAL B 1 237 ? -8.474 4.69 -1.397 1 98.49 237 VAL B C 1
ATOM 4404 O O . VAL B 1 237 ? -7.872 4.067 -0.519 1 98.49 237 VAL B O 1
ATOM 4407 N N . ILE B 1 238 ? -9.701 4.997 -1.284 1 98.6 238 ILE B N 1
ATOM 4408 C CA . ILE B 1 238 ? -10.597 4.489 -0.251 1 98.6 238 ILE B CA 1
ATOM 4409 C C . ILE B 1 238 ? -11.58 3.494 -0.865 1 98.6 238 ILE B C 1
ATOM 4411 O O . ILE B 1 238 ? -12.356 3.848 -1.755 1 98.6 238 ILE B O 1
ATOM 4415 N N . TYR B 1 239 ? -11.564 2.309 -0.358 1 97.71 239 TYR B N 1
ATOM 4416 C CA . TYR B 1 239 ? -12.417 1.251 -0.889 1 97.71 239 TYR B CA 1
ATOM 4417 C C . TYR B 1 239 ? -13.654 1.06 -0.019 1 97.71 239 TYR B C 1
ATOM 4419 O O . TYR B 1 239 ? -13.547 0.925 1.202 1 97.71 239 TYR B O 1
ATOM 4427 N N . GLY B 1 240 ? -14.789 1.019 -0.685 1 96.54 240 GLY B N 1
ATOM 4428 C CA . GLY B 1 240 ? -16.049 0.66 -0.053 1 96.54 240 GLY B CA 1
ATOM 4429 C C . GLY B 1 240 ? -16.744 -0.506 -0.73 1 96.54 240 GLY B C 1
ATOM 4430 O O . GLY B 1 240 ? -16.264 -1.019 -1.743 1 96.54 240 GLY B O 1
ATOM 4431 N N . THR B 1 241 ? -17.845 -0.969 -0.194 1 95.13 241 THR B N 1
ATOM 4432 C CA . THR B 1 241 ? -18.549 -2.145 -0.695 1 95.13 241 THR B CA 1
ATOM 4433 C C . THR B 1 241 ? -19.306 -1.816 -1.978 1 95.13 241 THR B C 1
ATOM 4435 O O . THR B 1 241 ? -19.7 -2.717 -2.721 1 95.13 241 THR B O 1
ATOM 4438 N N . LYS B 1 242 ? -19.484 -0.456 -2.314 1 95.26 242 LYS B N 1
ATOM 4439 C CA . LYS B 1 242 ? -20.27 -0.094 -3.49 1 95.26 242 LYS B CA 1
ATOM 4440 C C . LYS B 1 242 ? -19.422 0.668 -4.504 1 95.26 242 LYS B C 1
ATOM 4442 O O . LYS B 1 242 ? -19.748 0.704 -5.692 1 95.26 242 LYS B O 1
ATOM 4447 N N . ALA B 1 243 ? -18.393 1.318 -4.022 1 96.13 243 ALA B N 1
ATOM 4448 C CA . ALA B 1 243 ? -17.558 2.173 -4.861 1 96.13 243 ALA B CA 1
ATOM 4449 C C . ALA B 1 243 ? -16.197 2.416 -4.214 1 96.13 243 ALA B C 1
ATOM 4451 O O . ALA B 1 243 ? -15.99 2.082 -3.045 1 96.13 243 ALA B O 1
ATOM 4452 N N . LYS B 1 244 ? -15.343 2.867 -4.955 1 97.14 244 LYS B N 1
ATOM 4453 C CA . LYS B 1 244 ? -14.083 3.354 -4.401 1 97.14 244 LYS B CA 1
ATOM 4454 C C . LYS B 1 244 ? -13.893 4.84 -4.688 1 97.14 244 LYS B C 1
ATOM 4456 O O . LYS B 1 244 ? -14.451 5.368 -5.653 1 97.14 244 LYS B O 1
ATOM 4461 N N . ILE B 1 245 ? -13.174 5.51 -3.874 1 98.25 245 ILE B N 1
ATOM 4462 C CA . ILE B 1 245 ? -12.765 6.899 -4.048 1 98.25 245 ILE B CA 1
ATOM 4463 C C . ILE B 1 245 ? -11.284 6.959 -4.415 1 98.25 245 ILE B C 1
ATOM 4465 O O . ILE B 1 245 ? -10.444 6.371 -3.73 1 98.25 245 ILE B O 1
ATOM 4469 N N . SER B 1 246 ? -11 7.628 -5.461 1 98.23 246 SER B N 1
ATOM 4470 C CA . SER B 1 246 ? -9.614 7.877 -5.843 1 98.23 246 SER B CA 1
ATOM 4471 C C . SER B 1 246 ? -9.251 9.349 -5.683 1 98.23 246 SER B C 1
ATOM 4473 O O . SER B 1 246 ? -9.929 10.224 -6.227 1 98.23 246 SER B O 1
ATOM 4475 N N . ILE B 1 247 ? -8.231 9.615 -4.92 1 98.45 247 ILE B N 1
ATOM 4476 C CA . ILE B 1 247 ? -7.701 10.959 -4.721 1 98.45 247 ILE B CA 1
ATOM 4477 C C . ILE B 1 247 ? -6.309 11.062 -5.339 1 98.45 247 ILE B C 1
ATOM 4479 O O . ILE B 1 247 ? -5.347 10.493 -4.818 1 98.45 247 ILE B O 1
ATOM 4483 N N . PRO B 1 248 ? -6.158 11.785 -6.42 1 96.58 248 PRO B N 1
ATOM 4484 C CA . PRO B 1 248 ? -4.848 11.882 -7.067 1 96.58 248 PRO B CA 1
ATOM 4485 C C . PRO B 1 248 ? -3.861 12.738 -6.278 1 96.58 248 PRO B C 1
ATOM 4487 O O . PRO B 1 248 ? -4.212 13.28 -5.227 1 96.58 248 PRO B O 1
ATOM 4490 N N . PHE B 1 249 ? -2.649 12.826 -6.722 1 94.7 249 PHE B N 1
ATOM 4491 C CA . PHE B 1 249 ? -1.608 13.677 -6.157 1 94.7 249 PHE B CA 1
ATOM 4492 C C . PHE B 1 249 ? -1.999 15.147 -6.254 1 94.7 249 PHE B C 1
ATOM 4494 O O . PHE B 1 249 ? -2.447 15.608 -7.305 1 94.7 249 PHE B O 1
ATOM 4501 N N . PRO B 1 250 ? -1.815 15.723 -5.183 1 95.12 250 PRO B N 1
ATOM 4502 C CA . PRO B 1 250 ? -1.468 15.322 -3.817 1 95.12 250 PRO B CA 1
ATOM 4503 C C . PRO B 1 250 ? -2.695 15.131 -2.929 1 95.12 250 PRO B C 1
ATOM 4505 O O . PRO B 1 250 ? -3.481 16.063 -2.746 1 95.12 250 PRO B O 1
ATOM 4508 N N . PHE B 1 251 ? -2.776 14.009 -2.301 1 96.67 251 PHE B N 1
ATOM 4509 C CA . PHE B 1 251 ? -4.017 13.672 -1.613 1 96.67 251 PHE B CA 1
ATOM 4510 C C . PHE B 1 251 ? -4.201 14.539 -0.373 1 96.67 251 PHE B C 1
ATOM 4512 O O . PHE B 1 251 ? -5.32 14.7 0.118 1 96.67 251 PHE B O 1
ATOM 4519 N N . LEU B 1 252 ? -3.105 15.072 0.191 1 96.45 252 LEU B N 1
ATOM 4520 C CA . LEU B 1 252 ? -3.188 15.805 1.449 1 96.45 252 LEU B CA 1
ATOM 4521 C C . LEU B 1 252 ? -3.726 17.214 1.223 1 96.45 252 LEU B C 1
ATOM 4523 O O . LEU B 1 252 ? -4.083 17.907 2.178 1 96.45 252 LEU B O 1
ATOM 4527 N N . CYS B 1 253 ? -3.736 17.71 -0.034 1 96.45 253 CYS B N 1
ATOM 4528 C CA . CYS B 1 253 ? -4.301 19.001 -0.41 1 96.45 253 CYS B CA 1
ATOM 4529 C C . CYS B 1 253 ? -4.977 18.924 -1.774 1 96.45 253 CYS B C 1
ATOM 4531 O O . CYS B 1 253 ? -4.587 19.63 -2.705 1 96.45 253 CYS B O 1
ATOM 4533 N N . PRO B 1 254 ? -6.013 18.113 -1.789 1 97.3 254 PRO B N 1
ATOM 4534 C CA . PRO B 1 254 ? -6.567 17.751 -3.096 1 97.3 254 PRO B CA 1
ATOM 4535 C C . PRO B 1 254 ? -7.476 18.835 -3.672 1 97.3 254 PRO B C 1
ATOM 4537 O O . PRO B 1 254 ? -8.198 19.5 -2.925 1 97.3 254 PRO B O 1
ATOM 4540 N N . THR B 1 255 ? -7.425 18.953 -5.013 1 96.46 255 THR B N 1
ATOM 4541 C CA . THR B 1 255 ? -8.361 19.821 -5.719 1 96.46 255 THR B CA 1
ATOM 4542 C C . THR B 1 255 ? -9.347 18.998 -6.542 1 96.46 255 THR B C 1
ATOM 4544 O O . THR B 1 255 ? -10.264 19.549 -7.155 1 96.46 255 THR B O 1
ATOM 4547 N N . SER B 1 256 ? -9.171 17.708 -6.508 1 97.58 256 SER B N 1
ATOM 4548 C CA . SER B 1 256 ? -10.095 16.827 -7.215 1 97.58 256 SER B CA 1
ATOM 4549 C C . SER B 1 256 ? -10.084 15.423 -6.621 1 97.58 256 SER B C 1
ATOM 4551 O O . SER B 1 256 ? -9.155 15.056 -5.898 1 97.58 256 SER B O 1
ATOM 4553 N N . ALA B 1 257 ? -11.092 14.631 -6.849 1 98.22 257 ALA B N 1
ATOM 4554 C CA . ALA B 1 257 ? -11.245 13.218 -6.514 1 98.22 257 ALA B CA 1
ATOM 4555 C C . ALA B 1 257 ? -12.336 12.568 -7.359 1 98.22 257 ALA B C 1
ATOM 4557 O O . ALA B 1 257 ? -13.123 13.261 -8.007 1 98.22 257 ALA B O 1
ATOM 4558 N N . THR B 1 258 ? -12.34 11.301 -7.455 1 97.76 258 THR B N 1
ATOM 4559 C CA . THR B 1 258 ? -13.331 10.578 -8.245 1 97.76 258 THR B CA 1
ATOM 4560 C C . THR B 1 258 ? -13.97 9.463 -7.422 1 97.76 258 THR B C 1
ATOM 4562 O O . THR B 1 258 ? -13.272 8.708 -6.743 1 97.76 258 THR B O 1
ATOM 4565 N N . VAL B 1 259 ? -15.254 9.396 -7.396 1 97.34 259 VAL B N 1
ATOM 4566 C CA . VAL B 1 259 ? -16.011 8.267 -6.866 1 97.34 259 VAL B CA 1
ATOM 4567 C C . VAL B 1 259 ? -16.362 7.303 -7.997 1 97.34 259 VAL B C 1
ATOM 4569 O O . VAL B 1 259 ? -17.057 7.676 -8.946 1 97.34 259 VAL B O 1
ATOM 4572 N N . GLU B 1 260 ? -15.907 6.101 -7.909 1 96.33 260 GLU B N 1
ATOM 4573 C CA . GLU B 1 260 ? -16.081 5.114 -8.972 1 96.33 260 GLU B CA 1
ATOM 4574 C C . GLU B 1 260 ? -16.931 3.938 -8.499 1 96.33 260 GLU B C 1
ATOM 4576 O O . GLU B 1 260 ? -16.428 3.028 -7.837 1 96.33 260 GLU B O 1
ATOM 4581 N N . PRO B 1 261 ? -18.193 3.871 -8.921 1 95.67 261 PRO B N 1
ATOM 4582 C CA . PRO B 1 261 ? -19.052 2.741 -8.555 1 95.67 261 PRO B CA 1
ATOM 4583 C C . PRO B 1 261 ? -18.583 1.423 -9.166 1 95.67 261 PRO B C 1
ATOM 4585 O O . PRO B 1 261 ? -18.018 1.412 -10.262 1 95.67 261 PRO B O 1
ATOM 4588 N N . TYR B 1 262 ? -18.777 0.352 -8.437 1 91.99 262 TYR B N 1
ATOM 4589 C CA . TYR B 1 262 ? -18.417 -0.96 -8.961 1 91.99 262 TYR B CA 1
ATOM 4590 C C . TYR B 1 262 ? -19.452 -1.449 -9.967 1 91.99 262 TYR B C 1
ATOM 4592 O O . TYR B 1 262 ? -19.148 -2.279 -10.827 1 91.99 262 TYR B O 1
ATOM 4600 N N . ASP B 1 263 ? -20.687 -1.009 -9.819 1 90.88 263 ASP B N 1
ATOM 4601 C CA . ASP B 1 263 ? -21.715 -1.289 -10.817 1 90.88 263 ASP B CA 1
ATOM 4602 C C . ASP B 1 263 ? -21.387 -0.616 -12.147 1 90.88 263 ASP B C 1
ATOM 4604 O O . ASP B 1 263 ? -21.377 0.613 -12.241 1 90.88 263 ASP B O 1
ATOM 4608 N N . PRO B 1 264 ? -21.14 -1.372 -13.147 1 87.9 264 PRO B N 1
ATOM 4609 C CA . PRO B 1 264 ? -20.753 -0.798 -14.438 1 87.9 264 PRO B CA 1
ATOM 4610 C C . PRO B 1 264 ? -21.851 0.068 -15.052 1 87.9 264 PRO B C 1
ATOM 4612 O O . PRO B 1 264 ? -21.589 0.837 -15.98 1 87.9 264 PRO B O 1
ATOM 4615 N N . LYS B 1 265 ? -23.109 -0.144 -14.584 1 92.19 265 LYS B N 1
ATOM 4616 C CA . LYS B 1 265 ? -24.223 0.64 -15.111 1 92.19 265 LYS B CA 1
ATOM 4617 C C . LYS B 1 265 ? -24.212 2.058 -14.546 1 92.19 265 LYS B C 1
ATOM 4619 O O . LYS B 1 265 ? -24.888 2.945 -15.071 1 92.19 265 LYS B O 1
ATOM 4624 N N . GLU B 1 266 ? -23.443 2.298 -13.399 1 93.38 266 GLU B N 1
ATOM 4625 C CA . GLU B 1 266 ? -23.348 3.611 -12.769 1 93.38 266 GLU B CA 1
ATOM 4626 C C . GLU B 1 266 ? -22.104 4.36 -13.24 1 93.38 266 GLU B C 1
ATOM 4628 O O . GLU B 1 266 ? -21.022 3.778 -13.338 1 93.38 266 GLU B O 1
ATOM 4633 N N . MET B 1 267 ? -22.183 5.604 -13.488 1 94.34 267 MET B N 1
ATOM 4634 C CA . MET B 1 267 ? -21.062 6.406 -13.968 1 94.34 267 MET B CA 1
ATOM 4635 C C . MET B 1 267 ? -20.267 6.984 -12.801 1 94.34 267 MET B C 1
ATOM 4637 O O . MET B 1 267 ? -20.845 7.392 -11.792 1 94.34 267 MET B O 1
ATOM 4641 N N . PRO B 1 268 ? -18.977 7.107 -12.987 1 94.93 268 PRO B N 1
ATOM 4642 C CA . PRO B 1 268 ? -18.162 7.768 -11.965 1 94.93 268 PRO B CA 1
ATOM 4643 C C . PRO B 1 268 ? -18.52 9.242 -11.786 1 94.93 268 PRO B C 1
ATOM 4645 O O . PRO B 1 268 ? -18.963 9.893 -12.736 1 94.93 268 PRO B O 1
ATOM 4648 N N . THR B 1 269 ? -18.391 9.687 -10.563 1 95.43 269 THR B N 1
ATOM 4649 C CA . THR B 1 269 ? -18.608 11.095 -10.248 1 95.43 269 THR B CA 1
ATOM 4650 C C . THR B 1 269 ? -17.291 11.779 -9.894 1 95.43 269 THR B C 1
ATOM 4652 O O . THR B 1 269 ? -16.568 11.324 -9.005 1 95.43 269 THR B O 1
ATOM 4655 N N . SER B 1 270 ? -17.002 12.829 -10.546 1 96.38 270 SER B N 1
ATOM 4656 C CA . SER B 1 270 ? -15.809 13.617 -10.255 1 96.38 270 SER B CA 1
ATOM 4657 C C . SER B 1 270 ? -16.141 14.819 -9.378 1 96.38 270 SER B C 1
ATOM 4659 O O . SER B 1 270 ? -17.115 15.53 -9.633 1 96.38 270 SER B O 1
ATOM 4661 N N . ILE B 1 271 ? -15.386 14.987 -8.361 1 95.97 271 ILE B N 1
ATOM 4662 C CA . ILE B 1 271 ? -15.457 16.165 -7.504 1 95.97 271 ILE B CA 1
ATOM 4663 C C . ILE B 1 271 ? -14.244 17.059 -7.755 1 95.97 271 ILE B C 1
ATOM 4665 O O . ILE B 1 271 ? -13.103 16.594 -7.711 1 95.97 271 ILE B O 1
ATOM 4669 N N . SER B 1 272 ? -14.489 18.283 -8.054 1 95.23 272 SER B N 1
ATOM 4670 C CA . SER B 1 272 ? -13.415 19.235 -8.318 1 95.23 272 SER B CA 1
ATOM 4671 C C . SER B 1 272 ? -13.726 20.6 -7.713 1 95.23 272 SER B C 1
ATOM 4673 O O . SER B 1 272 ? -14.838 21.111 -7.86 1 95.23 272 SER B O 1
ATOM 4675 N N . GLU B 1 273 ? -12.831 21.051 -7.005 1 92.23 273 GLU B N 1
ATOM 4676 C CA . GLU B 1 273 ? -12.925 22.379 -6.408 1 92.23 273 GLU B CA 1
ATOM 4677 C C . GLU B 1 273 ? -11.621 23.154 -6.578 1 92.23 273 GLU B C 1
ATOM 4679 O O . GLU B 1 273 ? -10.535 22.596 -6.411 1 92.23 273 GLU B O 1
ATOM 4684 N N . GLY B 1 274 ? -11.689 24.388 -6.888 1 86.35 274 GLY B N 1
ATOM 4685 C CA . GLY B 1 274 ? -10.508 25.221 -7.053 1 86.35 274 GLY B CA 1
ATOM 4686 C C . GLY B 1 274 ? -9.932 25.707 -5.737 1 86.35 274 GLY B C 1
ATOM 4687 O O . GLY B 1 274 ? -10.493 25.44 -4.672 1 86.35 274 GLY B O 1
ATOM 4688 N N . LEU B 1 275 ? -8.755 26.25 -5.793 1 89.29 275 LEU B N 1
ATOM 4689 C CA . LEU B 1 275 ? -8.11 26.874 -4.643 1 89.29 275 LEU B CA 1
ATOM 4690 C C . LEU B 1 275 ? -8.571 28.318 -4.479 1 89.29 275 LEU B C 1
ATOM 4692 O O . LEU B 1 275 ? -9.03 28.941 -5.439 1 89.29 275 LEU B O 1
ATOM 4696 N N . PRO B 1 276 ? -8.599 28.685 -3.251 1 82.06 276 PRO B N 1
ATOM 4697 C CA . PRO B 1 276 ? -8.912 30.108 -3.103 1 82.06 276 PRO B CA 1
ATOM 4698 C C . PRO B 1 276 ? -7.999 31.003 -3.937 1 82.06 276 PRO B C 1
ATOM 4700 O O . PRO B 1 276 ? -6.836 30.662 -4.167 1 82.06 276 PRO B O 1
ATOM 4703 N N . CYS B 1 277 ? -8.547 31.658 -5.064 1 61.2 277 CYS B N 1
ATOM 4704 C CA . CYS B 1 277 ? -7.807 32.495 -6.001 1 61.2 277 CYS B CA 1
ATOM 4705 C C . CYS B 1 277 ? -6.7 33.263 -5.29 1 61.2 277 CYS B C 1
ATOM 4707 O O . CYS B 1 277 ? -6.955 33.962 -4.307 1 61.2 277 CYS B O 1
ATOM 4709 N N . ALA B 1 278 ? -5.515 32.67 -5.164 1 54.3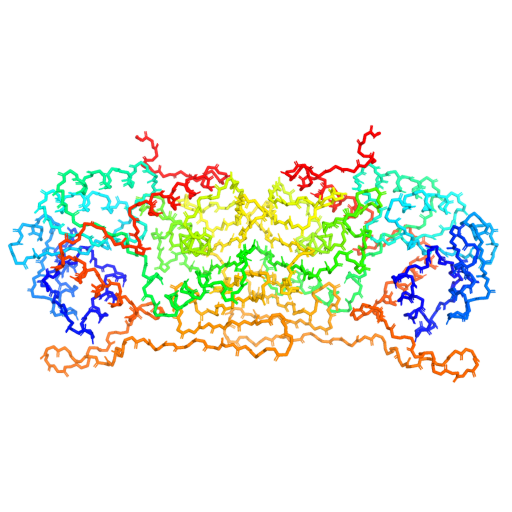 278 ALA B N 1
ATOM 4710 C CA . ALA B 1 278 ? -4.441 33.577 -4.767 1 54.3 278 ALA B CA 1
ATOM 4711 C C . ALA B 1 278 ? -4.087 34.536 -5.9 1 54.3 278 ALA B C 1
ATOM 4713 O O . ALA B 1 278 ? -3.374 34.166 -6.836 1 54.3 278 ALA B O 1
ATOM 4714 N N . GLU B 1 279 ? -4.996 35.176 -6.662 1 47.94 279 GLU B N 1
ATOM 4715 C CA . GLU B 1 279 ? -4.406 36.198 -7.521 1 47.94 279 GLU B CA 1
ATOM 4716 C C . GLU B 1 279 ? -3.197 36.848 -6.854 1 47.94 279 GLU B C 1
ATOM 4718 O O . GLU B 1 279 ? -3.112 36.9 -5.626 1 47.94 279 GLU B O 1
ATOM 4723 N N . ALA B 1 280 ? -2.195 37.076 -7.709 1 47.25 280 ALA B N 1
ATOM 4724 C CA . ALA B 1 280 ? -1.009 37.881 -7.426 1 47.25 280 ALA B CA 1
ATOM 4725 C C . ALA B 1 280 ? -1.35 39.057 -6.515 1 47.25 280 ALA B C 1
ATOM 4727 O O . ALA B 1 280 ? -2.194 39.889 -6.855 1 47.25 280 ALA B O 1
ATOM 4728 N N . THR B 1 281 ? -1.6 38.861 -5.321 1 47.67 281 THR B N 1
ATOM 4729 C CA . THR B 1 281 ? -1.908 40.037 -4.516 1 47.67 281 THR B CA 1
ATOM 4730 C C . THR B 1 281 ? -0.713 40.985 -4.462 1 47.67 281 THR B C 1
ATOM 4732 O O . THR B 1 281 ? 0.436 40.548 -4.552 1 47.67 281 THR B O 1
ATOM 4735 N N . THR B 1 282 ? -0.955 42.205 -4.93 1 44.83 282 THR B N 1
ATOM 4736 C CA . THR B 1 282 ? -0.001 43.298 -4.787 1 44.83 282 THR B CA 1
ATOM 4737 C C . THR B 1 282 ? 0.105 43.739 -3.33 1 44.83 282 THR B C 1
ATOM 4739 O O . THR B 1 282 ? -0.853 43.606 -2.565 1 44.83 282 THR B O 1
ATOM 4742 N N . ASN B 1 283 ? 1.307 43.839 -2.748 1 43.62 283 ASN B N 1
ATOM 4743 C CA . ASN B 1 283 ? 1.466 44.399 -1.41 1 43.62 283 ASN B CA 1
ATOM 4744 C C . ASN B 1 283 ? 0.766 45.75 -1.281 1 43.62 283 ASN B C 1
ATOM 4746 O O . ASN B 1 283 ? 0.142 46.223 -2.232 1 43.62 283 ASN B O 1
ATOM 4750 N N . ALA B 1 284 ? 0.629 46.161 -0.04 1 44.58 284 ALA B N 1
ATOM 4751 C CA . ALA B 1 284 ? -0.004 47.449 0.235 1 44.58 284 ALA B CA 1
ATOM 4752 C C . ALA B 1 284 ? 0.469 48.514 -0.75 1 44.58 284 ALA B C 1
ATOM 4754 O O . ALA B 1 284 ? -0.209 49.522 -0.957 1 44.58 284 ALA B O 1
ATOM 4755 N N . ALA B 1 285 ? 1.646 48.362 -1.312 1 43.96 285 ALA B N 1
ATOM 4756 C CA . ALA B 1 285 ? 2.225 49.342 -2.228 1 43.96 285 ALA B CA 1
ATOM 4757 C C . ALA B 1 285 ? 1.799 49.066 -3.667 1 43.96 285 ALA B C 1
ATOM 4759 O O . ALA B 1 285 ? 2.214 49.772 -4.59 1 43.96 285 ALA B O 1
ATOM 4760 N N . GLY B 1 286 ? 1.005 48.066 -3.827 1 45.35 286 GLY B N 1
ATOM 4761 C CA . GLY B 1 286 ? 0.504 47.775 -5.161 1 45.35 286 GLY B CA 1
ATOM 4762 C C . GLY B 1 286 ? 1.353 46.765 -5.91 1 45.35 286 GLY B C 1
ATOM 4763 O O . GLY B 1 286 ? 1.129 46.516 -7.096 1 45.35 286 GLY B O 1
ATOM 4764 N N . GLU B 1 287 ? 2.476 46.454 -5.43 1 46.59 287 GLU B N 1
ATOM 4765 C CA . GLU B 1 287 ? 3.394 45.545 -6.111 1 46.59 287 GLU B CA 1
ATOM 4766 C C . GLU B 1 287 ? 2.911 44.1 -6.015 1 46.59 287 GLU B C 1
ATOM 4768 O O . GLU B 1 287 ? 2.422 43.671 -4.968 1 46.59 287 GLU B O 1
ATOM 4773 N N . LEU B 1 288 ? 2.716 43.534 -7.08 1 44.79 288 LEU B N 1
ATOM 4774 C CA . LEU B 1 288 ? 2.406 42.109 -7.127 1 44.79 288 LEU B CA 1
ATOM 4775 C C . LEU B 1 288 ? 3.265 41.333 -6.135 1 44.79 288 LEU B C 1
ATOM 4777 O O . LEU B 1 288 ? 4.488 41.486 -6.113 1 44.79 288 LEU B O 1
ATOM 4781 N N . ILE B 1 289 ? 2.829 41.144 -4.904 1 46.22 289 ILE B N 1
ATOM 4782 C CA . ILE B 1 289 ? 3.579 40.202 -4.081 1 46.22 289 ILE B CA 1
ATOM 4783 C C . ILE B 1 289 ? 3.711 38.869 -4.814 1 46.22 289 ILE B C 1
ATOM 4785 O O . ILE B 1 289 ? 2.709 38.214 -5.11 1 46.22 289 ILE B O 1
ATOM 4789 N N . SER B 1 290 ? 4.354 38.756 -5.724 1 48.6 290 SER B N 1
ATOM 4790 C CA . SER B 1 290 ? 4.738 37.562 -6.469 1 48.6 290 SER B CA 1
ATOM 4791 C C . SER B 1 290 ? 4.899 36.361 -5.544 1 48.6 290 SER B C 1
ATOM 4793 O O . SER B 1 290 ? 5.705 35.468 -5.812 1 48.6 290 SER B O 1
ATOM 4795 N N . ASN B 1 291 ? 4.428 36.402 -4.27 1 58.43 291 ASN B N 1
ATOM 4796 C CA . ASN B 1 291 ? 5.142 35.44 -3.437 1 58.43 291 ASN B CA 1
ATOM 4797 C C . ASN B 1 291 ? 4.67 34.013 -3.697 1 58.43 291 ASN B C 1
ATOM 4799 O O . ASN B 1 291 ? 3.493 33.7 -3.51 1 58.43 291 ASN B O 1
ATOM 4803 N N . LYS B 1 292 ? 5.416 33.362 -4.402 1 78.59 292 LYS B N 1
ATOM 4804 C CA . LYS B 1 292 ? 5.326 31.947 -4.749 1 78.59 292 LYS B CA 1
ATOM 4805 C C . LYS B 1 292 ? 5.257 31.077 -3.497 1 78.59 292 LYS B C 1
ATOM 4807 O O . LYS B 1 292 ? 5.989 31.309 -2.532 1 78.59 292 LYS B O 1
ATOM 4812 N N . PHE B 1 293 ? 4.218 30.355 -3.382 1 87.38 293 PHE B N 1
ATOM 4813 C CA . PHE B 1 293 ? 4.106 29.356 -2.326 1 87.38 293 PHE B CA 1
ATOM 4814 C C . PHE B 1 293 ? 5.275 28.38 -2.378 1 87.38 293 PHE B C 1
ATOM 4816 O O . PHE B 1 293 ? 5.816 28.107 -3.452 1 87.38 293 PHE B O 1
ATOM 4823 N N . ASN B 1 294 ? 5.62 27.997 -1.243 1 87.36 294 ASN B N 1
ATOM 4824 C CA . ASN B 1 294 ? 6.682 27 -1.161 1 87.36 294 ASN B CA 1
ATOM 4825 C C . ASN B 1 294 ? 6.157 25.596 -1.45 1 87.36 294 ASN B C 1
ATOM 4827 O O . ASN B 1 294 ? 6.875 24.763 -2.005 1 87.36 294 ASN B O 1
ATOM 4831 N N . LEU B 1 295 ? 4.929 25.376 -1.061 1 87.77 295 LEU B N 1
ATOM 4832 C CA . LEU B 1 295 ? 4.371 24.032 -1.171 1 87.77 295 LEU B CA 1
ATOM 4833 C C . LEU B 1 295 ? 3.184 24.012 -2.128 1 87.77 295 LEU B C 1
ATOM 4835 O O . LEU B 1 295 ? 2.52 25.033 -2.321 1 87.77 295 LEU B O 1
ATOM 4839 N N . ILE B 1 296 ? 2.897 22.899 -2.645 1 88.43 296 ILE B N 1
ATOM 4840 C CA . ILE B 1 296 ? 1.818 22.711 -3.609 1 88.43 296 ILE B CA 1
ATOM 4841 C C . ILE B 1 296 ? 0.473 22.983 -2.938 1 88.43 296 ILE B C 1
ATOM 4843 O O . ILE B 1 296 ? 0.242 22.56 -1.803 1 88.43 296 ILE B O 1
ATOM 4847 N N . ASN B 1 297 ? -0.378 23.792 -3.568 1 91.77 297 ASN B N 1
ATOM 4848 C CA . ASN B 1 297 ? -1.759 24.07 -3.189 1 91.77 297 ASN B CA 1
ATOM 4849 C C . ASN B 1 297 ? -1.84 24.766 -1.833 1 91.77 297 ASN B C 1
ATOM 4851 O O . ASN B 1 297 ? -2.832 24.625 -1.116 1 91.77 297 ASN B O 1
ATOM 4855 N N . SER B 1 298 ? -0.817 25.526 -1.458 1 92.33 298 SER B N 1
ATOM 4856 C CA . SER B 1 298 ? -0.726 26.157 -0.145 1 92.33 298 SER B CA 1
ATOM 4857 C C . SER B 1 298 ? -1.791 27.236 0.024 1 92.33 298 SER B C 1
ATOM 4859 O O . SER B 1 298 ? -2.078 27.662 1.144 1 92.33 298 SER B O 1
ATOM 4861 N N . ALA B 1 299 ? -2.375 27.686 -1.083 1 90.99 299 ALA B N 1
ATOM 4862 C CA . ALA B 1 299 ? -3.497 28.615 -0.974 1 90.99 299 ALA B CA 1
ATOM 4863 C C . ALA B 1 299 ? -4.627 28.015 -0.142 1 90.99 299 ALA B C 1
ATOM 4865 O O . ALA B 1 299 ? -5.44 28.745 0.43 1 90.99 299 ALA B O 1
ATOM 4866 N N . GLY B 1 300 ? -4.608 26.684 -0.053 1 93.01 300 GLY B N 1
ATOM 4867 C CA . GLY B 1 300 ? -5.637 25.986 0.701 1 93.01 300 GLY B CA 1
ATOM 4868 C C . GLY B 1 300 ? -5.515 26.184 2.2 1 93.01 300 GLY B C 1
ATOM 4869 O O . GLY B 1 300 ? -6.448 25.885 2.949 1 93.01 300 GLY B O 1
ATOM 4870 N N . LEU B 1 301 ? -4.435 26.756 2.655 1 94.49 301 LEU B N 1
ATOM 4871 C CA . LEU B 1 301 ? -4.296 27.089 4.068 1 94.49 301 LEU B CA 1
ATOM 4872 C C . LEU B 1 301 ? -5.343 28.114 4.491 1 94.49 301 LEU B C 1
ATOM 4874 O O . LEU B 1 301 ? -5.694 28.199 5.67 1 94.49 301 LEU B O 1
ATOM 4878 N N . ALA B 1 302 ? -5.86 28.847 3.569 1 92.07 302 ALA B N 1
ATOM 4879 C CA . ALA B 1 302 ? -6.904 29.83 3.846 1 92.07 302 ALA B CA 1
ATOM 4880 C C . ALA B 1 302 ? -8.19 29.149 4.305 1 92.07 302 ALA B C 1
ATOM 4882 O O . ALA B 1 302 ? -8.941 29.704 5.112 1 92.07 302 ALA B O 1
ATOM 4883 N N . TYR B 1 303 ? -8.485 27.908 3.777 1 93.47 303 TYR B N 1
ATOM 4884 C CA . TYR B 1 303 ? -9.665 27.175 4.221 1 93.47 303 TYR B CA 1
ATOM 4885 C C . TYR B 1 303 ? -9.63 26.947 5.728 1 93.47 303 TYR B C 1
ATOM 4887 O O . TYR B 1 303 ? -10.627 27.169 6.419 1 93.47 303 TYR B O 1
ATOM 4895 N N . GLU B 1 304 ? -8.475 26.613 6.167 1 95.05 304 GLU B N 1
ATOM 4896 C CA . GLU B 1 304 ? -8.275 26.332 7.586 1 95.05 304 GLU B CA 1
ATOM 4897 C C . GLU B 1 304 ? -8.346 27.609 8.417 1 95.05 304 GLU B C 1
ATOM 4899 O O . GLU B 1 304 ? -9.031 27.652 9.441 1 95.05 304 GLU B O 1
ATOM 4904 N N . ALA B 1 305 ? -7.69 28.618 8.019 1 93.25 305 ALA B N 1
ATOM 4905 C CA . ALA B 1 305 ? -7.666 29.89 8.736 1 93.25 305 ALA B CA 1
ATOM 4906 C C . ALA B 1 305 ? -9.071 30.471 8.869 1 93.25 305 ALA B C 1
ATOM 4908 O O . ALA B 1 305 ? -9.456 30.94 9.943 1 93.25 305 ALA B O 1
ATOM 4909 N N . ASN B 1 306 ? -9.79 30.392 7.756 1 92.08 306 ASN B N 1
ATOM 4910 C CA . ASN B 1 306 ? -11.147 30.926 7.754 1 92.08 306 ASN B CA 1
ATOM 4911 C C . ASN B 1 306 ? -12.057 30.149 8.702 1 92.08 306 ASN B C 1
ATOM 4913 O O . ASN B 1 306 ? -12.894 30.739 9.388 1 92.08 306 ASN B O 1
ATOM 4917 N N . ARG B 1 307 ? -11.873 28.9 8.724 1 94.52 307 ARG B N 1
ATOM 4918 C CA . ARG B 1 307 ? -12.688 28.079 9.614 1 94.52 307 ARG B CA 1
ATOM 4919 C C . ARG B 1 307 ? -12.368 28.373 11.076 1 94.52 307 ARG B C 1
ATOM 4921 O O . ARG B 1 307 ? -13.272 28.452 11.911 1 94.52 307 ARG B O 1
ATOM 4928 N N . VAL B 1 308 ? -11.122 28.507 11.4 1 96.3 308 VAL B N 1
ATOM 4929 C CA . VAL B 1 308 ? -10.697 28.82 12.761 1 96.3 308 VAL B CA 1
ATOM 4930 C C . VAL B 1 308 ? -11.28 30.166 13.188 1 96.3 308 VAL B C 1
ATOM 4932 O O . VAL B 1 308 ? -11.842 30.287 14.279 1 96.3 308 VAL B O 1
ATOM 4935 N N . ALA B 1 309 ? -11.169 31.148 12.342 1 94.17 309 ALA B N 1
ATOM 4936 C CA . ALA B 1 309 ? -11.711 32.47 12.643 1 94.17 309 ALA B CA 1
ATOM 4937 C C . ALA B 1 309 ? -13.21 32.4 12.917 1 94.17 309 ALA B C 1
ATOM 4939 O O . ALA B 1 309 ? -13.705 33.021 13.861 1 94.17 309 ALA B O 1
ATOM 4940 N N . ALA B 1 310 ? -13.875 31.637 12.076 1 94.5 310 ALA B N 1
ATOM 4941 C CA . ALA B 1 310 ? -15.317 31.479 12.243 1 94.5 310 ALA B CA 1
ATOM 4942 C C . ALA B 1 310 ? -15.645 30.815 13.578 1 94.5 310 ALA B C 1
ATOM 4944 O O . ALA B 1 310 ? -16.544 31.26 14.295 1 94.5 310 ALA B O 1
ATOM 4945 N N . ASP B 1 311 ? -14.975 29.767 13.933 1 97.39 311 ASP B N 1
ATOM 4946 C CA . ASP B 1 311 ? -15.211 29.049 15.182 1 97.39 311 ASP B CA 1
ATOM 4947 C C . ASP B 1 311 ? -14.951 29.946 16.389 1 97.39 311 ASP B C 1
ATOM 4949 O O . ASP B 1 311 ? -15.759 29.997 17.318 1 97.39 311 ASP B O 1
ATOM 4953 N N . VAL B 1 312 ? -13.843 30.667 16.354 1 96.59 312 VAL B N 1
ATOM 4954 C CA . VAL B 1 312 ? -13.473 31.552 17.454 1 96.59 312 VAL B CA 1
ATOM 4955 C C . VAL B 1 312 ? -14.527 32.646 17.614 1 96.59 312 VAL B C 1
ATOM 4957 O O . VAL B 1 312 ? -14.942 32.958 18.733 1 96.59 312 VAL B O 1
ATOM 4960 N N . SER B 1 313 ? -14.951 33.201 16.522 1 94.58 313 SER B N 1
ATOM 4961 C CA . SER B 1 313 ? -15.946 34.268 16.555 1 94.58 313 SER B CA 1
ATOM 4962 C C . SER B 1 313 ? -17.27 33.772 17.126 1 94.58 313 SER B C 1
ATOM 4964 O O . SER B 1 313 ? -18.041 34.552 17.689 1 94.58 313 SER B O 1
ATOM 4966 N N . GLN B 1 314 ? -17.507 32.512 16.989 1 97.09 314 GLN B N 1
ATOM 4967 C CA . GLN B 1 314 ? -18.75 31.922 17.474 1 97.09 314 GLN B CA 1
ATOM 4968 C C . GLN B 1 314 ? -18.596 31.414 18.904 1 97.09 314 GLN B C 1
ATOM 4970 O O . GLN B 1 314 ? -19.516 30.805 19.455 1 97.09 314 GLN B O 1
ATOM 4975 N N . GLY B 1 315 ? -17.405 31.556 19.437 1 97.26 315 GLY B N 1
ATOM 4976 C CA . GLY B 1 315 ? -17.167 31.211 20.83 1 97.26 315 GLY B CA 1
ATOM 4977 C C . GLY B 1 315 ? -16.873 29.737 21.038 1 97.26 315 GLY B C 1
ATOM 4978 O O . GLY B 1 315 ? -16.886 29.25 22.17 1 97.26 315 GLY B O 1
ATOM 4979 N N . LYS B 1 316 ? -16.607 29.006 19.979 1 98.04 316 LYS B N 1
ATOM 4980 C CA . LYS B 1 316 ? -16.273 27.59 20.097 1 98.04 316 LYS B CA 1
ATOM 4981 C C . LYS B 1 316 ? -14.897 27.401 20.731 1 98.04 316 LYS B C 1
ATOM 4983 O O . LYS B 1 316 ? -14.075 28.319 20.727 1 98.04 316 LYS B O 1
ATOM 4988 N N . LYS B 1 317 ? -14.68 26.235 21.319 1 98.39 317 LYS B N 1
ATOM 4989 C CA . LYS B 1 317 ? -13.412 25.93 21.973 1 98.39 317 LYS B CA 1
ATOM 4990 C C . LYS B 1 317 ? -12.608 24.913 21.167 1 98.39 317 LYS B C 1
ATOM 4992 O O . LYS B 1 317 ? -11.406 24.75 21.387 1 98.39 317 LYS B O 1
ATOM 4997 N N . GLU B 1 318 ? -13.225 24.157 20.331 1 98.15 318 GLU B N 1
ATOM 4998 C CA . GLU B 1 318 ? -12.591 23.209 19.421 1 98.15 318 GLU B CA 1
ATOM 4999 C C . GLU B 1 318 ? -13.332 23.142 18.088 1 98.15 318 GLU B C 1
ATOM 5001 O O . GLU B 1 318 ? -14.456 23.634 17.972 1 98.15 318 GLU B O 1
ATOM 5006 N N . ASN B 1 319 ? -12.713 22.64 17.128 1 98.06 319 ASN B N 1
ATOM 5007 C CA . ASN B 1 319 ? -13.284 22.481 15.795 1 98.06 319 ASN B CA 1
ATOM 5008 C C . ASN B 1 319 ? -13.887 21.092 15.605 1 98.06 319 ASN B C 1
ATOM 5010 O O . ASN B 1 319 ? -13.323 20.098 16.067 1 98.06 319 ASN B O 1
ATOM 5014 N N . GLU B 1 320 ? -14.947 20.967 14.893 1 95.85 320 GLU B N 1
ATOM 5015 C CA . GLU B 1 320 ? -15.674 19.707 14.77 1 95.85 320 GLU B CA 1
ATOM 5016 C C . GLU B 1 320 ? -14.951 18.741 13.835 1 95.85 320 GLU B C 1
ATOM 5018 O O . GLU B 1 320 ? -15.094 17.523 13.961 1 95.85 320 GLU B O 1
ATOM 5023 N N . HIS B 1 321 ? -14.201 19.245 12.879 1 95.49 321 HIS B N 1
ATOM 5024 C CA . HIS B 1 321 ? -13.538 18.395 11.897 1 95.49 321 HIS B CA 1
ATOM 5025 C C . HIS B 1 321 ? -12.167 17.947 12.391 1 95.49 321 HIS B C 1
ATOM 5027 O O . HIS B 1 321 ? -11.664 16.9 11.977 1 95.49 321 HIS B O 1
ATOM 5033 N N . VAL B 1 322 ? -11.544 18.786 13.162 1 97.99 322 VAL B N 1
ATOM 5034 C CA . VAL B 1 322 ? -10.316 18.438 13.87 1 97.99 322 VAL B CA 1
ATOM 5035 C C . VAL B 1 322 ? -10.513 18.634 15.371 1 97.99 322 VAL B C 1
ATOM 5037 O O . VAL B 1 322 ? -9.992 19.589 15.953 1 97.99 322 VAL B O 1
ATOM 5040 N N . SER B 1 323 ? -11.185 17.681 15.94 1 98.06 323 SER B N 1
ATOM 5041 C CA . SER B 1 323 ? -11.519 17.766 17.358 1 98.06 323 SER B CA 1
ATOM 5042 C C . SER B 1 323 ? -10.31 17.446 18.231 1 98.06 323 SER B C 1
ATOM 5044 O O . SER B 1 323 ? -9.326 16.878 17.753 1 98.06 323 SER B O 1
ATOM 5046 N N . HIS B 1 324 ? -10.41 17.838 19.43 1 98.49 324 HIS B N 1
ATOM 5047 C CA . HIS B 1 324 ? -9.381 17.492 20.404 1 98.49 324 HIS B CA 1
ATOM 5048 C C . HIS B 1 324 ? -9.209 15.98 20.511 1 98.49 324 HIS B C 1
ATOM 5050 O O . HIS B 1 324 ? -8.083 15.482 20.565 1 98.49 324 HIS B O 1
ATOM 5056 N N . GLU B 1 325 ? -10.288 15.274 20.446 1 98.01 325 GLU B N 1
ATOM 5057 C CA . GLU B 1 325 ? -10.275 13.817 20.531 1 98.01 325 GLU B CA 1
ATOM 5058 C C . GLU B 1 325 ? -9.559 13.2 19.332 1 98.01 325 GLU B C 1
ATOM 5060 O O . GLU B 1 325 ? -8.784 12.253 19.485 1 98.01 325 GLU B O 1
ATOM 5065 N N . LEU B 1 326 ? -9.848 13.737 18.18 1 97.97 326 LEU B N 1
ATOM 5066 C CA . LEU B 1 326 ? -9.214 13.217 16.973 1 97.97 326 LEU B CA 1
ATOM 5067 C C . LEU B 1 326 ? -7.707 13.451 17.007 1 97.97 326 LEU B C 1
ATOM 5069 O O . LEU B 1 326 ? -6.928 12.553 16.682 1 97.97 326 LEU B O 1
ATOM 5073 N N . SER B 1 327 ? -7.287 14.68 17.37 1 98.43 327 SER B N 1
ATOM 5074 C CA . SER B 1 327 ? -5.863 14.989 17.458 1 98.43 327 SER B CA 1
ATOM 5075 C C . SER B 1 327 ? -5.15 14.041 18.416 1 98.43 327 SER B C 1
ATOM 5077 O O . SER B 1 327 ? -4.06 13.55 18.114 1 98.43 327 SER B O 1
ATOM 5079 N N . LEU B 1 328 ? -5.764 13.788 19.529 1 98.64 328 LEU B N 1
ATOM 5080 C CA . LEU B 1 328 ? -5.171 12.881 20.506 1 98.64 328 LEU B CA 1
ATOM 5081 C C . LEU B 1 328 ? -5.112 11.458 19.961 1 98.64 328 LEU B C 1
ATOM 5083 O O . LEU B 1 328 ? -4.095 10.775 20.105 1 98.64 328 LEU B O 1
ATOM 5087 N N . ALA B 1 329 ? -6.174 11.011 19.329 1 98.56 329 ALA B N 1
ATOM 5088 C CA . ALA B 1 329 ? -6.235 9.659 18.78 1 98.56 329 ALA B CA 1
ATOM 5089 C C . ALA B 1 329 ? -5.157 9.449 17.721 1 98.56 329 ALA B C 1
ATOM 5091 O O . ALA B 1 329 ? -4.501 8.404 17.693 1 98.56 329 ALA B O 1
ATOM 5092 N N . VAL B 1 330 ? -4.959 10.402 16.895 1 98.64 330 VAL B N 1
ATOM 5093 C CA . VAL B 1 330 ? -3.998 10.293 15.803 1 98.64 330 VAL B CA 1
ATOM 5094 C C . VAL B 1 330 ? -2.586 10.16 16.368 1 98.64 330 VAL B C 1
ATOM 5096 O O . VAL B 1 330 ? -1.822 9.287 15.949 1 98.64 330 VAL B O 1
ATOM 5099 N N . ILE B 1 331 ? -2.234 11.013 17.32 1 98.6 331 ILE B N 1
ATOM 5100 C CA . ILE B 1 331 ? -0.879 10.967 17.86 1 98.6 331 ILE B CA 1
ATOM 5101 C C . ILE B 1 331 ? -0.676 9.667 18.634 1 98.6 331 ILE B C 1
ATOM 5103 O O . ILE B 1 331 ? 0.424 9.109 18.644 1 98.6 331 ILE B O 1
ATOM 5107 N N . GLU B 1 332 ? -1.708 9.158 19.266 1 98.67 332 GLU B N 1
ATOM 5108 C CA . GLU B 1 332 ? -1.6 7.875 19.955 1 98.67 332 GLU B CA 1
ATOM 5109 C C . GLU B 1 332 ? -1.313 6.743 18.972 1 98.67 332 GLU B C 1
ATOM 5111 O O . GLU B 1 332 ? -0.54 5.832 19.274 1 98.67 332 GLU B O 1
ATOM 5116 N N . VAL B 1 333 ? -1.961 6.735 17.819 1 98.72 333 VAL B N 1
ATOM 5117 C CA . VAL B 1 333 ? -1.665 5.763 16.771 1 98.72 333 VAL B CA 1
ATOM 5118 C C . VAL B 1 333 ? -0.21 5.906 16.33 1 98.72 333 VAL B C 1
ATOM 5120 O O . VAL B 1 333 ? 0.497 4.909 16.17 1 98.72 333 VAL B O 1
ATOM 5123 N N . MET B 1 334 ? 0.243 7.125 16.168 1 98.42 334 MET B N 1
ATOM 5124 C CA . MET B 1 334 ? 1.619 7.369 15.744 1 98.42 334 MET B CA 1
ATOM 5125 C C . MET B 1 334 ? 2.607 6.877 16.796 1 98.42 334 MET B C 1
ATOM 5127 O O . MET B 1 334 ? 3.67 6.353 16.458 1 98.42 334 MET B O 1
ATOM 5131 N N . ASP B 1 335 ? 2.248 7.088 18.085 1 98.45 335 ASP B N 1
ATOM 5132 C CA . ASP B 1 335 ? 3.092 6.555 19.15 1 98.45 335 ASP B CA 1
ATOM 5133 C C . ASP B 1 335 ? 3.262 5.044 19.012 1 98.45 335 ASP B C 1
ATOM 5135 O O . ASP B 1 335 ? 4.364 4.519 19.189 1 98.45 335 ASP B O 1
ATOM 5139 N N . LYS B 1 336 ? 2.194 4.344 18.72 1 98.64 336 LYS B N 1
ATOM 5140 C CA . LYS B 1 336 ? 2.258 2.896 18.549 1 98.64 336 LYS B CA 1
ATOM 5141 C C . LYS B 1 336 ? 3.142 2.521 17.362 1 98.64 336 LYS B C 1
ATOM 5143 O O . LYS B 1 336 ? 3.908 1.558 17.431 1 98.64 336 LYS B O 1
ATOM 5148 N N . VAL B 1 337 ? 3.021 3.258 16.26 1 98.7 337 VAL B N 1
ATOM 5149 C CA . VAL B 1 337 ? 3.869 3.02 15.096 1 98.7 337 VAL B CA 1
ATOM 5150 C C . VAL B 1 337 ? 5.335 3.219 15.475 1 98.7 337 VAL B C 1
ATOM 5152 O O . VAL B 1 337 ? 6.186 2.39 15.142 1 98.7 337 VAL B O 1
ATOM 5155 N N . ARG B 1 338 ? 5.644 4.325 16.149 1 98.35 338 ARG B N 1
ATOM 5156 C CA . ARG B 1 338 ? 7.013 4.648 16.537 1 98.35 338 ARG B CA 1
ATOM 5157 C C . ARG B 1 338 ? 7.61 3.547 17.407 1 98.35 338 ARG B C 1
ATOM 5159 O O . ARG B 1 338 ? 8.794 3.226 17.284 1 98.35 338 ARG B O 1
ATOM 5166 N N . GLU B 1 339 ? 6.793 3.025 18.311 1 97.81 339 GLU B N 1
ATOM 5167 C CA . GLU B 1 339 ? 7.249 1.926 19.156 1 97.81 339 GLU B CA 1
ATOM 5168 C C . GLU B 1 339 ? 7.692 0.731 18.316 1 97.81 339 GLU B C 1
ATOM 5170 O O . GLU B 1 339 ? 8.693 0.083 18.628 1 97.81 339 GLU B O 1
ATOM 5175 N N . LYS B 1 340 ? 6.993 0.436 17.234 1 97.75 340 LYS B N 1
ATOM 5176 C CA . LYS B 1 340 ? 7.285 -0.702 16.367 1 97.75 340 LYS B CA 1
ATOM 5177 C C . LYS B 1 340 ? 8.61 -0.508 15.634 1 97.75 340 LYS B C 1
ATOM 5179 O O . LYS B 1 340 ? 9.305 -1.48 15.33 1 97.75 340 LYS B O 1
ATOM 5184 N N . ILE B 1 341 ? 8.96 0.746 15.359 1 97.8 341 ILE B N 1
ATOM 5185 C CA . ILE B 1 341 ? 10.102 0.958 14.477 1 97.8 341 ILE B CA 1
ATOM 5186 C C . ILE B 1 341 ? 11.287 1.483 15.284 1 97.8 341 ILE B C 1
ATOM 5188 O O . ILE B 1 341 ? 12.336 1.804 14.72 1 97.8 341 ILE B O 1
ATOM 5192 N N . GLY B 1 342 ? 11.099 1.735 16.629 1 97.06 342 GLY B N 1
ATOM 5193 C CA . GLY B 1 342 ? 12.178 2.128 17.52 1 97.06 342 GLY B CA 1
ATOM 5194 C C . GLY B 1 342 ? 12.487 3.612 17.466 1 97.06 342 GLY B C 1
ATOM 5195 O O . GLY B 1 342 ? 13.629 4.022 17.686 1 97.06 342 GLY B O 1
ATOM 5196 N N . LEU B 1 343 ? 11.517 4.405 17.097 1 97.57 343 LEU B N 1
ATOM 5197 C CA . LEU B 1 343 ? 11.697 5.852 17.028 1 97.57 343 LEU B CA 1
ATOM 5198 C C . LEU B 1 343 ? 11.43 6.498 18.384 1 97.57 343 LEU B C 1
ATOM 5200 O O . LEU B 1 343 ? 10.365 6.297 18.972 1 97.57 343 LEU B O 1
ATOM 5204 N N . CYS B 1 344 ? 12.356 7.354 18.826 1 96.9 344 CYS B N 1
ATOM 5205 C CA . CYS B 1 344 ? 12.241 8.035 20.11 1 96.9 344 CYS B CA 1
ATOM 5206 C C . CYS B 1 344 ? 12.584 9.514 19.976 1 96.9 344 CYS B C 1
ATOM 5208 O O . CYS B 1 344 ? 13.531 9.875 19.276 1 96.9 344 CYS B O 1
ATOM 5210 N N . TYR B 1 345 ? 11.823 10.308 20.616 1 95.67 345 TYR B N 1
ATOM 5211 C CA . TYR B 1 345 ? 12.091 11.739 20.706 1 95.67 345 TYR B CA 1
ATOM 5212 C C . TYR B 1 345 ? 12.636 12.106 22.081 1 95.67 345 TYR B C 1
ATOM 5214 O O . TYR B 1 345 ? 12.375 11.41 23.065 1 95.67 345 TYR B O 1
ATOM 5222 N N . PRO B 1 346 ? 13.354 13.288 22.177 1 93.75 346 PRO B N 1
ATOM 5223 C CA . PRO B 1 346 ? 13.826 13.763 23.479 1 93.75 346 PRO B CA 1
ATOM 5224 C C . PRO B 1 346 ? 12.698 13.914 24.497 1 93.75 346 PRO B C 1
ATOM 5226 O O . PRO B 1 346 ? 12.89 13.638 25.684 1 93.75 346 PRO B O 1
ATOM 5229 N N . ALA B 1 347 ? 11.553 14.189 24.078 1 91.74 347 ALA B N 1
ATOM 5230 C CA . ALA B 1 347 ? 10.404 14.448 24.941 1 91.74 347 ALA B CA 1
ATOM 5231 C C . ALA B 1 347 ? 9.859 13.152 25.534 1 91.74 347 ALA B C 1
ATOM 5233 O O . ALA B 1 347 ? 9.049 13.179 26.464 1 91.74 347 ALA B O 1
ATOM 5234 N N . ASP B 1 348 ? 10.233 12.042 24.963 1 91.21 348 ASP B N 1
ATOM 5235 C CA . ASP B 1 348 ? 9.757 10.758 25.471 1 91.21 348 ASP B CA 1
ATOM 5236 C C . ASP B 1 348 ? 10.394 10.431 26.819 1 91.21 348 ASP B C 1
ATOM 5238 O O . ASP B 1 348 ? 9.911 9.559 27.544 1 91.21 348 ASP B O 1
ATOM 5242 N N . LYS B 1 349 ? 11.536 10.946 27.201 1 82.95 349 LYS B N 1
ATOM 5243 C CA . LYS B 1 349 ? 12.306 10.649 28.406 1 82.95 349 LYS B CA 1
ATOM 5244 C C . LYS B 1 349 ? 11.704 11.337 29.627 1 82.95 349 LYS B C 1
ATOM 5246 O O . LYS B 1 349 ? 12.066 11.025 30.763 1 82.95 349 LYS B O 1
ATOM 5251 N N . TYR B 1 350 ? 10.75 12.187 29.485 1 72.23 350 TYR B N 1
ATOM 5252 C CA . TYR B 1 350 ? 10.202 12.926 30.617 1 72.23 350 TYR B CA 1
ATOM 5253 C C . TYR B 1 350 ? 8.746 12.55 30.86 1 72.23 350 TYR B C 1
ATOM 5255 O O . TYR B 1 350 ? 8.033 12.168 29.93 1 72.23 350 TYR B O 1
#

Nearest PDB structures (foldseek):
  2glx-assembly6_F  TM=8.743E-01  e=4.778E-22  Ensifer adhaerens
  4koa-assembly1_A-2  TM=8.570E-01  e=4.533E-21  Sinorhizobium meliloti 1021
  5uib-assembly1_A  TM=8.339E-01  e=1.357E-20  Rhizobium rhizogenes K84
  3ezy-assembly1_B  TM=7.739E-01  e=9.058E-21  Thermotoga maritima
  9azo-assembly2_C  TM=8.009E-01  e=5.472E-18  unclassified

Foldseek 3Di:
DEEEEEDQDQLSLLLLLLCVLVPPYHHAEYEYCAQVSQVVSCVLRVHNYTYNDLVVVLPDPRHQAYEYDHQQCCLLVSLLSNVVSQHAYEYEFPSHLFLVSLVSSVVSLVVSVHAYFYQLLLLLAPQNVVVLVCLVVCVQHQWAEKEFEAEDQDDCVVCVLQQALQRSHAFCRVPVLLQLLVLCSNVVLDFFPDKAKAFDHDPNQHTAKMWIKTHHPPNHIYTYIYHNRDGDQCKMWIHHPFWIKTFGPNSSQGQKIKTGGPPPVDHIDIDGHDASPSPQDAPVVRHRSVPDRPDPSSSSSSSVVVQSVVCVVVSHRYDPSRGSSSSSSSSNSVVVRCVNHVGDHPVVVD/DEEEEEDQDQLSLLLLLLCVLVPPYHHAEYEYCAQVSQVVSCVLRVHNYTYNDLVVVLPDPRHQAYEYDHQQCCLLVSLLSNVVSQHAYEYEFPSHLFLVSLVSSVVSLVVSVHAYFYQLLLLLAPANVVVLVCLVVCVQHQWAEKEFEAEDQDDCVVCVLQQALQRSHAFCRVPVLLQLLVLCSNVVLDFFPDKAKAFDHDPNQHTAKMWIKTHHPPNHIYTYIYHNRDGDQCWMWIHHPFWIKTFGPNSSQGQKIKTGGPPPVDHIDIDGHDASPSPQDAPVVRHRSVPDRPDPSSSSSSSVVVQSVVCVVVSHRYDPSRGSSSSSSSSNSVVVRCVNHVGDHPVVVD

pLDDT: mean 92.51, std 11.79, range [43.56, 98.9]

Organism: NCBI:txid2562239

Secondary structure (DSSP, 8-state):
-EEEEE--SHHHHHHHHHHHHS-SSEEEEEE-SSHHHHHHHHHHHT-SEEESSHHHHHH-TT--EEEE-S-GGGHHHHHHHHHHTT--EEEESPS-SSHHHHHHHHHHHHHHT--EEEE-GGGGSHHHHHHHHHHHHTTT-SEEEEEEEEE----TTT-GGGGBGGGT-SHIIIIIHHHHHHHHHHTTTPPPSEEEEEEEE-TTBSEEEEEEEEE-GGG-EEEEEEESSS-----EEEEESSEEEEE-S-TTS-SEEEEEESSTTSPPEEEE--------EEPTTS-EE----SSTTGGGHHHHHHHHHHHHHTT-SS-SSS-HHHHHHHHHHHHHHHHHHT---GGGG-/-EEEEE--SHHHHHHHHHHHHS-SSEEEEEE-SSHHHHHHHHHHHT-SEEESSHHHHHH-TT--EEEE-S-GGGHHHHHHHHHHTT--EEEESPS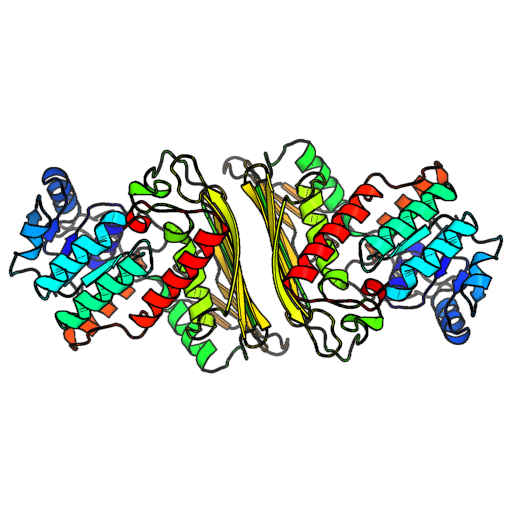-SSHHHHHHHHHHHHHHT--EEEE-GGGGSHHHHHHHHHHHHTTT-SEEEEEEEEE----TTT-GGGGBGGGT-SHIIIIIHHHHHHHHHHTTTPPPSEEEEEEEE-TTBSEEEEEEEEE-GGG-EEEEEEESSS-----EEEEESSEEEEE-S-TTS-SEEEEEESSTTSPPEEEE--------EEPTTS-EE----SSTTGGGHHHHHHHHHHHHHTT-SS-SSS-HHHHHHHHHHHHHHHHHHT---GGGG-

Solvent-accessible surface area (backbone atoms only — not comparable to full-atom values): 35001 Å² total; per-residue (Å²): 98,28,27,27,34,35,26,78,44,65,65,34,50,23,42,52,50,16,34,63,43,56,66,79,50,43,63,47,30,30,14,23,86,40,42,68,59,12,42,53,49,17,64,75,67,69,28,82,31,57,23,45,31,60,65,60,50,67,65,36,85,75,47,55,32,36,36,43,41,52,55,38,64,44,35,41,61,54,50,42,54,34,21,72,70,56,25,30,35,40,30,36,60,42,48,34,89,37,45,69,49,36,49,51,42,52,50,43,25,59,76,48,72,22,29,45,32,59,45,60,44,42,69,45,31,66,41,49,45,52,49,51,52,38,52,73,72,41,73,25,39,60,67,43,38,32,43,37,34,37,25,41,62,51,58,64,81,82,52,60,56,48,34,21,24,86,40,46,24,8,24,52,54,73,52,32,48,56,55,52,51,50,48,22,59,70,54,74,65,52,74,60,80,39,79,38,42,42,49,24,67,41,96,52,47,7,37,35,33,40,35,36,34,36,23,35,82,94,54,23,37,34,43,39,37,25,23,38,70,35,73,43,76,23,28,34,38,40,36,29,78,41,15,32,37,42,26,50,70,44,46,64,58,36,47,42,37,34,40,40,46,68,51,83,92,49,75,65,47,75,45,74,42,82,62,60,67,60,60,70,42,41,42,99,84,62,45,62,40,74,76,71,58,81,52,86,61,34,39,41,41,29,45,37,51,53,48,50,52,52,39,51,75,70,67,40,50,57,41,88,88,47,27,70,64,51,56,44,50,51,35,44,52,49,48,52,41,28,63,58,46,72,51,70,46,76,70,70,81,104,98,28,28,27,35,35,27,79,44,65,66,34,50,24,41,51,52,16,35,63,41,54,70,76,53,43,63,48,31,30,14,22,86,40,42,67,58,12,43,54,49,18,64,74,67,69,28,82,32,56,22,44,30,61,64,60,51,68,66,36,85,75,46,56,32,37,36,44,39,52,55,38,63,45,34,41,62,54,49,42,55,34,21,73,70,55,26,30,36,39,29,36,59,41,46,34,90,37,44,68,48,36,47,52,42,52,49,43,24,59,74,49,71,22,29,46,33,59,45,60,45,41,68,45,32,65,41,48,45,51,49,52,51,39,51,74,72,40,73,25,38,60,67,41,38,33,42,37,33,38,26,40,63,51,57,63,81,78,52,59,55,50,33,22,23,86,40,44,25,7,26,51,54,74,52,32,49,56,54,53,50,50,47,22,58,69,54,73,63,51,74,62,79,40,78,36,41,43,50,24,66,42,96,53,48,7,38,34,32,39,35,36,33,37,24,38,82,93,55,23,35,34,43,40,37,25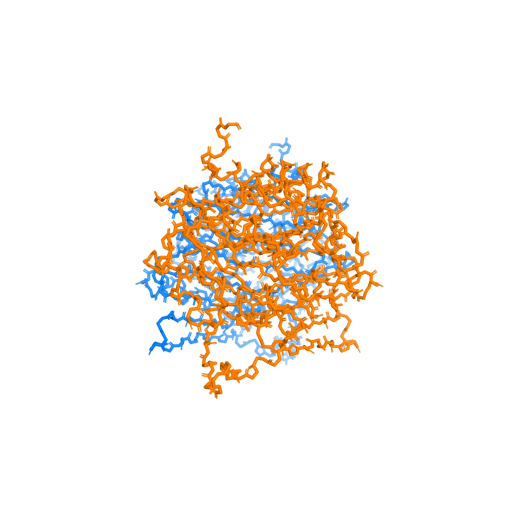,21,39,70,36,72,42,78,24,28,36,38,40,37,29,77,42,15,33,37,42,27,51,71,45,47,64,60,37,46,41,35,36,41,41,45,69,51,83,91,49,75,64,46,74,43,73,42,81,63,60,67,61,57,70,43,42,44,100,85,61,44,61,41,71,75,71,60,80,50,86,63,34,38,42,41,30,44,38,53,52,49,51,52,53,38,52,75,69,67,41,50,56,41,88,88,47,26,69,66,52,56,46,51,51,35,44,53,49,47,54,41,28,63,58,47,71,53,70,46,75,72,68,81,106

InterPro domains:
  IPR000683 Gfo/Idh/MocA-like oxidoreductase, N-terminal [PF01408] (1-118)
  IPR036291 NAD(P)-binding domain superfamily [SSF51735] (2-153)
  IPR050984 Gfo/Idh/MocA domain-containing protein [PTHR22604] (1-349)
  IPR055170 GFO/IDH/MocA-like oxidoreductase domain [PF22725] (128-245)